Protein AF-A0AA34Z1S9-F1 (afdb_monomer)

Mean predicted aligned error: 12.33 Å

pLDDT: mean 81.5, std 17.55, range [33.56, 98.5]

Radius of gyration: 36.7 Å; Cα contacts (8 Å, |Δi|>4): 1063; chains: 1; bounding box: 72×61×116 Å

Secondary structure (DSSP, 8-state):
-PPEEEETTEEEE-BTTB----S---HHHHHHHHHHHHHHHS---PPPEEEEEEES-SEEEEEEEEEEEEEE-TTPPTTEEEEEEEEEEEEEEEEEE-SS-SEEEEEEEE-TT-TT--EESTTS-TT--EEE-SSTTEEEEEEE--TT-TTTTPBP-SSPEEEEEEE-SEEEEEEEEEEEEEE--SSSS----EEEEEE---EEEEEEE-STT-EEEE--TT--SSTTSEEEEEEEEEEEEEEEEEESBPEESSS------------TTPPTT-BPPPEE--EEEEPPPB--B---TTSTTPPBPP--EEEEEEESS-EEETTTTEE---SSS-BS-EEEEEES-GGG--SS-SSB--TTS-EEHHHH-TTB--SSPPTTB-SBSSS-EE-EEEEEE--SS--B-S-----EEEEEEE-

Solvent-accessible surface area (backbone atoms only — not comparable to full-atom values): 22705 Å² total; per-residue (Å²): 138,78,67,78,54,77,58,93,94,36,72,48,65,70,53,97,92,52,86,68,86,75,92,80,91,54,76,71,60,53,56,52,52,50,56,50,46,54,62,70,71,43,78,78,77,69,55,42,62,29,39,44,50,64,53,74,78,43,69,39,72,44,76,49,74,48,90,58,54,24,22,51,27,79,68,63,59,79,60,31,40,42,42,59,51,70,59,39,72,77,50,64,22,38,44,32,50,80,49,62,78,50,54,36,24,34,31,36,23,32,42,74,88,35,93,33,69,45,74,44,69,78,85,76,43,92,65,54,48,34,20,39,36,75,39,76,35,38,25,37,28,42,22,34,35,38,91,84,30,79,38,49,61,39,47,48,35,72,54,78,40,66,30,46,74,46,78,54,50,63,48,80,51,61,50,29,29,25,43,35,34,24,37,40,68,88,58,98,86,72,67,82,61,46,84,43,78,34,34,40,44,27,43,32,31,27,49,26,54,60,54,96,67,34,34,44,78,40,59,59,101,60,58,72,70,62,80,51,34,38,29,49,47,30,31,37,46,54,35,32,41,32,36,40,33,39,61,25,52,39,41,56,76,51,97,71,84,88,66,84,82,71,93,78,90,77,63,75,82,54,57,71,64,46,59,53,77,58,35,71,52,54,49,41,41,46,57,55,56,29,39,6,30,24,66,36,87,91,44,59,86,46,67,44,57,30,35,43,45,31,38,25,43,37,53,72,66,36,74,74,36,39,76,60,15,26,24,37,39,70,72,88,42,33,37,32,52,27,42,30,32,24,54,32,57,28,92,76,53,56,92,67,56,90,40,39,32,44,47,75,37,77,36,54,39,42,82,56,18,87,20,27,51,75,48,65,41,55,76,66,36,56,51,52,71,57,84,19,51,37,41,20,18,34,27,48,26,24,68,56,78,70,55,42,87,58,61,78,52,66,58,70,46,78,48,36,29,25,51

Sequence (419 aa):
MDLISIHDELLYIHLNGWYLKSKEFTMRKFITVINVMLMLTGKTVYAEDIDIVVTGTVTRSYSVNLTNKVTLGSGLSNCAMIGSVNSIDMGGTVATKNDGSGKVAYYTLIERSSSSAVEVCSGQYANYRIYKTSVDGIGISYNDADPSSESKGSPITPTALTKYIANVNTTNVHVWVDVRLWRYSAAADSLPFGLLNIQGPAIAQGVGASSAGDVIDRCSSLSTGTNPRLCLTDIIKYPQITTSVYSGTCEFVNASKTVQMGKRNIPANAAEGYGSPWVDASFQLRCPDAWGYYSNPSSPTTITRNSAVMVTVKPRDGVVNASKGIFKLDGSGAQGVGIQLAWGDYGSQGETPAKPVQLNTPTNASGISSNFAAGPYAKGSNAVSGDGTIKMAARYIRPTGTVQPGPANGLVEILANYQ

Nearest PDB structures (foldseek):
  5iqn-assembly2_G  TM=6.816E-01  e=2.204E-05  Escherichia coli K-12
  6swh-assembly2_E  TM=7.055E-01  e=1.811E-04  Escherichia coli K-12
  7b0x-assembly1_I  TM=6.768E-01  e=2.464E-04  Escherichia coli K-12
  7b0w-assembly1_I  TM=6.909E-01  e=3.530E-04  Escherichia coli K-12
  6swh-assembly1_B  TM=6.743E-01  e=2.112E-04  Escherichia coli K-12

Structure (mmCIF, N/CA/C/O backbone):
data_AF-A0AA34Z1S9-F1
#
_entry.id   AF-A0AA34Z1S9-F1
#
loop_
_atom_site.group_PDB
_atom_site.id
_atom_site.type_symbol
_atom_site.label_atom_id
_atom_site.label_alt_id
_atom_site.label_comp_id
_atom_site.label_asym_id
_atom_site.label_entity_id
_atom_site.label_seq_id
_atom_site.pdbx_PDB_ins_code
_atom_site.Cartn_x
_atom_site.Cartn_y
_atom_site.Cartn_z
_atom_site.occupancy
_atom_site.B_iso_or_equiv
_atom_site.auth_seq_id
_atom_site.auth_comp_id
_atom_site.auth_asym_id
_atom_site.auth_atom_id
_atom_site.pdbx_PDB_model_num
ATOM 1 N N . MET A 1 1 ? 17.923 -28.938 -56.927 1.00 34.53 1 MET A N 1
ATOM 2 C CA . MET A 1 1 ? 17.845 -30.298 -56.348 1.00 34.53 1 MET A CA 1
ATOM 3 C C . MET A 1 1 ? 18.759 -31.089 -57.243 1.00 34.53 1 MET A C 1
ATOM 5 O O . MET A 1 1 ? 18.368 -31.427 -58.353 1.00 34.53 1 MET A O 1
ATOM 9 N N . ASP A 1 2 ? 20.024 -31.163 -56.851 1.00 35.16 2 ASP A N 1
ATOM 10 C CA . ASP A 1 2 ? 21.107 -31.371 -57.808 1.00 35.16 2 ASP A CA 1
ATOM 11 C C . ASP A 1 2 ? 21.495 -32.845 -57.764 1.00 35.16 2 ASP A C 1
ATOM 13 O O . ASP A 1 2 ? 21.822 -33.380 -56.704 1.00 35.16 2 ASP A O 1
ATOM 17 N N . LEU A 1 3 ? 21.361 -33.522 -58.906 1.00 35.41 3 LEU A N 1
ATOM 18 C CA . LEU A 1 3 ? 21.601 -34.955 -59.025 1.00 35.41 3 LEU A CA 1
ATOM 19 C C . LEU A 1 3 ? 23.056 -35.188 -59.443 1.00 35.41 3 LEU A C 1
ATOM 21 O O . LEU A 1 3 ? 23.479 -34.728 -60.504 1.00 35.41 3 LEU A O 1
ATOM 25 N N . ILE A 1 4 ? 23.805 -35.926 -58.626 1.00 41.25 4 ILE A N 1
ATOM 26 C CA . ILE A 1 4 ? 25.126 -36.448 -58.985 1.00 41.25 4 ILE A CA 1
ATOM 27 C C . ILE A 1 4 ? 24.950 -37.934 -59.298 1.00 41.25 4 ILE A C 1
ATOM 29 O O . ILE A 1 4 ? 24.496 -38.693 -58.445 1.00 41.25 4 ILE A O 1
ATOM 33 N N . SER A 1 5 ? 25.301 -38.343 -60.518 1.00 38.91 5 SER A N 1
ATOM 34 C CA . SER A 1 5 ? 25.269 -39.742 -60.960 1.00 38.91 5 SER A CA 1
ATOM 35 C C . SER A 1 5 ? 26.629 -40.144 -61.523 1.00 38.91 5 SER A C 1
ATOM 37 O O . SER A 1 5 ? 27.256 -39.373 -62.253 1.00 38.91 5 SER A O 1
ATOM 39 N N . ILE A 1 6 ? 27.070 -41.358 -61.193 1.00 41.41 6 ILE A N 1
ATOM 40 C CA . ILE A 1 6 ? 28.331 -41.949 -61.652 1.00 41.41 6 ILE A CA 1
ATOM 41 C C . ILE A 1 6 ? 27.996 -43.231 -62.416 1.00 41.41 6 ILE A C 1
ATOM 43 O O . ILE A 1 6 ? 27.398 -44.143 -61.850 1.00 41.41 6 ILE A O 1
ATOM 47 N N . HIS A 1 7 ? 28.399 -43.299 -63.683 1.00 38.22 7 HIS A N 1
ATOM 48 C CA . HIS A 1 7 ? 28.375 -44.522 -64.489 1.00 38.22 7 HIS A CA 1
ATOM 49 C C . HIS A 1 7 ? 29.674 -44.614 -65.294 1.00 38.22 7 HIS A C 1
ATOM 51 O O . HIS A 1 7 ? 30.102 -43.616 -65.871 1.00 38.22 7 HIS A O 1
ATOM 57 N N . ASP A 1 8 ? 30.290 -45.799 -65.305 1.00 39.94 8 ASP A N 1
ATOM 58 C CA . ASP A 1 8 ? 31.456 -46.162 -66.125 1.00 39.94 8 ASP A CA 1
ATOM 59 C C . ASP A 1 8 ? 32.569 -45.101 -66.148 1.00 39.94 8 ASP A C 1
ATOM 61 O O . ASP A 1 8 ? 32.901 -44.530 -67.185 1.00 39.94 8 ASP A O 1
ATOM 65 N N . GLU A 1 9 ? 33.118 -44.810 -64.962 1.00 43.03 9 GLU A N 1
ATOM 66 C CA . GLU A 1 9 ? 34.244 -43.881 -64.739 1.00 43.03 9 GLU A CA 1
ATOM 67 C C . GLU A 1 9 ? 34.013 -42.420 -65.184 1.00 43.03 9 GLU A C 1
ATOM 69 O O . GLU A 1 9 ? 34.939 -41.606 -65.174 1.00 43.03 9 GLU A O 1
ATOM 74 N N . LEU A 1 10 ? 32.772 -42.042 -65.507 1.00 41.50 10 LEU A N 1
ATOM 75 C CA . LEU A 1 10 ? 32.391 -40.681 -65.880 1.00 41.50 10 LEU A CA 1
ATOM 76 C C . LEU A 1 10 ? 31.486 -40.051 -64.814 1.00 41.50 10 LEU A C 1
ATOM 78 O O . LEU A 1 10 ? 30.407 -40.555 -64.494 1.00 41.50 10 LEU A O 1
ATOM 82 N N . LEU A 1 11 ? 31.925 -38.905 -64.286 1.00 43.00 11 LEU A N 1
ATOM 83 C CA . LEU A 1 11 ? 31.136 -38.058 -63.395 1.00 43.00 11 LEU A CA 1
ATOM 84 C C . LEU A 1 11 ? 30.349 -37.032 -64.216 1.00 43.00 11 LEU A C 1
ATOM 86 O O . LEU A 1 11 ? 30.946 -36.222 -64.927 1.00 43.00 11 LEU A O 1
ATOM 90 N N . TYR A 1 12 ? 29.024 -37.024 -64.065 1.00 44.41 12 TYR A N 1
ATOM 91 C CA . TYR A 1 12 ? 28.154 -35.990 -64.626 1.00 44.41 12 TYR A CA 1
ATOM 92 C C . TYR A 1 12 ? 27.673 -35.056 -63.510 1.00 44.41 12 TYR A C 1
ATOM 94 O O . TYR A 1 12 ? 27.013 -35.494 -62.569 1.00 44.41 12 TYR A O 1
ATOM 102 N N . ILE A 1 13 ? 28.000 -33.764 -63.624 1.00 47.09 13 ILE A N 1
ATOM 103 C CA . ILE A 1 13 ? 27.506 -32.702 -62.736 1.00 47.09 13 ILE A CA 1
ATOM 104 C C . ILE A 1 13 ? 26.583 -31.803 -63.557 1.00 47.09 13 ILE A C 1
ATOM 106 O O . ILE A 1 13 ? 27.023 -31.177 -64.519 1.00 47.09 13 ILE A O 1
ATOM 110 N N . HIS A 1 14 ? 25.308 -31.738 -63.178 1.00 43.06 14 HIS A N 1
ATOM 111 C CA . HIS A 1 14 ? 24.329 -30.844 -63.791 1.00 43.06 14 HIS A CA 1
ATOM 112 C C . HIS A 1 14 ? 24.210 -29.551 -62.975 1.00 43.06 14 HIS A C 1
ATOM 114 O O . HIS A 1 14 ? 23.600 -29.544 -61.910 1.00 43.06 14 HIS A O 1
ATOM 120 N N . LEU A 1 15 ? 24.765 -28.450 -63.494 1.00 42.28 15 LEU A N 1
ATOM 121 C CA . LEU A 1 15 ? 24.601 -27.100 -62.945 1.00 42.28 15 LEU A CA 1
ATOM 122 C C . LEU A 1 15 ? 24.180 -26.144 -64.067 1.00 42.28 15 LEU A C 1
ATOM 124 O O . LEU A 1 15 ? 24.934 -25.939 -65.015 1.00 42.28 15 LEU A O 1
ATOM 128 N N . ASN A 1 16 ? 22.965 -25.590 -63.966 1.00 41.22 16 ASN A N 1
ATOM 129 C CA . ASN A 1 16 ? 22.437 -24.456 -64.745 1.00 41.22 16 ASN A CA 1
ATOM 130 C C . ASN A 1 16 ? 22.981 -24.303 -66.185 1.00 41.22 16 ASN A C 1
ATOM 132 O O . ASN A 1 16 ? 23.481 -23.246 -66.562 1.00 41.22 16 ASN A O 1
ATOM 136 N N . GLY A 1 17 ? 22.865 -25.357 -66.998 1.00 41.66 17 GLY A N 1
ATOM 137 C CA . GLY A 1 17 ? 23.103 -25.291 -68.444 1.00 41.66 17 GLY A CA 1
ATOM 138 C C . GLY A 1 17 ? 24.552 -25.432 -68.930 1.00 41.66 17 GLY A C 1
ATOM 139 O O . GLY A 1 17 ? 24.774 -25.253 -70.124 1.00 41.66 17 GLY A O 1
ATOM 140 N N . TRP A 1 18 ? 25.524 -25.787 -68.081 1.00 35.09 18 TRP A N 1
ATOM 141 C CA . TRP A 1 18 ? 26.914 -26.029 -68.508 1.00 35.09 18 TRP A CA 1
ATOM 142 C C . TRP A 1 18 ? 27.313 -27.506 -68.363 1.00 35.09 18 TRP A C 1
ATOM 144 O O . TRP A 1 18 ? 27.069 -28.120 -67.328 1.00 35.09 18 TRP A O 1
ATOM 154 N N . TYR A 1 19 ? 27.952 -28.070 -69.398 1.00 37.75 19 TYR A N 1
ATOM 155 C CA . TYR A 1 19 ? 28.448 -29.454 -69.419 1.00 37.75 19 TYR A CA 1
ATOM 156 C C . TYR A 1 19 ? 29.979 -29.495 -69.361 1.00 37.75 19 TYR A C 1
ATOM 158 O O . TYR A 1 19 ? 30.654 -28.918 -70.212 1.00 37.75 19 TYR A O 1
ATOM 166 N N . LEU A 1 20 ? 30.530 -30.242 -68.401 1.00 40.84 20 LEU A N 1
ATOM 167 C CA . LEU A 1 20 ? 31.961 -30.544 -68.299 1.00 40.84 20 LEU A CA 1
ATOM 168 C C . LEU A 1 20 ? 32.171 -32.055 -68.438 1.00 40.84 20 LEU A C 1
ATOM 170 O O . LEU A 1 20 ? 31.618 -32.835 -67.668 1.00 40.84 20 LEU A O 1
ATOM 174 N N . LYS A 1 21 ? 32.972 -32.466 -69.429 1.00 39.94 21 LYS A N 1
ATOM 175 C CA . LYS A 1 21 ? 33.321 -33.870 -69.700 1.00 39.94 21 LYS A CA 1
ATOM 176 C C . LYS A 1 21 ? 34.840 -34.025 -69.602 1.00 39.94 21 LYS A C 1
ATOM 178 O O . LYS A 1 21 ? 35.564 -33.377 -70.350 1.00 39.94 21 LYS A O 1
ATOM 183 N N . SER A 1 22 ? 35.324 -34.863 -68.685 1.00 44.50 22 SER A N 1
ATOM 184 C CA . SER A 1 22 ? 36.757 -35.138 -68.485 1.00 44.50 22 SER A CA 1
ATOM 185 C C . SER A 1 22 ? 37.005 -36.645 -68.496 1.00 44.50 22 SER A C 1
ATOM 187 O O . SER A 1 22 ? 36.218 -37.388 -67.917 1.00 44.50 22 SER A O 1
ATOM 189 N N . LYS A 1 23 ? 38.068 -37.090 -69.181 1.00 40.69 23 LYS A N 1
ATOM 190 C CA . LYS A 1 23 ? 38.319 -38.504 -69.520 1.00 40.69 23 LYS A CA 1
ATOM 191 C C . LYS A 1 23 ? 39.501 -39.148 -68.777 1.00 40.69 23 LYS A C 1
ATOM 193 O O . LYS A 1 23 ? 39.840 -40.281 -69.082 1.00 40.69 23 LYS A O 1
ATOM 198 N N . GLU A 1 24 ? 40.114 -38.469 -67.805 1.00 44.09 24 GLU A N 1
ATOM 199 C CA . GLU A 1 24 ? 41.171 -39.057 -66.965 1.00 44.09 24 GLU A CA 1
ATOM 200 C C . GLU A 1 24 ? 41.053 -38.569 -65.515 1.00 44.09 24 GLU A C 1
ATOM 202 O O . GLU A 1 24 ? 41.218 -37.381 -65.218 1.00 44.09 24 GLU A O 1
ATOM 207 N N . PHE A 1 25 ? 40.751 -39.495 -64.602 1.00 42.59 25 PHE A N 1
ATOM 208 C CA . PHE A 1 25 ? 40.429 -39.204 -63.206 1.00 42.59 25 PHE A CA 1
ATOM 209 C C . PHE A 1 25 ? 41.527 -39.734 -62.275 1.00 42.59 25 PHE A C 1
ATOM 211 O O . PHE A 1 25 ? 41.638 -40.928 -62.025 1.00 42.59 25 PHE A O 1
ATOM 218 N N . THR A 1 26 ? 42.349 -38.841 -61.720 1.00 45.25 26 THR A N 1
ATOM 219 C CA . THR A 1 26 ? 43.240 -39.156 -60.589 1.00 45.25 26 THR A CA 1
ATOM 220 C C . THR A 1 26 ? 42.729 -38.455 -59.333 1.00 45.25 26 THR A C 1
ATOM 222 O O . THR A 1 26 ? 42.512 -37.244 -59.329 1.00 45.25 26 THR A O 1
ATOM 225 N N . MET A 1 27 ? 42.563 -39.215 -58.245 1.00 37.47 27 MET A N 1
ATOM 226 C CA . MET A 1 27 ? 41.930 -38.804 -56.976 1.00 37.47 27 MET A CA 1
ATOM 227 C C . MET A 1 27 ? 42.513 -37.508 -56.365 1.00 37.47 27 MET A C 1
ATOM 229 O O . MET A 1 27 ? 41.798 -36.750 -55.714 1.00 37.47 27 MET A O 1
ATOM 233 N N . ARG A 1 28 ? 43.785 -37.180 -56.649 1.00 38.88 28 ARG A N 1
ATOM 234 C CA . ARG A 1 28 ? 44.417 -35.910 -56.241 1.00 38.88 28 ARG A CA 1
ATOM 235 C C . ARG A 1 28 ? 43.835 -34.674 -56.937 1.00 38.88 28 ARG A C 1
ATOM 237 O O . ARG A 1 28 ? 43.674 -33.654 -56.278 1.00 38.88 28 ARG A O 1
ATOM 244 N N . LYS A 1 29 ? 43.472 -34.754 -58.225 1.00 42.00 29 LYS A N 1
ATOM 245 C CA . LYS A 1 29 ? 42.830 -33.632 -58.940 1.00 42.00 29 LYS A CA 1
ATOM 246 C C . LYS A 1 29 ? 41.403 -33.389 -58.438 1.00 42.00 29 LYS A C 1
ATOM 248 O O . LYS A 1 29 ? 40.961 -32.246 -58.415 1.00 42.00 29 LYS A O 1
ATOM 253 N N . PHE A 1 30 ? 40.717 -34.435 -57.972 1.00 44.56 30 PHE A N 1
ATOM 254 C CA . PHE A 1 30 ? 39.361 -34.337 -57.427 1.00 44.56 30 PHE A CA 1
ATOM 255 C C . PHE A 1 30 ? 39.316 -33.565 -56.099 1.00 44.56 30 PHE A C 1
ATOM 257 O O . PHE A 1 30 ? 38.470 -32.693 -55.925 1.00 44.56 30 PHE A O 1
ATOM 264 N N . ILE A 1 31 ? 40.289 -33.792 -55.207 1.00 46.91 31 ILE A N 1
ATOM 265 C CA . ILE A 1 31 ? 40.418 -33.036 -53.948 1.00 46.91 31 ILE A CA 1
ATOM 266 C C . ILE A 1 31 ? 40.733 -31.557 -54.222 1.00 46.91 31 ILE A C 1
ATOM 268 O O . ILE A 1 31 ? 40.181 -30.677 -53.565 1.00 46.91 31 ILE A O 1
ATOM 272 N N . THR A 1 32 ? 41.573 -31.251 -55.216 1.00 42.12 32 THR A N 1
ATOM 273 C CA . THR A 1 32 ? 41.882 -29.859 -55.582 1.00 42.12 32 THR A CA 1
ATOM 274 C C . THR A 1 32 ? 40.677 -29.144 -56.197 1.00 42.12 32 THR A C 1
ATOM 276 O O . THR A 1 32 ? 40.403 -28.008 -55.825 1.00 42.12 32 THR A O 1
ATOM 279 N N . VAL A 1 33 ? 39.913 -29.798 -57.078 1.00 46.12 33 VAL A N 1
ATOM 280 C CA . VAL A 1 33 ? 38.724 -29.192 -57.707 1.00 46.12 33 VAL A CA 1
ATOM 281 C C . VAL A 1 33 ? 37.569 -29.034 -56.712 1.00 46.12 33 VAL A C 1
ATOM 283 O O . VAL A 1 33 ? 36.896 -28.010 -56.756 1.00 46.12 33 VAL A O 1
ATOM 286 N N . ILE A 1 34 ? 37.378 -29.964 -55.768 1.00 47.97 34 ILE A N 1
ATOM 287 C CA . ILE A 1 34 ? 36.385 -29.812 -54.688 1.00 47.97 34 ILE A CA 1
ATOM 288 C C . ILE A 1 34 ? 36.781 -28.690 -53.725 1.00 47.97 34 ILE A C 1
ATOM 290 O O . ILE A 1 34 ? 35.925 -27.886 -53.377 1.00 47.97 34 ILE A O 1
ATOM 294 N N . ASN A 1 35 ? 38.059 -28.569 -53.344 1.00 39.56 35 ASN A N 1
ATOM 295 C CA . ASN A 1 35 ? 38.513 -27.456 -52.501 1.00 39.56 35 ASN A CA 1
ATOM 296 C C . ASN A 1 35 ? 38.360 -26.097 -53.205 1.00 39.56 35 ASN A C 1
ATOM 298 O O . ASN A 1 35 ? 37.962 -25.126 -52.570 1.00 39.56 35 ASN A O 1
ATOM 302 N N . VAL A 1 36 ? 38.614 -26.027 -54.517 1.00 42.25 36 VAL A N 1
ATOM 303 C CA . VAL A 1 36 ? 38.429 -24.798 -55.307 1.00 42.25 36 VAL A CA 1
ATOM 304 C C . VAL A 1 36 ? 36.941 -24.492 -55.538 1.00 42.25 36 VAL A C 1
ATOM 306 O O . VAL A 1 36 ? 36.549 -23.332 -55.447 1.00 42.25 36 VAL A O 1
ATOM 309 N N . MET A 1 37 ? 36.080 -25.496 -55.752 1.00 37.53 37 MET A N 1
ATOM 310 C CA . MET A 1 37 ? 34.627 -25.285 -55.853 1.00 37.53 37 MET A CA 1
ATOM 311 C C . MET A 1 37 ? 33.983 -24.913 -54.512 1.00 37.53 37 MET A C 1
ATOM 313 O O . MET A 1 37 ? 33.137 -24.025 -54.505 1.00 37.53 37 MET A O 1
ATOM 317 N N . LEU A 1 38 ? 34.406 -25.491 -53.379 1.00 40.62 38 LEU A N 1
ATOM 318 C CA . LEU A 1 38 ? 33.930 -25.059 -52.056 1.00 40.62 38 LEU A CA 1
ATOM 319 C C . LEU A 1 38 ? 34.304 -23.595 -51.772 1.00 40.62 38 LEU A C 1
ATOM 321 O O . LEU A 1 38 ? 33.521 -22.884 -51.148 1.00 40.62 38 LEU A O 1
ATOM 325 N N . MET A 1 39 ? 35.458 -23.129 -52.267 1.00 42.66 39 MET A N 1
ATOM 326 C CA . MET A 1 39 ? 35.849 -21.716 -52.187 1.00 42.66 39 MET A CA 1
ATOM 327 C C . MET A 1 39 ? 35.081 -20.807 -53.162 1.00 42.66 39 MET A C 1
ATOM 329 O O . MET A 1 39 ? 34.957 -19.619 -52.890 1.00 42.66 39 MET A O 1
ATOM 333 N N . LEU A 1 40 ? 34.560 -21.332 -54.279 1.00 40.88 40 LEU A N 1
ATOM 334 C CA . LEU A 1 40 ? 33.861 -20.544 -55.308 1.00 40.88 40 LEU A CA 1
ATOM 335 C C . LEU A 1 40 ? 32.333 -20.504 -55.137 1.00 40.88 40 LEU A C 1
ATOM 337 O O . LEU A 1 40 ? 31.700 -19.569 -55.622 1.00 40.88 40 LEU A O 1
ATOM 341 N N . THR A 1 41 ? 31.729 -21.478 -54.448 1.00 41.84 41 THR A N 1
ATOM 342 C CA . THR A 1 41 ? 30.287 -21.479 -54.117 1.00 41.84 41 THR A CA 1
ATOM 343 C C . THR A 1 41 ? 30.000 -21.267 -52.635 1.00 41.84 41 THR A C 1
ATOM 345 O O . THR A 1 41 ? 28.849 -21.045 -52.256 1.00 41.84 41 THR A O 1
ATOM 348 N N . GLY A 1 42 ? 31.022 -21.303 -51.780 1.00 35.78 42 GLY A N 1
ATOM 349 C CA . GLY A 1 42 ? 30.919 -20.730 -50.452 1.00 35.78 42 GLY A CA 1
ATOM 350 C C . GLY A 1 42 ? 30.819 -19.222 -50.607 1.00 35.78 42 GLY A C 1
ATOM 351 O O . GLY A 1 42 ? 31.788 -18.579 -50.994 1.00 35.78 42 GLY A O 1
ATOM 352 N N . LYS A 1 43 ? 29.669 -18.627 -50.270 1.00 33.56 43 LYS A N 1
ATOM 353 C CA . LYS A 1 43 ? 29.722 -17.271 -49.720 1.00 33.56 43 LYS A CA 1
ATOM 354 C C . LYS A 1 43 ? 30.697 -17.368 -48.553 1.00 33.56 43 LYS A C 1
ATOM 356 O O . LYS A 1 43 ? 30.342 -17.920 -47.515 1.00 33.56 43 LYS A O 1
ATOM 361 N N . THR A 1 44 ? 31.927 -16.913 -48.740 1.00 36.94 44 THR A N 1
ATOM 362 C CA . THR A 1 44 ? 32.800 -16.567 -47.633 1.00 36.94 44 THR A CA 1
ATOM 363 C C . THR A 1 44 ? 32.027 -15.523 -46.842 1.00 36.94 44 THR A C 1
ATOM 365 O O . THR A 1 44 ? 31.915 -14.367 -47.241 1.00 36.94 44 THR A O 1
ATOM 368 N N . VAL A 1 45 ? 31.379 -15.965 -45.764 1.00 39.88 45 VAL A N 1
ATOM 369 C CA . VAL A 1 45 ? 30.865 -15.074 -44.731 1.00 39.88 45 VAL A CA 1
ATOM 370 C C . VAL A 1 45 ? 32.120 -14.602 -44.016 1.00 39.88 45 VAL A C 1
ATOM 372 O O . VAL A 1 45 ? 32.570 -15.224 -43.058 1.00 39.88 45 VAL A O 1
ATOM 375 N N . TYR A 1 46 ? 32.790 -13.604 -44.591 1.00 46.75 46 TYR A N 1
ATOM 376 C CA . TYR A 1 46 ? 33.836 -12.906 -43.868 1.00 46.75 46 TYR A CA 1
ATOM 377 C C . TYR A 1 46 ? 33.158 -12.308 -42.642 1.00 46.75 46 TYR A C 1
ATOM 379 O O . TYR A 1 46 ? 32.179 -11.578 -42.779 1.00 46.75 46 TYR A O 1
ATOM 387 N N . ALA A 1 47 ? 33.630 -12.693 -41.457 1.00 55.81 47 ALA A N 1
ATOM 388 C CA . ALA A 1 47 ? 33.355 -11.931 -40.256 1.00 55.81 47 ALA A CA 1
ATOM 389 C C . ALA A 1 47 ? 33.842 -10.507 -40.531 1.00 55.81 47 ALA A C 1
ATOM 391 O O . ALA A 1 47 ? 35.017 -10.316 -40.846 1.00 55.81 47 ALA A O 1
ATOM 392 N N . GLU A 1 48 ? 32.925 -9.547 -40.522 1.00 63.03 48 GLU A N 1
ATOM 393 C CA . GLU A 1 48 ? 33.281 -8.148 -40.713 1.00 63.03 48 GLU A CA 1
ATOM 394 C C . GLU A 1 48 ? 33.668 -7.538 -39.368 1.00 63.03 48 GLU A C 1
ATOM 396 O O . GLU A 1 48 ? 33.001 -7.776 -38.353 1.00 63.03 48 GLU A O 1
ATOM 401 N N . ASP A 1 49 ? 34.733 -6.741 -39.390 1.00 61.25 49 ASP A N 1
ATOM 402 C CA . ASP A 1 49 ? 35.065 -5.815 -38.317 1.00 61.25 49 ASP A CA 1
ATOM 403 C C . ASP A 1 49 ? 34.149 -4.593 -38.459 1.00 61.25 49 ASP A C 1
ATOM 405 O O . ASP A 1 49 ? 34.059 -3.991 -39.531 1.00 61.25 49 ASP A O 1
ATOM 409 N N . ILE A 1 50 ? 33.410 -4.276 -37.396 1.00 70.38 50 ILE A N 1
ATOM 410 C CA . ILE A 1 50 ? 32.489 -3.137 -37.334 1.00 70.38 50 ILE A CA 1
ATOM 411 C C . ILE A 1 50 ? 33.071 -2.088 -36.378 1.00 70.38 50 ILE A C 1
ATOM 413 O O . ILE A 1 50 ? 33.287 -2.376 -35.200 1.00 70.38 50 ILE A O 1
ATOM 417 N N . ASP A 1 51 ? 33.261 -0.861 -36.852 1.00 73.06 51 ASP A N 1
ATOM 418 C CA . ASP A 1 51 ? 33.633 0.319 -36.070 1.00 73.06 51 ASP A CA 1
ATOM 419 C C . ASP A 1 51 ? 32.382 1.125 -35.701 1.00 73.06 51 ASP A C 1
ATOM 421 O O . ASP A 1 51 ? 31.629 1.587 -36.569 1.00 73.06 51 ASP A O 1
ATOM 425 N N . ILE A 1 52 ? 32.161 1.294 -34.393 1.00 75.75 52 ILE A N 1
ATOM 426 C CA . ILE A 1 52 ? 31.039 2.056 -33.844 1.00 75.75 52 ILE A CA 1
ATOM 427 C C . ILE A 1 52 ? 31.564 3.276 -33.091 1.00 75.75 52 ILE A C 1
ATOM 429 O O . ILE A 1 52 ? 32.124 3.181 -31.995 1.00 75.75 52 ILE A O 1
ATOM 433 N N . VAL A 1 53 ? 31.265 4.454 -33.633 1.00 76.19 53 VAL A N 1
ATOM 434 C CA . VAL A 1 53 ? 31.518 5.744 -32.994 1.00 76.19 53 VAL A CA 1
ATOM 435 C C . VAL A 1 53 ? 30.247 6.242 -32.319 1.00 76.19 53 VAL A C 1
ATOM 437 O O . VAL A 1 53 ? 29.214 6.457 -32.954 1.00 76.19 53 VAL A O 1
ATOM 440 N N . VAL A 1 54 ? 30.340 6.464 -31.009 1.00 73.50 54 VAL A N 1
ATOM 441 C CA . VAL A 1 54 ? 29.256 7.027 -30.199 1.00 73.50 54 VAL A CA 1
ATOM 442 C C . VAL A 1 54 ? 29.528 8.504 -29.960 1.00 73.50 54 VAL A C 1
ATOM 444 O O . VAL A 1 54 ? 30.581 8.868 -29.438 1.00 73.50 54 VAL A O 1
ATOM 447 N N . THR A 1 55 ? 28.567 9.357 -30.309 1.00 69.25 55 THR A N 1
ATOM 448 C CA . THR A 1 55 ? 28.611 10.786 -29.978 1.00 69.25 55 THR A CA 1
ATOM 449 C C . THR A 1 55 ? 27.595 11.092 -28.882 1.00 69.25 55 THR A C 1
ATOM 451 O O . THR A 1 55 ? 26.424 10.722 -28.991 1.00 69.25 55 THR A O 1
ATOM 454 N N . GLY A 1 56 ? 28.042 11.781 -27.829 1.00 65.94 56 GLY A N 1
ATOM 455 C CA . GLY A 1 56 ? 27.214 12.193 -26.694 1.00 65.94 56 GLY A CA 1
ATOM 456 C C . GLY A 1 56 ? 27.728 11.692 -25.344 1.00 65.94 56 GLY A C 1
ATOM 457 O O . GLY A 1 56 ? 28.807 11.111 -25.230 1.00 65.94 56 GLY A O 1
ATOM 458 N N . THR A 1 57 ? 26.949 11.944 -24.294 1.00 67.38 57 THR A N 1
ATOM 459 C CA . THR A 1 57 ? 27.246 11.469 -22.939 1.00 67.38 57 THR A CA 1
ATOM 460 C C . THR A 1 57 ? 26.769 10.029 -22.781 1.00 67.38 57 THR A C 1
ATOM 462 O O . THR A 1 57 ? 25.573 9.786 -22.658 1.00 67.38 57 THR A O 1
ATOM 465 N N . VAL A 1 58 ? 27.721 9.092 -22.754 1.00 73.94 58 VAL A N 1
ATOM 466 C CA . VAL A 1 58 ? 27.457 7.646 -22.643 1.00 73.94 58 VAL A CA 1
ATOM 467 C C . VAL A 1 58 ? 26.887 7.258 -21.279 1.00 73.94 58 VAL A C 1
ATOM 469 O O . VAL A 1 58 ? 26.117 6.317 -21.200 1.00 73.94 58 VAL A O 1
ATOM 472 N N . THR A 1 59 ? 27.229 7.975 -20.207 1.00 79.50 59 THR A N 1
ATOM 473 C CA . THR A 1 59 ? 26.732 7.677 -18.856 1.00 79.50 59 THR A CA 1
ATOM 474 C C . THR A 1 59 ? 26.045 8.897 -18.276 1.00 79.50 59 THR A C 1
ATOM 476 O O . THR A 1 59 ? 26.700 9.917 -18.054 1.00 79.50 59 THR A O 1
ATOM 479 N N . ARG A 1 60 ? 24.752 8.795 -17.967 1.00 82.06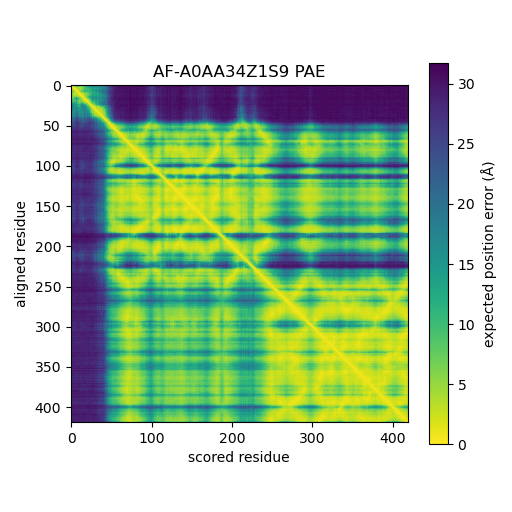 60 ARG A N 1
ATOM 480 C CA . ARG A 1 60 ? 23.996 9.901 -17.367 1.00 82.06 60 ARG A CA 1
ATOM 481 C C . ARG A 1 60 ? 23.013 9.437 -16.303 1.00 82.06 60 ARG A C 1
ATOM 483 O O . ARG A 1 60 ? 22.579 8.290 -16.302 1.00 82.06 60 ARG A O 1
ATOM 490 N N . SER A 1 61 ? 22.654 10.356 -15.414 1.00 84.19 61 SER A N 1
ATOM 491 C CA . SER A 1 61 ? 21.546 10.164 -14.481 1.00 84.19 6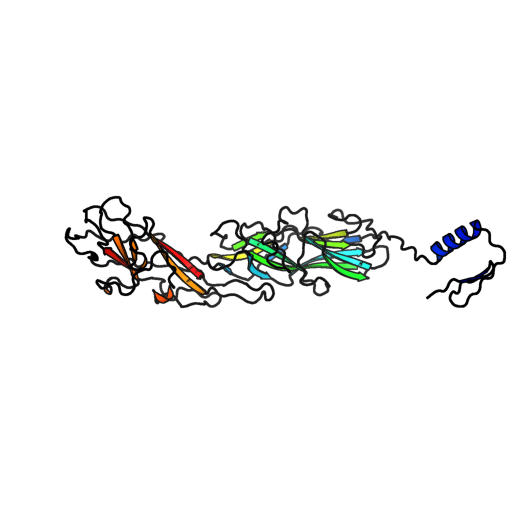1 SER A CA 1
ATOM 492 C C . SER A 1 61 ? 20.215 10.445 -15.169 1.00 84.19 61 SER A C 1
ATOM 494 O O . SER A 1 61 ? 20.147 11.232 -16.114 1.00 84.19 61 SER A O 1
ATOM 496 N N . TYR A 1 62 ? 19.146 9.844 -14.657 1.00 89.19 62 TYR A N 1
ATOM 497 C CA . TYR A 1 62 ? 17.787 10.140 -15.089 1.00 89.19 62 TYR A CA 1
ATOM 498 C C . TYR A 1 62 ? 16.855 10.180 -13.888 1.00 89.19 62 TYR A C 1
ATOM 500 O O . TYR A 1 62 ? 16.954 9.327 -13.004 1.00 89.19 62 TYR A O 1
ATOM 508 N N . SER A 1 63 ? 15.927 11.132 -13.888 1.00 89.06 63 SER A N 1
ATOM 509 C CA . SER A 1 63 ? 14.915 11.258 -12.849 1.00 89.06 63 SER A CA 1
ATOM 510 C C . SER A 1 63 ? 13.540 11.430 -13.479 1.00 89.06 63 SER A C 1
ATOM 512 O O . SER A 1 63 ? 13.364 12.253 -14.375 1.00 89.06 63 SER A O 1
ATOM 514 N N . VAL A 1 64 ? 12.552 10.692 -12.980 1.00 87.81 64 VAL A N 1
ATOM 515 C CA . VAL A 1 64 ? 11.144 10.867 -13.353 1.00 87.81 64 VAL A CA 1
ATOM 516 C C . VAL A 1 64 ? 10.272 10.890 -12.109 1.00 87.81 64 VAL A C 1
ATOM 518 O O . VAL A 1 64 ? 10.479 10.143 -11.154 1.00 87.81 64 VAL A O 1
ATOM 521 N N . ASN A 1 65 ? 9.273 11.765 -12.131 1.00 85.88 65 ASN A N 1
ATOM 522 C CA . ASN A 1 65 ? 8.267 11.853 -11.089 1.00 85.88 65 ASN A CA 1
ATOM 523 C C . ASN A 1 65 ? 7.018 11.078 -11.523 1.00 85.88 65 ASN A C 1
ATOM 525 O O . ASN A 1 65 ? 6.390 11.411 -12.530 1.00 85.88 65 ASN A O 1
ATOM 529 N N . LEU A 1 66 ? 6.646 10.060 -10.751 1.00 84.50 66 LEU A N 1
ATOM 530 C CA . LEU A 1 66 ? 5.332 9.450 -10.856 1.00 84.50 66 LEU A CA 1
ATOM 531 C C . LEU A 1 66 ? 4.317 10.408 -10.232 1.00 84.50 66 LEU A C 1
ATOM 533 O O . LEU A 1 66 ? 4.232 10.552 -9.014 1.00 84.50 66 LEU A O 1
ATOM 537 N N . THR A 1 67 ? 3.468 11.003 -11.068 1.00 77.56 67 THR A N 1
ATOM 538 C CA . THR A 1 67 ? 2.316 11.805 -10.611 1.00 77.56 67 THR A CA 1
ATOM 539 C C . THR A 1 67 ? 1.312 10.983 -9.789 1.00 77.56 67 THR A C 1
ATOM 541 O O . THR A 1 67 ? 0.414 11.519 -9.135 1.00 77.56 67 THR A O 1
ATOM 544 N N . ASN A 1 68 ? 1.468 9.664 -9.809 1.00 78.19 68 ASN A N 1
ATOM 545 C CA . ASN A 1 68 ? 0.637 8.686 -9.146 1.00 78.19 68 ASN A CA 1
ATOM 546 C C . ASN A 1 68 ? 0.898 8.685 -7.635 1.00 78.19 68 ASN A C 1
ATOM 548 O O . ASN A 1 68 ? 1.950 8.264 -7.168 1.00 78.19 68 ASN A O 1
ATOM 552 N N . LYS A 1 69 ? -0.104 9.094 -6.858 1.00 87.25 69 LYS A N 1
ATOM 553 C CA . LYS A 1 69 ? -0.141 8.881 -5.407 1.00 87.25 69 LYS A CA 1
ATOM 554 C C . LYS A 1 69 ? -0.690 7.492 -5.092 1.00 87.25 69 LYS A C 1
ATOM 556 O O . LYS A 1 69 ? -1.559 7.011 -5.822 1.00 87.25 69 LYS A O 1
ATOM 561 N N . VAL A 1 70 ? -0.211 6.884 -4.009 1.00 88.19 70 VAL A N 1
ATOM 562 C CA . VAL A 1 70 ? -0.605 5.531 -3.586 1.00 88.19 70 VAL A CA 1
ATOM 563 C C . VAL A 1 70 ? -0.942 5.523 -2.103 1.00 88.19 70 VAL A C 1
ATOM 565 O O . VAL A 1 70 ? -0.180 6.079 -1.322 1.00 88.19 70 VAL A O 1
ATOM 568 N N . THR A 1 71 ? -2.018 4.845 -1.706 1.00 87.88 71 THR A N 1
ATOM 569 C CA . THR A 1 71 ? -2.327 4.574 -0.292 1.00 87.88 71 THR A CA 1
ATOM 570 C C . THR A 1 71 ? -2.345 3.070 -0.067 1.00 87.88 71 THR A C 1
ATOM 572 O O . THR A 1 71 ? -3.177 2.355 -0.631 1.00 87.88 71 THR A O 1
ATOM 575 N N . LEU A 1 72 ? -1.406 2.579 0.739 1.00 83.88 72 LEU A N 1
ATOM 576 C CA . LEU A 1 72 ? -1.156 1.150 0.917 1.00 83.88 72 LEU A CA 1
ATOM 577 C C . LEU A 1 72 ? -2.086 0.555 1.979 1.00 83.88 72 LEU A C 1
ATOM 579 O O . LEU A 1 72 ? -1.856 0.732 3.171 1.00 83.88 72 LEU A O 1
ATOM 583 N N . GLY A 1 73 ? -3.126 -0.158 1.547 1.00 77.00 73 GLY A N 1
ATOM 584 C CA . GLY A 1 73 ? -4.007 -0.904 2.450 1.00 77.00 73 GLY A CA 1
ATOM 585 C C . GLY A 1 73 ? -3.343 -2.161 3.018 1.00 77.00 73 GLY A C 1
ATOM 586 O O . GLY A 1 73 ? -2.419 -2.717 2.417 1.00 77.00 73 GLY A O 1
ATOM 587 N N . SER A 1 74 ? -3.830 -2.643 4.163 1.00 75.81 74 SER A N 1
ATOM 588 C CA . SER A 1 74 ? -3.315 -3.871 4.788 1.00 75.81 74 SER A CA 1
ATOM 589 C C . SER A 1 74 ? -3.677 -5.147 4.018 1.00 75.81 74 SER A C 1
ATOM 591 O O . SER A 1 74 ? -3.046 -6.179 4.233 1.00 75.81 74 SER A O 1
ATOM 593 N N . GLY A 1 75 ? -4.637 -5.076 3.088 1.00 71.06 75 GLY A N 1
ATOM 594 C CA . GLY A 1 75 ? -5.002 -6.171 2.186 1.00 71.06 75 GLY A CA 1
ATOM 595 C C . GLY A 1 75 ? -4.137 -6.277 0.926 1.00 71.06 75 GLY A C 1
ATOM 596 O O . GLY A 1 75 ? -4.348 -7.180 0.116 1.00 71.06 75 GLY A O 1
ATOM 597 N N . LEU A 1 76 ? -3.168 -5.375 0.723 1.00 79.25 76 LEU A N 1
ATOM 598 C CA . LEU A 1 76 ? -2.290 -5.426 -0.443 1.00 79.25 76 LEU A CA 1
ATOM 599 C C . LEU A 1 76 ? -1.473 -6.728 -0.417 1.00 79.25 76 LEU A C 1
ATOM 601 O O . LEU A 1 76 ? -0.875 -7.072 0.603 1.00 79.25 76 LEU A O 1
ATOM 605 N N . SER A 1 77 ? -1.415 -7.462 -1.527 1.00 79.88 77 SER A N 1
ATOM 606 C CA . SER A 1 77 ? -0.622 -8.693 -1.594 1.00 79.88 77 SER A CA 1
ATOM 607 C C . SER A 1 77 ? 0.878 -8.391 -1.665 1.00 79.88 77 SER A C 1
ATOM 609 O O . SER A 1 77 ? 1.300 -7.287 -2.032 1.00 79.88 77 SER A O 1
ATOM 611 N N . ASN A 1 78 ? 1.710 -9.380 -1.330 1.00 84.69 78 ASN A N 1
ATOM 612 C CA . ASN A 1 78 ? 3.128 -9.306 -1.670 1.00 84.69 78 ASN A CA 1
ATOM 613 C C . ASN A 1 78 ? 3.288 -9.250 -3.199 1.00 84.69 78 ASN A C 1
ATOM 615 O O . ASN A 1 78 ? 2.502 -9.864 -3.930 1.00 84.69 78 ASN A O 1
ATOM 619 N N . CYS A 1 79 ? 4.298 -8.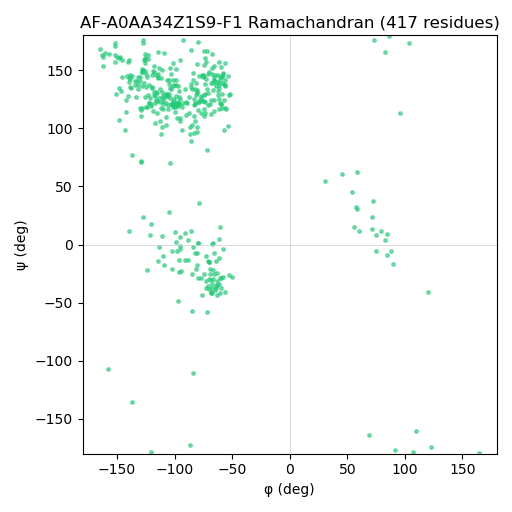517 -3.669 1.00 87.75 79 CYS A N 1
ATOM 620 C CA . CYS A 1 79 ? 4.604 -8.336 -5.090 1.00 87.75 79 CYS A CA 1
ATOM 621 C C . CYS A 1 79 ? 3.436 -7.740 -5.886 1.00 87.75 79 CYS A C 1
ATOM 623 O O . CYS A 1 79 ? 3.225 -8.057 -7.056 1.00 87.75 79 CYS A O 1
ATOM 625 N N . ALA A 1 80 ? 2.644 -6.885 -5.243 1.00 87.44 80 ALA A N 1
ATOM 626 C CA . ALA A 1 80 ? 1.621 -6.104 -5.915 1.00 87.44 80 ALA A CA 1
ATOM 627 C C . ALA A 1 80 ? 2.253 -4.873 -6.568 1.00 87.44 80 ALA A C 1
ATOM 629 O O . ALA A 1 80 ? 3.106 -4.211 -5.969 1.00 87.44 80 ALA A O 1
ATOM 630 N N . MET A 1 81 ? 1.814 -4.545 -7.781 1.00 89.62 81 MET A N 1
ATOM 631 C CA . MET A 1 81 ? 2.172 -3.273 -8.395 1.00 89.62 81 MET A CA 1
ATOM 632 C C . MET A 1 81 ? 1.534 -2.135 -7.586 1.00 89.62 81 MET A C 1
ATOM 634 O O . MET A 1 81 ? 0.429 -2.262 -7.054 1.00 89.62 81 MET A O 1
ATOM 638 N N . ILE A 1 82 ? 2.271 -1.040 -7.431 1.00 88.56 82 ILE A N 1
ATOM 639 C CA . ILE A 1 82 ? 1.834 0.135 -6.669 1.00 88.56 82 ILE A CA 1
ATOM 640 C C . ILE A 1 82 ? 1.873 1.406 -7.506 1.00 88.56 82 ILE A C 1
ATOM 642 O O . ILE A 1 82 ? 1.137 2.338 -7.211 1.00 88.56 82 ILE A O 1
ATOM 646 N N . GLY A 1 83 ? 2.657 1.443 -8.581 1.00 88.94 83 GLY A N 1
ATOM 647 C CA . GLY A 1 83 ? 2.726 2.589 -9.477 1.00 88.94 83 GLY A CA 1
ATOM 648 C C . GLY A 1 83 ? 3.356 2.216 -10.806 1.00 88.94 83 GLY A C 1
ATOM 649 O O . GLY A 1 83 ? 4.008 1.181 -10.931 1.00 88.94 83 GLY A O 1
ATOM 650 N N . SER A 1 84 ? 3.152 3.061 -11.806 1.00 89.44 84 SER A N 1
ATOM 651 C CA . SER A 1 84 ? 3.631 2.811 -13.157 1.00 89.44 84 SER A CA 1
ATOM 652 C C . SER A 1 84 ? 3.650 4.079 -13.989 1.00 89.44 84 SER A C 1
ATOM 654 O O . SER A 1 84 ? 2.846 4.989 -13.787 1.00 89.44 84 SER A O 1
ATOM 656 N N . VAL A 1 85 ? 4.534 4.091 -14.969 1.00 88.19 85 VAL A N 1
ATOM 657 C CA . VAL A 1 85 ? 4.640 5.108 -16.007 1.00 88.19 85 VAL A CA 1
ATOM 658 C C . VAL A 1 85 ? 5.098 4.404 -17.274 1.00 88.19 85 VAL A C 1
ATOM 660 O O . VAL A 1 85 ? 6.011 3.578 -17.244 1.00 88.19 85 VAL A O 1
ATOM 663 N N . ASN A 1 86 ? 4.413 4.686 -18.373 1.00 89.75 86 ASN A N 1
ATOM 664 C CA . ASN A 1 86 ? 4.638 3.985 -19.627 1.00 89.75 86 ASN A CA 1
ATOM 665 C C . ASN A 1 86 ? 5.435 4.847 -20.591 1.00 89.75 86 ASN A C 1
ATOM 667 O O . ASN A 1 86 ? 5.282 6.069 -20.592 1.00 89.75 86 ASN A O 1
ATOM 671 N N . SER A 1 87 ? 6.183 4.179 -21.468 1.00 90.44 87 SER A N 1
ATOM 672 C CA . SER A 1 87 ? 6.802 4.789 -22.646 1.00 90.44 87 SER A CA 1
ATOM 673 C C . SER A 1 87 ? 7.655 6.010 -22.304 1.00 90.44 87 SER A C 1
ATOM 675 O O . SER A 1 87 ? 7.569 7.048 -22.958 1.00 90.44 87 SER A O 1
ATOM 677 N N . ILE A 1 88 ? 8.472 5.885 -21.256 1.00 90.62 88 ILE A N 1
ATOM 678 C CA . ILE A 1 88 ? 9.455 6.903 -20.908 1.00 90.62 88 ILE A CA 1
ATOM 679 C C . ILE A 1 88 ? 10.610 6.821 -21.891 1.00 90.62 88 ILE A C 1
ATOM 681 O O . ILE A 1 88 ? 11.269 5.788 -21.950 1.00 90.62 88 ILE A O 1
ATOM 685 N N . ASP A 1 89 ? 10.907 7.933 -22.557 1.00 90.50 89 ASP A N 1
ATOM 686 C CA . ASP A 1 89 ? 12.205 8.160 -23.185 1.00 90.50 89 ASP A CA 1
ATOM 687 C C . ASP A 1 89 ? 13.192 8.693 -22.137 1.00 90.50 89 ASP A C 1
ATOM 689 O O . ASP A 1 89 ? 13.051 9.812 -21.631 1.00 90.50 89 ASP A O 1
ATOM 693 N N . MET A 1 90 ? 14.185 7.881 -21.777 1.00 88.12 90 MET A N 1
ATOM 694 C CA . MET A 1 90 ? 15.251 8.280 -20.853 1.00 88.12 90 MET A CA 1
ATOM 695 C C . MET A 1 90 ? 16.407 8.994 -21.576 1.00 88.12 90 MET A C 1
ATOM 697 O O . MET A 1 90 ? 17.474 9.217 -20.992 1.00 88.12 90 MET A O 1
ATOM 701 N N . GLY A 1 91 ? 16.185 9.368 -22.840 1.00 81.38 91 GLY A N 1
ATOM 702 C CA . GLY A 1 91 ? 17.123 9.971 -23.777 1.00 81.38 91 GLY A CA 1
ATOM 703 C C . GLY A 1 91 ? 17.856 8.922 -24.613 1.00 81.38 91 GLY A C 1
ATOM 704 O O . GLY A 1 91 ? 17.665 7.715 -24.441 1.00 81.38 91 GLY A O 1
ATOM 705 N N . GLY A 1 92 ? 18.781 9.396 -25.445 1.00 80.50 92 GLY A N 1
ATOM 706 C CA . GLY A 1 92 ? 19.626 8.538 -26.258 1.00 80.50 92 GLY A CA 1
ATOM 707 C C . GLY A 1 92 ? 20.984 9.131 -26.597 1.00 80.50 92 GLY A C 1
ATOM 708 O O . GLY A 1 92 ? 21.263 10.305 -26.343 1.00 80.50 92 GLY A O 1
ATOM 709 N N . THR A 1 93 ? 21.816 8.306 -27.221 1.00 81.12 93 THR A N 1
ATOM 710 C CA . THR A 1 93 ? 23.053 8.721 -27.893 1.00 81.12 93 THR A CA 1
ATOM 711 C C . THR A 1 93 ? 22.953 8.487 -29.394 1.00 81.12 93 THR A C 1
ATOM 713 O O . THR A 1 93 ? 22.052 7.797 -29.876 1.00 81.12 93 THR A O 1
ATOM 716 N N . VAL A 1 94 ? 23.873 9.076 -30.157 1.00 81.62 94 VAL A N 1
ATOM 717 C CA . VAL A 1 94 ? 23.985 8.804 -31.592 1.00 81.62 94 VAL A CA 1
ATOM 718 C C . VAL A 1 94 ? 25.052 7.742 -31.793 1.00 81.62 94 VAL A C 1
ATOM 720 O O . VAL A 1 94 ? 26.212 7.961 -31.435 1.00 81.62 94 VAL A O 1
ATOM 723 N N . ALA A 1 95 ? 24.671 6.614 -32.386 1.00 78.62 95 ALA A N 1
ATOM 724 C CA . ALA A 1 95 ? 25.607 5.587 -32.820 1.00 78.62 95 ALA A CA 1
ATOM 725 C C . ALA A 1 95 ? 25.815 5.707 -34.332 1.00 78.62 95 ALA A C 1
ATOM 727 O O . ALA A 1 95 ? 24.852 5.663 -35.101 1.00 78.62 95 ALA A O 1
ATOM 728 N N . THR A 1 96 ? 27.072 5.869 -34.739 1.00 79.12 96 THR A N 1
ATOM 729 C CA . THR A 1 96 ? 27.493 5.894 -36.141 1.00 79.12 96 THR A CA 1
ATOM 730 C C . THR A 1 96 ? 28.403 4.713 -36.418 1.00 79.12 96 THR A C 1
ATOM 732 O O . THR A 1 96 ? 29.341 4.453 -35.672 1.00 79.12 96 THR A O 1
ATOM 735 N N . LYS A 1 97 ? 28.104 4.005 -37.495 1.00 77.06 97 LYS A N 1
ATOM 736 C CA . LYS A 1 97 ? 28.876 2.906 -38.042 1.00 77.06 97 LYS A CA 1
ATOM 737 C C . LYS A 1 97 ? 29.723 3.431 -39.204 1.00 77.06 97 LYS A C 1
ATOM 739 O O . LYS A 1 97 ? 29.170 4.061 -40.108 1.00 77.06 97 LYS A O 1
ATOM 744 N N . ASN A 1 98 ? 31.030 3.168 -39.186 1.00 74.38 98 ASN A N 1
ATOM 745 C CA . ASN A 1 98 ? 31.967 3.724 -40.174 1.00 74.38 98 ASN A CA 1
ATOM 746 C C . ASN A 1 98 ? 32.390 2.740 -41.282 1.00 74.38 98 ASN A C 1
ATOM 748 O O . ASN A 1 98 ? 32.811 3.188 -42.347 1.00 74.38 98 ASN A O 1
ATOM 752 N N . ASP A 1 99 ? 32.267 1.429 -41.068 1.00 68.25 99 ASP A N 1
ATOM 753 C CA . ASP A 1 99 ? 32.701 0.365 -41.988 1.00 68.25 99 ASP A CA 1
ATOM 754 C C . ASP A 1 99 ? 31.850 -0.919 -41.842 1.00 68.25 99 ASP A C 1
ATOM 756 O O . ASP A 1 99 ? 31.111 -1.064 -40.880 1.00 68.25 99 ASP A O 1
ATOM 760 N N . GLY A 1 100 ? 31.886 -1.842 -42.815 1.00 62.94 100 GLY A N 1
ATOM 761 C CA . GLY A 1 100 ? 31.114 -3.104 -42.812 1.00 62.94 100 GLY A CA 1
ATOM 762 C C . GLY A 1 100 ? 29.647 -3.003 -43.294 1.00 62.94 100 GLY A C 1
ATOM 763 O O . GLY A 1 100 ? 29.061 -1.926 -43.393 1.00 62.94 100 GLY A O 1
ATOM 764 N N . SER A 1 101 ? 29.009 -4.140 -43.592 1.00 60.75 101 SER A N 1
ATOM 765 C CA . SER A 1 101 ? 27.634 -4.277 -44.105 1.00 60.75 101 SER A CA 1
ATOM 766 C C . SER A 1 101 ? 26.588 -3.670 -43.163 1.00 60.75 101 SER A C 1
ATOM 768 O O . SER A 1 101 ? 26.569 -3.958 -41.975 1.00 60.75 101 SER A O 1
ATOM 770 N N . GLY A 1 102 ? 25.691 -2.815 -43.658 1.00 58.81 102 GLY A N 1
ATOM 771 C CA . GLY A 1 102 ? 24.922 -1.861 -42.835 1.00 58.81 102 GLY A CA 1
ATOM 772 C C . GLY A 1 102 ? 23.980 -2.402 -41.740 1.00 58.81 102 GLY A C 1
ATOM 773 O O . GLY A 1 102 ? 23.303 -1.603 -41.102 1.00 58.81 102 GLY A O 1
ATOM 774 N N . LYS A 1 103 ? 23.924 -3.715 -41.473 1.00 76.88 103 LYS A N 1
ATOM 775 C CA . LYS A 1 103 ? 23.042 -4.311 -40.460 1.00 76.88 103 LYS A CA 1
ATOM 776 C C . LYS A 1 103 ? 23.669 -4.341 -39.065 1.00 76.88 103 LYS A C 1
ATOM 778 O O . LYS A 1 103 ? 24.573 -5.132 -38.791 1.00 76.88 103 LYS A O 1
ATOM 783 N N . VAL A 1 104 ? 23.101 -3.571 -38.146 1.00 79.94 104 VAL A N 1
ATOM 784 C CA . VAL A 1 104 ? 23.411 -3.635 -36.710 1.00 79.94 104 VAL A CA 1
ATOM 785 C C . VAL A 1 104 ? 22.169 -4.012 -35.910 1.00 79.94 104 VAL A C 1
ATOM 787 O O . VAL A 1 104 ? 21.043 -3.705 -36.305 1.00 79.94 104 VAL A O 1
ATOM 790 N N . ALA A 1 105 ? 22.376 -4.705 -34.795 1.00 85.75 105 ALA A N 1
ATOM 791 C CA . ALA A 1 105 ? 21.322 -5.060 -33.857 1.00 85.75 105 ALA A CA 1
ATOM 792 C C . ALA A 1 105 ? 21.360 -4.110 -32.655 1.00 85.75 105 ALA A C 1
ATOM 794 O O . ALA A 1 105 ? 22.428 -3.809 -32.124 1.00 85.75 105 ALA A O 1
ATOM 795 N N . TYR A 1 106 ? 20.198 -3.638 -32.218 1.00 87.38 106 TYR A N 1
ATOM 796 C CA . TYR A 1 106 ? 20.078 -2.785 -31.037 1.00 87.38 106 TYR A CA 1
ATOM 797 C C . TYR A 1 106 ? 19.665 -3.624 -29.846 1.00 87.38 106 TYR A C 1
ATOM 799 O O . TYR A 1 106 ? 18.775 -4.464 -29.954 1.00 87.38 106 TYR A O 1
ATOM 807 N N . TYR A 1 107 ? 20.283 -3.365 -28.702 1.00 88.00 107 TYR A N 1
ATOM 808 C CA . TYR A 1 107 ? 20.071 -4.140 -27.489 1.00 88.00 107 TYR A CA 1
ATOM 809 C C . TYR A 1 107 ? 19.743 -3.242 -26.318 1.00 88.00 107 TYR A C 1
ATOM 811 O O . TYR A 1 107 ? 20.296 -2.153 -26.221 1.00 88.00 107 TYR A O 1
ATOM 819 N N . THR A 1 108 ? 18.932 -3.727 -25.385 1.00 90.06 108 THR A N 1
ATOM 820 C CA . THR A 1 108 ? 18.791 -3.132 -24.053 1.00 90.06 108 THR A CA 1
ATOM 821 C C . THR A 1 108 ? 18.980 -4.185 -22.968 1.00 90.06 108 THR A C 1
ATOM 823 O O . THR A 1 108 ? 18.690 -5.364 -23.172 1.00 90.06 108 THR A O 1
ATOM 826 N N . LEU A 1 109 ? 19.516 -3.780 -21.822 1.00 89.88 109 LEU A N 1
ATOM 827 C CA . LEU A 1 109 ? 19.726 -4.650 -20.673 1.00 89.88 109 LEU A CA 1
ATOM 828 C C . LEU A 1 109 ? 19.806 -3.851 -19.379 1.00 89.88 109 LEU A C 1
ATOM 830 O O . LEU A 1 109 ? 20.052 -2.648 -19.377 1.00 89.88 109 LEU A O 1
ATOM 834 N N . ILE A 1 110 ? 19.667 -4.560 -18.267 1.00 89.00 110 ILE A N 1
ATOM 835 C CA . ILE A 1 110 ? 20.100 -4.079 -16.960 1.00 89.00 110 ILE A CA 1
ATOM 836 C C . ILE A 1 110 ? 21.598 -4.348 -16.816 1.00 89.00 110 ILE A C 1
ATOM 838 O O . ILE A 1 110 ? 22.079 -5.443 -17.111 1.00 89.00 110 ILE A O 1
ATOM 842 N N . GLU A 1 111 ? 22.354 -3.365 -16.345 1.00 79.50 111 GLU A N 1
ATOM 843 C CA . GLU A 1 111 ? 23.796 -3.519 -16.186 1.00 79.50 111 GLU A CA 1
ATOM 844 C C . GLU A 1 111 ? 24.126 -4.480 -15.024 1.00 79.50 111 GLU A C 1
ATOM 846 O O . GLU A 1 111 ? 23.779 -4.232 -13.866 1.00 79.50 111 GLU A O 1
ATOM 851 N N . ARG A 1 112 ? 24.832 -5.585 -15.319 1.00 65.94 112 ARG A N 1
ATOM 852 C CA . ARG A 1 112 ? 25.200 -6.630 -14.333 1.00 65.94 112 ARG A CA 1
ATOM 853 C C . ARG A 1 112 ? 26.126 -6.142 -13.218 1.00 65.94 112 ARG A C 1
ATOM 855 O O . ARG A 1 112 ? 26.151 -6.747 -12.152 1.00 65.94 112 ARG A O 1
ATOM 862 N N . SER A 1 113 ? 26.894 -5.082 -13.466 1.00 60.25 113 SER A N 1
ATOM 863 C CA . SER A 1 113 ? 27.794 -4.464 -12.482 1.00 60.25 113 SER A CA 1
ATOM 864 C C . SER A 1 113 ? 27.031 -3.723 -11.374 1.00 60.25 113 SER A C 1
ATOM 866 O O . SER A 1 113 ? 27.606 -3.407 -10.332 1.00 60.25 113 SER A O 1
ATOM 868 N N . SER A 1 114 ? 25.730 -3.467 -11.564 1.00 56.69 114 SER A N 1
ATOM 869 C CA . SER A 1 114 ? 24.884 -2.866 -10.542 1.00 56.69 114 SER A CA 1
ATOM 870 C C . SER A 1 114 ? 24.568 -3.912 -9.465 1.00 56.69 114 SER A C 1
ATOM 872 O O . SER A 1 114 ? 23.867 -4.896 -9.710 1.00 56.69 114 SER A O 1
ATOM 874 N N . SER A 1 115 ? 25.017 -3.664 -8.234 1.00 53.44 115 SER A N 1
ATOM 875 C CA . SER A 1 115 ? 24.636 -4.420 -7.028 1.00 53.44 115 SER A CA 1
ATOM 876 C C . SER A 1 115 ? 23.119 -4.433 -6.750 1.00 53.44 115 SER A C 1
ATOM 878 O O . SER A 1 115 ? 22.662 -5.114 -5.834 1.00 53.44 115 SER A O 1
ATOM 880 N N . SER A 1 116 ? 22.327 -3.709 -7.549 1.00 58.31 116 SER A N 1
ATOM 881 C CA . SER A 1 116 ? 20.868 -3.601 -7.484 1.00 58.31 116 SER A CA 1
ATOM 882 C C . SER A 1 116 ? 20.122 -4.561 -8.426 1.00 58.31 116 SER A C 1
ATOM 884 O O . SER A 1 116 ? 18.899 -4.627 -8.367 1.00 58.31 116 SER A O 1
ATOM 886 N N . ALA A 1 117 ? 20.810 -5.350 -9.264 1.00 71.69 117 ALA A N 1
ATOM 887 C CA . ALA A 1 117 ? 20.182 -6.328 -10.169 1.00 71.69 117 ALA A CA 1
ATOM 888 C C . ALA A 1 117 ? 19.754 -7.633 -9.453 1.00 71.69 117 ALA A C 1
ATOM 890 O O . ALA A 1 117 ? 19.858 -8.729 -10.002 1.00 71.69 117 ALA A O 1
ATOM 891 N N . VAL A 1 118 ? 19.293 -7.524 -8.206 1.00 86.88 118 VAL A N 1
ATOM 892 C CA . VAL A 1 118 ? 18.795 -8.652 -7.412 1.00 86.88 118 VAL A CA 1
ATOM 893 C C . VAL A 1 118 ? 17.301 -8.784 -7.661 1.00 86.88 118 VAL A C 1
ATOM 895 O O . VAL A 1 118 ? 16.531 -7.912 -7.255 1.00 86.88 118 VAL A O 1
ATOM 898 N N . GLU A 1 119 ? 16.898 -9.862 -8.331 1.00 90.12 119 GLU A N 1
ATOM 899 C CA . GLU A 1 119 ? 15.486 -10.151 -8.572 1.00 90.12 119 GLU A CA 1
ATOM 900 C C . GLU A 1 119 ? 14.773 -10.510 -7.258 1.00 90.12 119 GLU A C 1
ATOM 902 O O . GLU A 1 119 ? 15.286 -11.232 -6.402 1.00 90.12 119 GLU A O 1
ATOM 907 N N . VAL A 1 120 ? 13.564 -9.992 -7.112 1.00 89.94 120 VAL A N 1
ATOM 908 C CA . VAL A 1 120 ? 12.600 -10.279 -6.052 1.00 89.94 120 VAL A CA 1
ATOM 909 C C . VAL A 1 120 ? 11.296 -10.707 -6.711 1.00 89.94 120 VAL A C 1
ATOM 911 O O . VAL A 1 120 ? 11.071 -10.419 -7.884 1.00 89.94 120 VAL A O 1
ATOM 914 N N . CYS A 1 121 ? 10.426 -11.404 -5.976 1.00 89.12 121 CYS A N 1
ATOM 915 C CA . CYS A 1 121 ? 9.151 -11.881 -6.529 1.00 89.12 121 CYS A CA 1
ATOM 916 C C . CYS A 1 121 ? 9.317 -12.792 -7.762 1.00 89.12 121 CYS A C 1
ATOM 918 O O . CYS A 1 121 ? 8.473 -12.788 -8.663 1.00 89.12 121 CYS A O 1
ATOM 920 N N . SER A 1 122 ? 10.425 -13.537 -7.828 1.00 89.19 122 SER A N 1
ATOM 921 C CA . SER A 1 122 ? 10.762 -14.322 -9.014 1.00 89.19 122 SER A CA 1
ATOM 922 C C . SER A 1 122 ? 9.696 -15.374 -9.313 1.00 89.19 122 SER A C 1
ATOM 924 O O . SER A 1 122 ? 9.160 -16.016 -8.411 1.00 89.19 122 SER A O 1
ATOM 926 N N . GLY A 1 123 ? 9.356 -15.512 -10.594 1.00 82.75 123 GLY A N 1
ATOM 927 C CA . GLY A 1 123 ? 8.325 -16.437 -11.069 1.00 82.75 123 GLY A CA 1
ATOM 928 C C . GLY A 1 123 ? 6.879 -15.999 -10.808 1.00 82.75 123 GLY A C 1
ATOM 929 O O . GLY A 1 123 ? 5.970 -16.653 -11.312 1.00 82.75 123 GLY A O 1
ATOM 930 N N . GLN A 1 124 ? 6.634 -14.894 -10.091 1.00 84.69 124 GLN A N 1
ATOM 931 C CA . GLN A 1 124 ? 5.265 -14.465 -9.785 1.00 84.69 124 GLN A CA 1
ATOM 932 C C . GLN A 1 124 ? 4.526 -13.894 -11.001 1.00 84.69 124 GLN A C 1
ATOM 934 O O . GLN A 1 124 ? 3.313 -14.056 -11.119 1.00 84.69 124 GLN A O 1
ATOM 939 N N . TYR A 1 125 ? 5.250 -13.258 -11.923 1.00 86.19 125 TYR A N 1
ATOM 940 C CA . TYR A 1 125 ? 4.680 -12.771 -13.172 1.00 86.19 125 TYR A CA 1
ATOM 941 C C . TYR A 1 125 ? 5.570 -13.143 -14.356 1.00 86.19 125 TYR A C 1
ATOM 943 O O . TYR A 1 125 ? 6.757 -12.825 -14.382 1.00 86.19 125 TYR A O 1
ATOM 951 N N . ALA A 1 126 ? 4.987 -13.779 -15.373 1.00 85.50 126 ALA A N 1
ATOM 952 C CA . ALA A 1 126 ? 5.734 -14.236 -16.545 1.00 85.50 126 ALA A CA 1
ATOM 953 C C . ALA A 1 126 ? 6.420 -13.078 -17.297 1.00 85.50 126 ALA A C 1
ATOM 955 O O . ALA A 1 126 ? 7.595 -13.189 -17.644 1.00 85.50 126 ALA A O 1
ATOM 956 N N . ASN A 1 127 ? 5.713 -11.953 -17.457 1.00 90.12 127 ASN A N 1
ATOM 957 C CA . ASN A 1 127 ? 6.129 -10.814 -18.287 1.00 90.12 127 ASN A CA 1
ATOM 958 C C . ASN A 1 127 ? 6.851 -9.697 -17.517 1.00 90.12 127 ASN A C 1
ATOM 960 O O . ASN A 1 127 ? 7.128 -8.641 -18.084 1.00 90.12 127 ASN A O 1
ATOM 964 N N . TYR A 1 128 ? 7.146 -9.902 -16.232 1.00 92.56 128 TYR A N 1
ATOM 965 C CA . TYR A 1 128 ? 7.827 -8.908 -15.408 1.00 92.56 128 TYR A CA 1
ATOM 966 C C . TYR A 1 128 ? 8.979 -9.554 -14.646 1.00 92.56 128 TYR A C 1
ATOM 968 O O . TYR A 1 128 ? 8.914 -10.708 -14.217 1.00 92.56 128 TYR A O 1
ATOM 976 N N . ARG A 1 129 ? 10.053 -8.787 -14.487 1.00 93.69 129 ARG A N 1
ATOM 977 C CA . ARG A 1 129 ? 11.176 -9.114 -13.612 1.00 93.69 129 ARG A CA 1
ATOM 978 C C . ARG A 1 129 ? 11.343 -7.941 -12.667 1.00 93.69 129 ARG A C 1
ATOM 980 O O . ARG A 1 129 ? 11.500 -6.809 -13.121 1.00 93.69 129 ARG A O 1
ATOM 987 N N . ILE A 1 130 ? 11.180 -8.205 -11.377 1.00 93.69 130 ILE A N 1
ATOM 988 C CA . ILE A 1 130 ? 11.123 -7.175 -10.344 1.00 93.69 130 ILE A CA 1
ATOM 989 C C . ILE A 1 130 ? 12.467 -7.194 -9.632 1.00 93.69 130 ILE A C 1
ATOM 991 O O . ILE A 1 130 ? 12.894 -8.238 -9.160 1.00 93.69 130 ILE A O 1
ATOM 995 N N . TYR A 1 131 ? 13.134 -6.053 -9.552 1.00 92.44 131 TYR A N 1
ATOM 996 C CA . TYR A 1 131 ? 14.451 -5.910 -8.943 1.00 92.44 131 TYR A CA 1
ATOM 997 C C . TYR A 1 131 ? 14.370 -5.048 -7.690 1.00 92.44 131 TYR A C 1
ATOM 999 O O . TYR A 1 131 ? 13.498 -4.180 -7.577 1.00 92.44 131 TYR A O 1
ATOM 1007 N N . LYS A 1 132 ? 15.286 -5.281 -6.748 1.00 90.50 132 LYS A N 1
ATOM 1008 C CA . LYS A 1 132 ? 15.439 -4.428 -5.564 1.00 90.50 132 LYS A CA 1
ATOM 1009 C C . LYS A 1 132 ? 15.759 -2.983 -5.951 1.00 90.50 132 LYS A C 1
ATOM 1011 O O . LYS A 1 132 ? 16.381 -2.716 -6.978 1.00 90.50 132 LYS A O 1
ATOM 1016 N N . THR A 1 133 ? 15.374 -2.059 -5.079 1.00 90.19 133 THR A N 1
ATOM 1017 C CA . THR A 1 133 ? 15.708 -0.633 -5.197 1.00 90.19 133 THR A CA 1
ATOM 1018 C C . THR A 1 133 ? 16.487 -0.159 -3.970 1.00 90.19 133 THR A C 1
ATOM 1020 O O . THR A 1 133 ? 16.764 -0.941 -3.060 1.00 90.19 133 THR A O 1
ATOM 1023 N N . SER A 1 134 ? 16.835 1.130 -3.922 1.00 89.81 134 SER A N 1
ATOM 1024 C CA . SER A 1 134 ? 17.381 1.770 -2.714 1.00 89.81 134 SER A CA 1
ATOM 1025 C C . SER A 1 134 ? 16.411 1.813 -1.529 1.00 89.81 134 SER A C 1
ATOM 1027 O O . SER A 1 134 ? 16.834 2.117 -0.417 1.00 89.81 134 SER A O 1
ATOM 1029 N N . VAL A 1 135 ? 15.122 1.555 -1.755 1.00 88.19 135 VAL A N 1
ATOM 1030 C CA . VAL A 1 135 ? 14.081 1.583 -0.730 1.00 88.19 135 VAL A CA 1
ATOM 1031 C C . VAL A 1 135 ? 13.657 0.148 -0.439 1.00 88.19 135 VAL A C 1
ATOM 1033 O O . VAL A 1 135 ? 13.024 -0.498 -1.275 1.00 88.19 135 VAL A O 1
ATOM 1036 N N . ASP A 1 136 ? 14.003 -0.359 0.747 1.00 86.50 136 ASP A N 1
ATOM 1037 C CA . ASP A 1 136 ? 13.583 -1.704 1.141 1.00 86.50 136 ASP A CA 1
ATOM 1038 C C . ASP A 1 136 ? 12.054 -1.798 1.175 1.00 86.50 136 ASP A C 1
ATOM 1040 O O . ASP A 1 136 ? 11.357 -0.845 1.534 1.00 86.50 136 ASP A O 1
ATOM 1044 N N . GLY A 1 137 ? 11.522 -2.936 0.742 1.00 86.38 137 GLY A N 1
ATOM 1045 C CA . GLY A 1 137 ? 10.085 -3.083 0.563 1.00 86.38 137 GLY A CA 1
ATOM 1046 C C . GLY A 1 137 ? 9.554 -2.698 -0.831 1.00 86.38 137 GLY A C 1
ATOM 1047 O O . GLY A 1 137 ? 8.424 -3.053 -1.180 1.00 86.38 137 GLY A O 1
ATOM 1048 N N . ILE A 1 138 ? 10.331 -1.954 -1.631 1.00 89.44 138 ILE A N 1
ATOM 1049 C CA . ILE A 1 138 ? 9.894 -1.400 -2.921 1.00 89.44 138 ILE A CA 1
ATOM 1050 C C . ILE A 1 138 ? 10.796 -1.885 -4.052 1.00 89.44 138 ILE A C 1
ATOM 1052 O O . ILE A 1 138 ? 12.007 -1.672 -4.051 1.00 89.44 138 ILE A O 1
ATOM 1056 N N . GLY A 1 139 ? 10.191 -2.537 -5.039 1.00 91.44 139 GLY A N 1
ATOM 1057 C CA . GLY A 1 139 ? 10.841 -3.094 -6.218 1.00 91.44 139 GLY A CA 1
ATOM 1058 C C . GLY A 1 139 ? 10.509 -2.317 -7.476 1.00 91.44 139 GLY A C 1
ATOM 1059 O O . GLY A 1 139 ? 9.546 -1.550 -7.521 1.00 91.44 139 GLY A O 1
ATOM 1060 N N . ILE A 1 140 ? 11.296 -2.551 -8.516 1.00 93.00 140 ILE A N 1
ATOM 1061 C CA . ILE A 1 140 ? 11.139 -1.910 -9.817 1.00 93.00 140 ILE A CA 1
ATOM 1062 C C . ILE A 1 140 ? 11.243 -2.939 -10.935 1.00 93.00 140 ILE A C 1
ATOM 1064 O O . ILE A 1 140 ? 12.063 -3.849 -10.871 1.00 93.00 140 ILE A O 1
ATOM 1068 N N . SER A 1 141 ? 10.421 -2.803 -11.968 1.00 94.00 141 SER A N 1
ATOM 1069 C CA . SER A 1 141 ? 10.587 -3.557 -13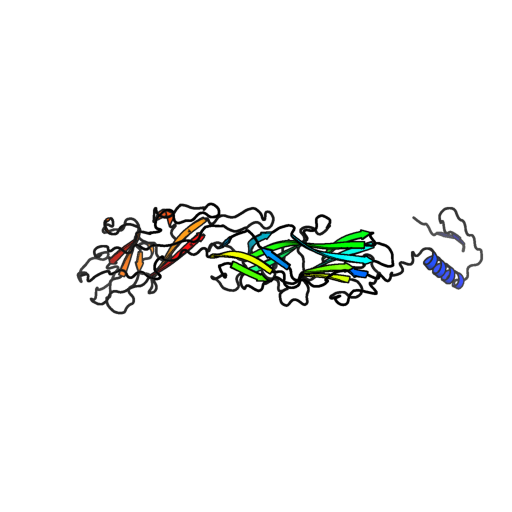.210 1.00 94.00 141 SER A CA 1
ATOM 1070 C C . SER A 1 141 ? 10.665 -2.610 -14.394 1.00 94.00 141 SER A C 1
ATOM 1072 O O . SER A 1 141 ? 9.964 -1.594 -14.423 1.00 94.00 141 SER A O 1
ATOM 1074 N N . TYR A 1 142 ? 11.449 -3.012 -15.388 1.00 94.12 142 TYR A N 1
ATOM 1075 C CA . TYR A 1 142 ? 11.560 -2.336 -16.670 1.00 94.12 142 TYR A CA 1
ATOM 1076 C C . TYR A 1 142 ? 11.092 -3.273 -17.775 1.00 94.12 142 TYR A C 1
ATOM 1078 O O . TYR A 1 142 ? 11.526 -4.425 -17.837 1.00 94.12 142 TYR A O 1
ATOM 1086 N N . ASN A 1 143 ? 10.231 -2.774 -18.652 1.00 94.88 143 ASN A N 1
ATOM 1087 C CA . ASN A 1 143 ? 9.897 -3.441 -19.902 1.00 94.88 143 ASN A CA 1
ATOM 1088 C C . ASN A 1 143 ? 10.277 -2.514 -21.050 1.00 94.88 143 ASN A C 1
ATOM 1090 O O . ASN A 1 143 ? 10.167 -1.296 -20.918 1.00 94.88 143 ASN A O 1
ATOM 1094 N N . ASP A 1 144 ? 10.721 -3.085 -22.161 1.00 94.69 144 ASP A N 1
ATOM 1095 C CA . ASP A 1 144 ? 11.019 -2.310 -23.359 1.00 94.69 144 ASP A CA 1
ATOM 1096 C C . ASP A 1 144 ? 9.743 -1.633 -23.870 1.00 94.69 144 ASP A C 1
ATOM 1098 O O . ASP A 1 144 ? 8.705 -2.278 -24.021 1.00 94.69 144 ASP A O 1
ATOM 1102 N N . ALA A 1 145 ? 9.807 -0.326 -24.103 1.00 94.12 145 ALA A N 1
ATOM 1103 C CA . ALA A 1 145 ? 8.667 0.461 -24.562 1.00 94.12 145 ALA A CA 1
ATOM 1104 C C . ALA A 1 145 ? 8.927 1.160 -25.895 1.00 94.12 145 ALA A C 1
ATOM 1106 O O . ALA A 1 145 ? 8.099 1.963 -26.330 1.00 94.12 145 ALA A O 1
ATOM 1107 N N . ASP A 1 146 ? 10.048 0.855 -26.551 1.00 92.38 146 ASP A N 1
ATOM 1108 C CA . ASP A 1 146 ? 10.371 1.435 -27.847 1.00 92.38 146 ASP A CA 1
ATOM 1109 C C . ASP A 1 146 ? 9.282 1.070 -28.870 1.00 92.38 146 ASP A C 1
ATOM 1111 O O . ASP A 1 146 ? 9.013 -0.117 -29.087 1.00 92.38 146 ASP A O 1
ATOM 1115 N N . PRO A 1 147 ? 8.625 2.063 -29.499 1.00 89.50 147 PRO A N 1
ATOM 1116 C CA . PRO A 1 147 ? 7.557 1.810 -30.458 1.00 89.50 147 PRO A CA 1
ATOM 1117 C C . PRO A 1 147 ? 7.975 0.947 -31.649 1.00 89.50 147 PRO A C 1
ATOM 1119 O O . PRO A 1 147 ? 7.118 0.265 -32.207 1.00 89.50 147 PRO A O 1
ATOM 1122 N N . SER A 1 148 ? 9.257 0.981 -32.022 1.00 88.50 148 SER A N 1
ATOM 1123 C CA . SER A 1 148 ? 9.798 0.273 -33.190 1.00 88.50 148 SER A CA 1
ATOM 1124 C C . SER A 1 148 ? 10.402 -1.086 -32.837 1.00 88.50 148 SER A C 1
ATOM 1126 O O . SER A 1 148 ? 10.910 -1.776 -33.716 1.00 88.50 148 SER A O 1
ATOM 1128 N N . SER A 1 149 ? 10.391 -1.460 -31.557 1.00 92.12 149 SER A N 1
ATOM 1129 C CA . SER A 1 149 ? 11.040 -2.674 -31.090 1.00 92.12 149 SER A CA 1
ATOM 1130 C C . SER A 1 149 ? 10.169 -3.913 -31.238 1.00 92.12 149 SER A C 1
ATOM 1132 O O . SER A 1 149 ? 9.010 -3.943 -30.823 1.00 92.12 149 SER A O 1
ATOM 1134 N N . GLU A 1 150 ? 10.773 -4.974 -31.766 1.00 92.69 150 GLU A N 1
ATOM 1135 C CA . GLU A 1 150 ? 10.210 -6.323 -31.817 1.00 92.69 150 GLU A CA 1
ATOM 1136 C C . GLU A 1 150 ? 10.048 -6.908 -30.409 1.00 92.69 150 GLU A C 1
ATOM 1138 O O . GLU A 1 150 ? 9.171 -7.739 -30.177 1.00 92.69 150 GLU A O 1
ATOM 1143 N N . SER A 1 151 ? 10.850 -6.440 -29.446 1.00 92.81 151 SER A N 1
ATOM 1144 C CA . SER A 1 151 ? 10.760 -6.844 -28.045 1.00 92.81 151 SER A CA 1
ATOM 1145 C C . SER A 1 151 ? 9.849 -5.960 -27.196 1.00 92.81 151 SER A C 1
ATOM 1147 O O . SER A 1 151 ? 9.833 -6.126 -25.973 1.00 92.81 151 SER A O 1
ATOM 1149 N N . LYS A 1 152 ? 9.074 -5.045 -27.793 1.00 94.00 152 LYS A N 1
ATOM 1150 C CA . LYS A 1 152 ? 8.184 -4.147 -27.048 1.00 94.00 152 LYS A CA 1
ATOM 1151 C C . LYS A 1 152 ? 7.279 -4.920 -26.080 1.00 94.00 152 LYS A C 1
ATOM 1153 O O . LYS A 1 152 ? 6.604 -5.879 -26.445 1.00 94.00 152 LYS A O 1
ATOM 1158 N N . GLY A 1 153 ? 7.254 -4.478 -24.826 1.00 91.88 153 GLY A N 1
ATOM 1159 C CA . GLY A 1 153 ? 6.533 -5.104 -23.720 1.00 91.88 153 GLY A CA 1
ATOM 1160 C C . GLY A 1 153 ? 7.297 -6.235 -23.026 1.00 91.88 153 GLY A C 1
ATOM 1161 O O . GLY A 1 153 ? 6.869 -6.674 -21.958 1.00 91.88 153 GLY A O 1
ATOM 1162 N N . SER A 1 154 ? 8.436 -6.682 -23.559 1.00 94.38 154 SER A N 1
ATOM 1163 C CA . SER A 1 154 ? 9.257 -7.724 -22.934 1.00 94.38 154 SER A CA 1
ATOM 1164 C C . SER A 1 154 ? 10.030 -7.175 -21.730 1.00 94.38 154 SER A C 1
ATOM 1166 O O . SER A 1 154 ? 10.462 -6.018 -21.756 1.00 94.38 154 SER A O 1
ATOM 1168 N N . PRO A 1 155 ? 10.222 -7.975 -20.665 1.00 94.38 155 PRO A N 1
ATOM 1169 C CA . PRO A 1 155 ? 10.987 -7.546 -19.503 1.00 94.38 155 PRO A CA 1
ATOM 1170 C C . PRO A 1 155 ? 12.462 -7.358 -19.867 1.00 94.38 155 PRO A C 1
ATOM 1172 O O . PRO A 1 155 ? 13.085 -8.232 -20.471 1.00 94.38 155 PRO A O 1
ATOM 1175 N N . ILE A 1 156 ? 13.037 -6.238 -19.439 1.00 92.88 156 ILE A N 1
ATOM 1176 C CA . ILE A 1 156 ? 14.471 -5.984 -19.554 1.00 92.88 156 ILE A CA 1
ATOM 1177 C C . ILE A 1 156 ? 15.171 -6.724 -18.411 1.00 92.88 156 ILE A C 1
ATOM 1179 O O . ILE A 1 156 ? 14.765 -6.662 -17.245 1.00 92.88 156 ILE A O 1
ATOM 1183 N N . THR A 1 157 ? 16.223 -7.465 -18.750 1.00 91.06 157 THR A N 1
ATOM 1184 C CA . THR A 1 157 ? 16.964 -8.307 -17.803 1.00 91.06 157 THR A CA 1
ATOM 1185 C C . THR A 1 157 ? 18.456 -8.012 -17.856 1.00 91.06 157 THR A C 1
ATOM 1187 O O . THR A 1 157 ? 18.899 -7.284 -18.743 1.00 91.06 157 THR A O 1
ATOM 1190 N N . PRO A 1 158 ? 19.269 -8.592 -16.957 1.00 87.69 158 PRO A N 1
ATOM 1191 C CA . PRO A 1 158 ? 20.720 -8.518 -17.080 1.00 87.69 158 PRO A CA 1
ATOM 1192 C C . PRO A 1 158 ? 21.299 -9.266 -18.294 1.00 87.69 158 PRO A C 1
ATOM 1194 O O . PRO A 1 158 ? 22.517 -9.334 -18.453 1.00 87.69 158 PRO A O 1
ATOM 1197 N N . THR A 1 159 ? 20.455 -9.884 -19.121 1.00 86.38 159 THR A N 1
ATOM 1198 C CA . THR A 1 159 ? 20.813 -10.442 -20.425 1.00 86.38 159 THR A CA 1
ATOM 1199 C C . THR A 1 159 ? 20.310 -9.506 -21.519 1.00 86.38 159 THR A C 1
ATOM 1201 O O . THR A 1 159 ? 19.168 -9.052 -21.461 1.00 86.38 159 THR A O 1
ATOM 1204 N N . ALA A 1 160 ? 21.165 -9.240 -22.511 1.00 86.19 160 ALA A N 1
ATOM 1205 C CA . ALA A 1 160 ? 20.863 -8.364 -23.636 1.00 86.19 160 ALA A CA 1
ATOM 1206 C C . ALA A 1 160 ? 19.598 -8.810 -24.377 1.00 86.19 160 ALA A C 1
ATOM 1208 O O . ALA A 1 160 ? 19.545 -9.892 -24.963 1.00 86.19 160 ALA A O 1
ATOM 1209 N N . LEU A 1 161 ? 18.586 -7.949 -24.346 1.00 90.19 161 LEU A N 1
ATOM 1210 C CA . LEU A 1 161 ? 17.354 -8.081 -25.102 1.00 90.19 161 LEU A CA 1
ATOM 1211 C C . LEU A 1 161 ? 17.550 -7.396 -26.451 1.00 90.19 161 LEU A C 1
ATOM 1213 O O . LEU A 1 161 ? 17.865 -6.208 -26.489 1.00 90.19 161 LEU A O 1
ATOM 1217 N N . THR A 1 162 ? 17.381 -8.139 -27.544 1.00 90.62 162 THR A N 1
ATOM 1218 C CA . THR A 1 162 ? 17.444 -7.567 -28.898 1.00 90.62 162 THR A CA 1
ATOM 1219 C C . THR A 1 162 ? 16.154 -6.807 -29.168 1.00 90.62 162 THR A C 1
ATOM 1221 O O . THR A 1 162 ? 15.082 -7.397 -29.076 1.00 90.62 162 THR A O 1
ATOM 1224 N N . LYS A 1 163 ? 16.263 -5.521 -29.503 1.00 90.06 163 LYS A N 1
ATOM 1225 C CA . LYS A 1 163 ? 15.130 -4.646 -29.811 1.00 90.06 163 LYS A CA 1
ATOM 1226 C C . LYS A 1 163 ? 14.706 -4.772 -31.268 1.00 90.06 163 LYS A C 1
ATOM 1228 O O . LYS A 1 163 ? 13.561 -5.082 -31.561 1.00 90.06 163 LYS A O 1
ATOM 1233 N N . TYR A 1 164 ? 15.632 -4.517 -32.183 1.00 88.62 164 TYR A N 1
ATOM 1234 C CA . TYR A 1 164 ? 15.420 -4.628 -33.625 1.00 88.62 164 TYR A CA 1
ATOM 1235 C C . TYR A 1 164 ? 16.767 -4.623 -34.349 1.00 88.62 164 TYR A C 1
ATOM 1237 O O . TYR A 1 164 ? 17.810 -4.305 -33.766 1.00 88.62 164 TYR A O 1
ATOM 1245 N N . ILE A 1 165 ? 16.733 -4.956 -35.637 1.00 87.00 165 ILE A N 1
ATOM 1246 C CA . ILE A 1 165 ? 17.877 -4.873 -36.545 1.00 87.00 165 ILE A CA 1
ATOM 1247 C C . ILE A 1 165 ? 17.600 -3.753 -37.544 1.00 87.00 165 ILE A C 1
ATOM 1249 O O . ILE A 1 165 ? 16.562 -3.760 -38.204 1.00 87.00 165 ILE A O 1
ATOM 1253 N N . ALA A 1 166 ? 18.526 -2.807 -37.684 1.00 82.19 166 ALA A N 1
ATOM 1254 C CA . ALA A 1 166 ? 18.407 -1.740 -38.675 1.00 82.19 166 ALA A CA 1
ATOM 1255 C C . ALA A 1 166 ? 19.547 -1.802 -39.689 1.00 82.19 166 ALA A C 1
ATOM 1257 O O . ALA A 1 166 ? 20.661 -2.211 -39.365 1.00 82.19 166 ALA A O 1
ATOM 1258 N N . ASN A 1 167 ? 19.244 -1.376 -40.917 1.00 83.31 167 ASN A N 1
ATOM 1259 C CA . ASN A 1 167 ? 20.219 -1.213 -41.988 1.00 83.31 167 ASN A CA 1
ATOM 1260 C C . ASN A 1 167 ? 20.534 0.276 -42.187 1.00 83.31 167 ASN A C 1
ATOM 1262 O O . ASN A 1 167 ? 20.063 0.884 -43.148 1.00 83.31 167 ASN A O 1
ATOM 1266 N N . VAL A 1 168 ? 21.226 0.882 -41.220 1.00 74.69 168 VAL A N 1
ATOM 1267 C CA . VAL A 1 168 ? 21.510 2.326 -41.194 1.00 74.69 168 VAL A CA 1
ATOM 1268 C C . VAL A 1 168 ? 22.934 2.589 -40.716 1.00 74.69 168 VAL A C 1
ATOM 1270 O O . VAL A 1 168 ? 23.425 1.920 -39.811 1.00 74.69 168 VAL A O 1
ATOM 1273 N N . ASN A 1 169 ? 23.580 3.600 -41.301 1.00 79.56 169 ASN A N 1
ATOM 1274 C CA . ASN A 1 169 ? 24.930 4.010 -40.901 1.00 79.56 169 ASN A CA 1
ATOM 1275 C C . ASN A 1 169 ? 24.922 4.882 -39.641 1.00 79.56 169 ASN A C 1
ATOM 1277 O O . ASN A 1 169 ? 25.876 4.861 -38.877 1.00 79.56 169 ASN A O 1
ATOM 1281 N N . THR A 1 170 ? 23.848 5.630 -39.391 1.00 80.06 170 THR A N 1
ATOM 1282 C CA . THR A 1 170 ? 23.713 6.475 -38.202 1.00 80.06 170 THR A CA 1
ATOM 1283 C C . THR A 1 170 ? 22.300 6.352 -37.665 1.00 80.06 170 THR A C 1
ATOM 1285 O O . THR A 1 170 ? 21.340 6.423 -38.433 1.00 80.06 170 THR A O 1
ATOM 1288 N N . THR A 1 171 ? 22.162 6.202 -36.350 1.00 77.69 171 THR A N 1
ATOM 1289 C CA . THR A 1 171 ? 20.857 6.273 -35.694 1.00 77.69 171 THR A CA 1
ATOM 1290 C C . THR A 1 171 ? 20.943 6.887 -34.308 1.00 77.69 171 THR A C 1
ATOM 1292 O O . THR A 1 171 ? 21.977 6.829 -33.637 1.00 77.69 171 THR A O 1
ATOM 1295 N N . ASN A 1 172 ? 19.796 7.378 -33.852 1.00 79.31 172 ASN A N 1
ATOM 1296 C CA . ASN A 1 172 ? 19.565 7.685 -32.453 1.00 79.31 172 ASN A CA 1
ATOM 1297 C C . ASN A 1 172 ? 19.203 6.400 -31.698 1.00 79.31 172 ASN A C 1
ATOM 1299 O O . ASN A 1 172 ? 18.309 5.654 -32.101 1.00 79.31 172 ASN A O 1
ATOM 1303 N N . VAL A 1 173 ? 19.897 6.147 -30.595 1.00 78.56 173 VAL A N 1
ATOM 1304 C CA . VAL A 1 173 ? 19.737 4.967 -29.744 1.00 78.56 173 VAL A CA 1
ATOM 1305 C C . VAL A 1 173 ? 19.145 5.433 -28.423 1.00 78.56 173 VAL A C 1
ATOM 1307 O O . VAL A 1 173 ? 19.874 5.927 -27.572 1.00 78.56 173 VAL A O 1
ATOM 1310 N N . HIS A 1 174 ? 17.815 5.358 -28.309 1.00 83.75 174 HIS A N 1
ATOM 1311 C CA . HIS A 1 174 ? 17.060 5.862 -27.156 1.00 83.75 174 HIS A CA 1
ATOM 1312 C C . HIS A 1 174 ? 16.558 4.750 -26.231 1.00 83.75 174 HIS A C 1
ATOM 1314 O O . HIS A 1 174 ? 16.005 3.729 -26.679 1.00 83.75 174 HIS A O 1
ATOM 1320 N N . VAL A 1 175 ? 16.682 5.000 -24.928 1.00 87.56 175 VAL A N 1
ATOM 1321 C CA . VAL A 1 175 ? 16.241 4.097 -23.865 1.00 87.56 175 VAL A CA 1
ATOM 1322 C C . VAL A 1 175 ? 14.766 4.358 -23.572 1.00 87.56 175 VAL A C 1
ATOM 1324 O O . VAL A 1 175 ? 14.416 5.170 -22.718 1.00 87.56 175 VAL A O 1
ATOM 1327 N N . TRP A 1 176 ? 13.900 3.647 -24.292 1.00 91.62 176 TRP A N 1
ATOM 1328 C CA . TRP A 1 176 ? 12.455 3.665 -24.076 1.00 91.62 176 TRP A CA 1
ATOM 1329 C C . TRP A 1 176 ? 12.022 2.543 -23.138 1.00 91.62 176 TRP A C 1
ATOM 1331 O O . TRP A 1 176 ? 12.175 1.367 -23.474 1.00 91.62 176 TRP A O 1
ATOM 1341 N N . VAL A 1 177 ? 11.444 2.888 -21.986 1.00 92.94 177 VAL A N 1
ATOM 1342 C CA . VAL A 1 177 ? 11.019 1.898 -20.987 1.00 92.94 177 VAL A CA 1
ATOM 1343 C C . VAL A 1 177 ? 9.646 2.191 -20.394 1.00 92.94 177 VAL A C 1
ATOM 1345 O O . VAL A 1 177 ? 9.271 3.336 -20.144 1.00 92.94 177 VAL A O 1
ATOM 1348 N N . ASP A 1 178 ? 8.909 1.126 -20.099 1.00 92.75 178 ASP A N 1
ATOM 1349 C CA . ASP A 1 178 ? 7.841 1.169 -19.112 1.00 92.75 178 ASP A CA 1
ATOM 1350 C C . ASP A 1 178 ? 8.451 0.882 -17.741 1.00 92.75 178 ASP A C 1
ATOM 1352 O O . ASP A 1 178 ? 9.093 -0.155 -17.542 1.00 92.75 178 ASP A O 1
ATOM 1356 N N . VAL A 1 179 ? 8.198 1.761 -16.776 1.00 92.31 179 VAL A N 1
ATOM 1357 C CA . VAL A 1 179 ? 8.641 1.594 -15.392 1.00 92.31 179 VAL A CA 1
ATOM 1358 C C . VAL A 1 179 ? 7.440 1.235 -14.532 1.00 92.31 179 VAL A C 1
ATOM 1360 O O . VAL A 1 179 ? 6.423 1.930 -14.545 1.00 92.31 179 VAL A O 1
ATOM 1363 N N . ARG A 1 180 ? 7.560 0.168 -13.741 1.00 92.50 180 ARG A N 1
ATOM 1364 C CA . ARG A 1 180 ? 6.555 -0.214 -12.739 1.00 92.50 180 ARG A CA 1
ATOM 1365 C C . ARG A 1 180 ? 7.219 -0.338 -11.377 1.00 92.50 180 ARG A C 1
ATOM 1367 O O . ARG A 1 180 ? 8.299 -0.914 -11.265 1.00 92.50 180 ARG A O 1
ATOM 1374 N N . LEU A 1 181 ? 6.564 0.204 -10.357 1.00 92.19 181 LEU A N 1
ATOM 1375 C CA . LEU A 1 181 ? 6.937 0.053 -8.959 1.00 92.19 181 LEU A CA 1
ATOM 1376 C C . LEU A 1 181 ? 6.084 -1.026 -8.314 1.00 92.19 181 LEU A C 1
ATOM 1378 O O . LEU A 1 181 ? 4.874 -1.102 -8.541 1.00 92.19 181 LEU A O 1
ATOM 1382 N N . TRP A 1 182 ? 6.714 -1.811 -7.454 1.00 91.00 182 TRP A N 1
ATOM 1383 C CA . TRP A 1 182 ? 6.119 -2.973 -6.818 1.00 91.00 182 TRP A CA 1
ATOM 1384 C C . TRP A 1 182 ? 6.359 -2.908 -5.324 1.00 91.00 182 TRP A C 1
ATOM 1386 O O . TRP A 1 182 ? 7.448 -2.563 -4.883 1.00 91.00 182 TRP A O 1
ATOM 1396 N N . ARG A 1 183 ? 5.374 -3.298 -4.529 1.00 88.38 183 ARG A N 1
ATOM 1397 C CA . ARG A 1 183 ? 5.628 -3.674 -3.143 1.00 88.38 183 ARG A CA 1
ATOM 1398 C C . ARG A 1 183 ? 6.196 -5.083 -3.137 1.00 88.38 183 ARG A C 1
ATOM 1400 O O . ARG A 1 183 ? 5.501 -5.990 -3.570 1.00 88.38 1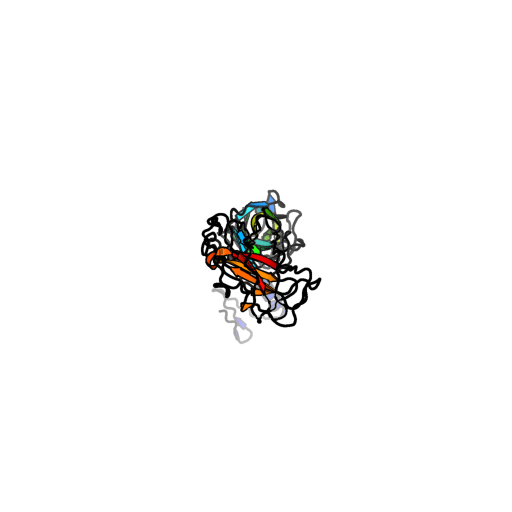83 ARG A O 1
ATOM 1407 N N . TYR A 1 184 ? 7.375 -5.297 -2.575 1.00 85.19 184 TYR A N 1
ATOM 1408 C CA . TYR A 1 184 ? 7.831 -6.624 -2.164 1.00 85.19 184 TYR A CA 1
ATOM 1409 C C . TYR A 1 184 ? 8.318 -6.509 -0.725 1.00 85.19 184 TYR A C 1
ATOM 1411 O O . TYR A 1 184 ? 9.231 -5.750 -0.454 1.00 85.19 184 TYR A O 1
ATOM 1419 N N . SER A 1 185 ? 7.705 -7.189 0.234 1.00 70.88 185 SER A N 1
ATOM 1420 C CA . SER A 1 185 ? 8.084 -6.974 1.637 1.00 70.88 185 SER A CA 1
ATOM 1421 C C . SER A 1 185 ? 9.185 -7.932 2.081 1.00 70.88 185 SER A C 1
ATOM 1423 O O . SER A 1 185 ? 9.066 -9.135 1.860 1.00 70.88 185 SER A O 1
ATOM 1425 N N . ALA A 1 186 ? 10.207 -7.411 2.766 1.00 54.66 186 ALA A N 1
ATOM 1426 C CA . ALA A 1 186 ? 11.104 -8.199 3.620 1.00 54.66 186 ALA A CA 1
ATOM 1427 C C . ALA A 1 186 ? 10.687 -8.155 5.109 1.00 54.66 186 ALA A C 1
ATOM 1429 O O . ALA A 1 186 ? 10.981 -9.086 5.854 1.00 54.66 186 ALA A O 1
ATOM 1430 N N . ALA A 1 187 ? 9.951 -7.118 5.535 1.00 55.22 187 ALA A N 1
ATOM 1431 C CA . ALA A 1 187 ? 9.359 -6.977 6.871 1.00 55.22 187 ALA A CA 1
ATOM 1432 C C . ALA A 1 187 ? 7.823 -6.991 6.789 1.00 55.22 187 ALA A C 1
ATOM 1434 O O . ALA A 1 187 ? 7.259 -6.456 5.836 1.00 55.22 187 ALA A O 1
ATOM 1435 N N . ALA A 1 188 ? 7.141 -7.600 7.762 1.00 46.19 188 ALA A N 1
ATOM 1436 C CA . ALA A 1 188 ? 5.705 -7.881 7.674 1.00 46.19 188 ALA A CA 1
ATOM 1437 C C . ALA A 1 188 ? 4.823 -6.624 7.492 1.00 46.19 188 ALA A C 1
ATOM 1439 O O . ALA A 1 188 ? 3.889 -6.679 6.696 1.00 46.19 188 ALA A O 1
ATOM 1440 N N . ASP A 1 189 ? 5.152 -5.484 8.124 1.00 51.12 189 ASP A N 1
ATOM 1441 C CA . ASP A 1 189 ? 4.131 -4.448 8.371 1.00 51.12 189 ASP A CA 1
ATOM 1442 C C . ASP A 1 189 ? 4.552 -2.972 8.183 1.00 51.12 189 ASP A C 1
ATOM 1444 O O . ASP A 1 189 ? 3.791 -2.080 8.553 1.00 51.12 189 ASP A O 1
ATOM 1448 N N . SER A 1 190 ? 5.709 -2.648 7.588 1.00 56.78 190 SER A N 1
ATOM 1449 C CA . SER A 1 190 ? 6.074 -1.234 7.367 1.00 56.78 190 SER A CA 1
ATOM 1450 C C . SER A 1 190 ? 6.797 -0.990 6.046 1.00 56.78 190 SER A C 1
ATOM 1452 O O . SER A 1 190 ? 8.012 -1.156 5.947 1.00 56.78 190 SER A O 1
ATOM 1454 N N . LEU A 1 191 ? 6.051 -0.541 5.036 1.00 69.50 191 LEU A N 1
ATOM 1455 C CA . LEU A 1 191 ? 6.664 0.168 3.919 1.00 69.50 191 LEU A CA 1
ATOM 1456 C C . LEU A 1 191 ? 6.943 1.621 4.323 1.00 69.50 191 LEU A C 1
ATOM 1458 O O . LEU A 1 191 ? 6.143 2.211 5.056 1.00 69.50 191 LEU A O 1
ATOM 1462 N N . PRO A 1 192 ? 8.041 2.218 3.836 1.00 76.69 192 PRO A N 1
ATOM 1463 C CA . PRO A 1 192 ? 8.273 3.639 4.024 1.00 76.69 192 PRO A CA 1
ATOM 1464 C C . PRO A 1 192 ? 7.159 4.446 3.345 1.00 76.69 192 PRO A C 1
ATOM 1466 O O . PRO A 1 192 ? 6.697 4.110 2.253 1.00 76.69 192 PRO A O 1
ATOM 1469 N N . PHE A 1 193 ? 6.729 5.515 4.010 1.00 80.38 193 PHE A N 1
ATOM 1470 C CA . PHE A 1 193 ? 5.690 6.428 3.544 1.00 80.38 193 PHE A CA 1
ATOM 1471 C C . PHE A 1 193 ? 6.224 7.865 3.475 1.00 80.38 193 PHE A C 1
ATOM 1473 O O . PHE A 1 193 ? 7.216 8.214 4.111 1.00 80.38 193 PHE A O 1
ATOM 1480 N N . GLY A 1 194 ? 5.554 8.701 2.690 1.00 85.94 194 GLY A N 1
ATOM 1481 C CA . GLY A 1 194 ? 5.958 10.049 2.325 1.00 85.94 194 GLY A CA 1
ATOM 1482 C C . GLY A 1 194 ? 6.368 10.155 0.857 1.00 85.94 194 GLY A C 1
ATOM 1483 O O . GLY A 1 194 ? 6.008 9.330 0.012 1.00 85.94 194 GLY A O 1
ATOM 1484 N N . LEU A 1 195 ? 7.112 11.217 0.557 1.00 88.44 195 LEU A N 1
ATOM 1485 C CA . LEU A 1 195 ? 7.756 11.393 -0.737 1.00 88.44 195 LEU A CA 1
ATOM 1486 C C . LEU A 1 195 ? 9.003 10.507 -0.784 1.00 88.44 195 LEU A C 1
ATOM 1488 O O . LEU A 1 195 ? 9.959 10.740 -0.046 1.00 88.44 195 LEU A O 1
ATOM 1492 N N . LEU A 1 196 ? 8.983 9.487 -1.638 1.00 89.44 196 LEU A N 1
ATOM 1493 C CA . LEU A 1 196 ? 10.083 8.542 -1.789 1.00 89.44 196 LEU A CA 1
ATOM 1494 C C . LEU A 1 196 ? 10.910 8.885 -3.025 1.00 89.44 196 LEU A C 1
ATOM 1496 O O . LEU A 1 196 ? 10.349 9.135 -4.090 1.00 89.44 196 LEU A O 1
ATOM 1500 N N . ASN A 1 197 ? 12.235 8.822 -2.882 1.00 90.94 197 ASN A N 1
ATOM 1501 C CA . ASN A 1 197 ? 13.194 8.858 -3.983 1.00 90.94 197 ASN A CA 1
ATOM 1502 C C . ASN A 1 197 ? 13.783 7.455 -4.150 1.00 90.94 197 ASN A C 1
ATOM 1504 O O . ASN A 1 197 ? 14.611 7.014 -3.351 1.00 90.94 197 ASN A O 1
ATOM 1508 N N . ILE A 1 198 ? 13.305 6.738 -5.160 1.00 90.75 198 ILE A N 1
ATOM 1509 C CA . ILE A 1 198 ? 13.586 5.320 -5.377 1.00 90.75 198 ILE A CA 1
ATOM 1510 C C . ILE A 1 198 ? 14.631 5.196 -6.477 1.00 90.75 198 ILE A C 1
ATOM 1512 O O . ILE A 1 198 ? 14.393 5.612 -7.605 1.00 90.75 198 ILE A O 1
ATOM 1516 N N . GLN A 1 199 ? 15.774 4.595 -6.172 1.00 92.25 199 GLN A N 1
ATOM 1517 C CA . GLN A 1 199 ? 16.817 4.333 -7.155 1.00 92.25 199 GLN A CA 1
ATOM 1518 C C . GLN A 1 199 ? 16.754 2.875 -7.619 1.00 92.25 199 GLN A C 1
ATOM 1520 O O . GLN A 1 199 ? 16.862 1.961 -6.798 1.00 92.25 199 GLN A O 1
ATOM 1525 N N . GLY A 1 200 ? 16.581 2.665 -8.924 1.00 91.06 200 GLY A N 1
ATOM 1526 C CA . GLY A 1 200 ? 16.591 1.341 -9.554 1.00 91.06 200 GLY A CA 1
ATOM 1527 C C . GLY A 1 200 ? 17.971 0.913 -10.075 1.00 91.06 200 GLY A C 1
ATOM 1528 O O . GLY A 1 200 ? 18.928 1.695 -10.011 1.00 91.06 200 GLY A O 1
ATOM 1529 N N . PRO A 1 201 ? 18.092 -0.322 -10.598 1.00 91.12 201 PRO A N 1
ATOM 1530 C CA . PRO A 1 201 ? 19.313 -0.774 -11.250 1.00 91.12 201 PRO A CA 1
ATOM 1531 C C . PRO A 1 201 ? 19.551 -0.009 -12.558 1.00 91.12 201 PRO A C 1
ATOM 1533 O O . PRO A 1 201 ? 18.611 0.457 -13.200 1.00 91.12 201 PRO A O 1
ATOM 1536 N N . ALA A 1 202 ? 20.820 0.124 -12.947 1.00 89.81 202 ALA A N 1
ATOM 1537 C CA . ALA A 1 202 ? 21.191 0.833 -14.167 1.00 89.81 202 ALA A CA 1
ATOM 1538 C C . ALA A 1 202 ? 20.643 0.122 -15.412 1.00 89.81 202 ALA A C 1
ATOM 1540 O O . ALA A 1 202 ? 20.682 -1.109 -15.500 1.00 89.81 202 ALA A O 1
ATOM 1541 N N . ILE A 1 203 ? 20.161 0.906 -16.374 1.00 89.31 203 ILE A N 1
ATOM 1542 C CA . ILE A 1 203 ? 19.677 0.416 -17.668 1.00 89.31 203 ILE A CA 1
ATOM 1543 C C . ILE A 1 203 ? 20.663 0.880 -18.724 1.00 89.31 203 ILE A C 1
ATOM 1545 O O . ILE A 1 203 ? 21.023 2.055 -18.762 1.00 89.31 203 ILE A O 1
ATOM 1549 N N . ALA A 1 204 ? 21.080 -0.039 -19.579 1.00 86.69 204 ALA A N 1
ATOM 1550 C CA . ALA A 1 204 ? 21.945 0.250 -20.699 1.00 86.69 204 ALA A CA 1
ATOM 1551 C C . ALA A 1 204 ? 21.250 -0.075 -22.020 1.00 86.69 204 ALA A C 1
ATOM 1553 O O . ALA A 1 204 ? 20.389 -0.960 -22.117 1.00 86.69 204 ALA A O 1
ATOM 1554 N N . GLN A 1 205 ? 21.678 0.627 -23.055 1.00 86.94 205 GLN A N 1
ATOM 1555 C CA . GLN A 1 205 ? 21.411 0.290 -24.436 1.00 86.94 205 GLN A CA 1
ATOM 1556 C C . GLN A 1 205 ? 22.722 0.242 -25.202 1.00 86.94 205 GLN A C 1
ATOM 1558 O O . GLN A 1 205 ? 23.701 0.913 -24.865 1.00 86.94 205 GLN A O 1
ATOM 1563 N N . GLY A 1 206 ? 22.744 -0.594 -26.225 1.00 83.81 206 GLY A N 1
ATOM 1564 C CA . GLY A 1 206 ? 23.923 -0.780 -27.035 1.00 83.81 206 GLY A CA 1
ATOM 1565 C C . GLY A 1 206 ? 23.614 -1.194 -28.455 1.00 83.81 206 GLY A C 1
ATOM 1566 O O . GLY A 1 206 ? 22.478 -1.523 -28.807 1.00 83.81 206 GLY A O 1
ATOM 1567 N N . VAL A 1 207 ? 24.669 -1.182 -29.253 1.00 83.19 207 VAL A N 1
ATOM 1568 C CA . VAL A 1 207 ? 24.674 -1.607 -30.645 1.00 83.19 207 VAL A CA 1
ATOM 1569 C C . VAL A 1 207 ? 25.602 -2.801 -30.756 1.00 83.19 207 VAL A C 1
ATOM 1571 O O . VAL A 1 207 ? 26.736 -2.771 -30.277 1.00 83.19 207 VAL A O 1
ATOM 1574 N N . GLY A 1 208 ? 25.089 -3.873 -31.338 1.00 80.56 208 GLY A N 1
ATOM 1575 C CA . GLY A 1 208 ? 25.790 -5.128 -31.501 1.00 80.56 208 GLY A CA 1
ATOM 1576 C C . GLY A 1 208 ? 25.818 -5.602 -32.946 1.00 80.56 208 GLY A C 1
ATOM 1577 O O . GLY A 1 208 ? 25.050 -5.146 -33.800 1.00 80.56 208 GLY A O 1
ATOM 1578 N N . ALA A 1 209 ? 26.704 -6.551 -33.210 1.00 78.44 209 ALA A N 1
ATOM 1579 C CA . ALA A 1 209 ? 26.840 -7.147 -34.527 1.00 78.44 209 ALA A CA 1
ATOM 1580 C C . ALA A 1 209 ? 25.678 -8.118 -34.814 1.00 78.44 209 ALA A C 1
ATOM 1582 O O . ALA A 1 209 ? 25.391 -9.006 -34.002 1.00 78.44 209 ALA A O 1
ATOM 1583 N N . SER A 1 210 ? 25.011 -7.958 -35.963 1.00 77.94 210 SER A N 1
ATOM 1584 C CA . SER A 1 210 ? 23.763 -8.674 -36.273 1.00 77.94 210 SER A CA 1
ATOM 1585 C C . SER A 1 210 ? 23.961 -10.078 -36.865 1.00 77.94 210 SER A C 1
ATOM 1587 O O . SER A 1 210 ? 23.091 -10.929 -36.673 1.00 77.94 210 SER A O 1
ATOM 1589 N N . SER A 1 211 ? 25.094 -10.366 -37.522 1.00 77.00 211 SER A N 1
ATOM 1590 C CA . SER A 1 211 ? 25.352 -11.674 -38.149 1.00 77.00 211 SER A CA 1
ATOM 1591 C C . SER A 1 211 ? 26.274 -12.546 -37.304 1.00 77.00 211 SER A C 1
ATOM 1593 O O . SER A 1 211 ? 27.236 -12.067 -36.702 1.00 77.00 211 SER A O 1
ATOM 1595 N N . ALA A 1 212 ? 26.007 -13.853 -37.257 1.00 69.62 212 ALA A N 1
ATOM 1596 C CA . ALA A 1 212 ? 26.886 -14.812 -36.592 1.00 69.62 212 ALA A CA 1
ATOM 1597 C C . ALA A 1 212 ? 28.269 -14.817 -37.274 1.00 69.62 212 ALA A C 1
ATOM 1599 O O . ALA A 1 212 ? 28.367 -15.149 -38.450 1.00 69.62 212 ALA A O 1
ATOM 1600 N N . GLY A 1 213 ? 29.316 -14.425 -36.542 1.00 68.81 213 GLY A N 1
ATOM 1601 C CA . GLY A 1 213 ? 30.676 -14.244 -37.071 1.00 68.81 213 GLY A CA 1
ATOM 1602 C C . GLY A 1 213 ? 31.216 -12.823 -36.906 1.00 68.81 213 GLY A C 1
ATOM 1603 O O . GLY A 1 213 ? 32.352 -12.681 -36.479 1.00 68.81 213 GLY A O 1
ATOM 1604 N N . ASP A 1 214 ? 30.387 -11.801 -37.131 1.00 73.81 214 ASP A N 1
ATOM 1605 C CA . ASP A 1 214 ? 30.797 -10.389 -37.061 1.00 73.81 214 ASP A CA 1
ATOM 1606 C C . ASP A 1 214 ? 31.349 -9.995 -35.680 1.00 73.81 214 ASP A C 1
ATOM 1608 O O . ASP A 1 214 ? 30.855 -10.452 -34.636 1.00 73.81 214 ASP A O 1
ATOM 1612 N N . VAL A 1 215 ? 32.338 -9.108 -35.665 1.00 73.69 215 VAL A N 1
ATOM 1613 C CA . VAL A 1 215 ? 32.940 -8.576 -34.440 1.00 73.69 215 VAL A CA 1
ATOM 1614 C C . VAL A 1 215 ? 32.959 -7.054 -34.483 1.00 73.69 215 VAL A C 1
ATOM 1616 O O . VAL A 1 215 ? 32.986 -6.429 -35.536 1.00 73.69 215 VAL A O 1
ATOM 1619 N N . ILE A 1 216 ? 32.889 -6.446 -33.311 1.00 73.94 216 ILE A N 1
ATOM 1620 C CA . ILE A 1 216 ? 33.039 -5.014 -33.124 1.00 73.94 216 ILE A CA 1
ATOM 1621 C C . ILE A 1 216 ? 34.475 -4.769 -32.695 1.00 73.94 216 ILE A C 1
ATOM 1623 O O . ILE A 1 216 ? 34.859 -5.109 -31.573 1.00 73.94 216 ILE A O 1
ATOM 1627 N N . ASP A 1 217 ? 35.251 -4.191 -33.604 1.00 68.44 217 ASP A N 1
ATOM 1628 C CA . ASP A 1 217 ? 36.677 -3.927 -33.404 1.00 68.44 217 ASP A CA 1
ATOM 1629 C C . ASP A 1 217 ? 36.892 -2.703 -32.499 1.00 68.44 217 ASP A C 1
ATOM 1631 O O . ASP A 1 217 ? 37.859 -2.617 -31.738 1.00 68.44 217 ASP A O 1
ATOM 1635 N N . ARG A 1 218 ? 35.946 -1.751 -32.519 1.00 70.25 218 ARG A N 1
ATOM 1636 C CA . ARG A 1 218 ? 36.041 -0.496 -31.767 1.00 70.25 218 ARG A CA 1
ATOM 1637 C C . ARG A 1 218 ? 34.708 -0.073 -31.158 1.00 70.25 218 ARG A C 1
ATOM 1639 O O . ARG A 1 218 ? 33.696 0.063 -31.838 1.00 70.25 218 ARG A O 1
ATOM 1646 N N . CYS A 1 219 ? 34.757 0.198 -29.855 1.00 71.12 219 CYS A N 1
ATOM 1647 C CA . CYS A 1 219 ? 33.713 0.870 -29.087 1.00 71.12 219 CYS A CA 1
ATOM 1648 C C . CYS A 1 219 ? 34.317 2.072 -28.348 1.00 71.12 219 CYS A C 1
ATOM 1650 O O . CYS A 1 219 ? 35.510 2.091 -28.033 1.00 71.12 219 CYS A O 1
ATOM 1652 N N . SER A 1 220 ? 33.476 3.019 -27.927 1.00 61.59 220 SER A N 1
ATOM 1653 C CA . SER A 1 220 ? 33.830 3.924 -26.826 1.00 61.59 220 SER A CA 1
ATOM 1654 C C . SER A 1 220 ? 34.201 3.136 -25.555 1.00 61.59 220 SER A C 1
ATOM 1656 O O . SER A 1 220 ? 33.746 2.008 -25.367 1.00 61.59 220 SER A O 1
ATOM 1658 N N . SER A 1 221 ? 34.987 3.739 -24.655 1.00 56.03 221 SER A N 1
ATOM 1659 C CA . SER A 1 221 ? 35.667 3.130 -23.488 1.00 56.03 221 SER A CA 1
ATOM 1660 C C . SER A 1 221 ? 34.790 2.470 -22.398 1.00 56.03 221 SER A C 1
ATOM 1662 O O . SER A 1 221 ? 35.277 2.199 -21.303 1.00 56.03 221 SER A O 1
ATOM 1664 N N . LEU A 1 222 ? 33.512 2.188 -22.664 1.00 54.41 222 LEU A N 1
ATOM 1665 C CA . LEU A 1 222 ? 32.519 1.711 -21.694 1.00 54.41 222 LEU A CA 1
ATOM 1666 C C . LEU A 1 222 ? 31.787 0.422 -22.127 1.00 54.41 222 LEU A C 1
ATOM 1668 O O . LEU A 1 222 ? 30.697 0.143 -21.634 1.00 54.41 222 LEU A O 1
ATOM 1672 N N . SER A 1 223 ? 32.366 -0.403 -23.012 1.00 53.28 223 SER A N 1
ATOM 1673 C CA . SER A 1 223 ? 31.774 -1.713 -23.337 1.00 53.28 223 SER A CA 1
ATOM 1674 C C . SER A 1 223 ? 31.819 -2.636 -22.108 1.00 53.28 223 SER A C 1
ATOM 1676 O O . SER A 1 223 ? 32.903 -3.036 -21.674 1.00 53.28 223 SER A O 1
ATOM 1678 N N . THR A 1 224 ? 30.667 -3.014 -21.553 1.00 50.41 224 THR A N 1
ATOM 1679 C CA . THR A 1 224 ? 30.583 -4.077 -20.545 1.00 50.41 224 THR A CA 1
ATOM 1680 C C . THR A 1 224 ? 29.634 -5.171 -21.034 1.00 50.41 224 THR A C 1
ATOM 1682 O O . THR A 1 224 ? 28.471 -4.933 -21.337 1.00 50.41 224 THR A O 1
ATOM 1685 N N . GLY A 1 225 ? 30.151 -6.401 -21.126 1.00 49.84 225 GLY A N 1
ATOM 1686 C CA . GLY A 1 225 ? 29.358 -7.599 -21.416 1.00 49.84 225 GLY A CA 1
ATOM 1687 C C . GLY A 1 225 ? 29.337 -8.012 -22.888 1.00 49.84 225 GLY A C 1
ATOM 1688 O O . GLY A 1 225 ? 28.707 -7.379 -23.727 1.00 49.84 225 GLY A O 1
ATOM 1689 N N . THR A 1 226 ? 29.941 -9.171 -23.174 1.00 51.84 226 THR A N 1
ATOM 1690 C CA . THR A 1 226 ? 29.966 -9.839 -24.495 1.00 51.84 226 THR A CA 1
ATOM 1691 C C . THR A 1 226 ? 30.849 -9.164 -25.548 1.00 51.84 226 THR A C 1
ATOM 1693 O O . THR A 1 226 ? 30.524 -9.161 -26.730 1.00 51.84 226 THR A O 1
ATOM 1696 N N . ASN A 1 227 ? 32.005 -8.631 -25.142 1.00 53.31 227 ASN A N 1
ATOM 1697 C CA . ASN A 1 227 ? 33.107 -8.366 -26.072 1.00 53.31 227 ASN A CA 1
ATOM 1698 C C . ASN A 1 227 ? 33.410 -9.664 -26.863 1.00 53.31 227 ASN A C 1
ATOM 1700 O O . ASN A 1 227 ? 33.518 -10.720 -26.226 1.00 53.31 227 ASN A O 1
ATOM 1704 N N . PRO A 1 228 ? 33.470 -9.633 -28.210 1.00 62.69 228 PRO A N 1
ATOM 1705 C CA . PRO A 1 228 ? 33.557 -8.449 -29.083 1.00 62.69 228 PRO A CA 1
ATOM 1706 C C . PRO A 1 228 ? 32.259 -8.080 -29.828 1.00 62.69 228 PRO A C 1
ATOM 1708 O O . PRO A 1 228 ? 32.323 -7.558 -30.923 1.00 62.69 228 PRO A O 1
ATOM 1711 N N . ARG A 1 229 ? 31.054 -8.377 -29.332 1.00 74.31 229 ARG A N 1
ATOM 1712 C CA . ARG A 1 229 ? 29.822 -8.290 -30.149 1.00 74.31 229 ARG A CA 1
ATOM 1713 C C . ARG A 1 229 ? 28.816 -7.214 -29.748 1.00 74.31 229 ARG A C 1
ATOM 1715 O O . ARG A 1 229 ? 27.802 -7.087 -30.432 1.00 74.31 229 ARG A O 1
ATOM 1722 N N . LEU A 1 230 ? 29.067 -6.459 -28.678 1.00 80.06 230 LEU A N 1
ATOM 1723 C CA . LEU A 1 230 ? 28.173 -5.408 -28.181 1.00 80.06 230 LEU A CA 1
ATOM 1724 C C . LEU A 1 230 ? 28.963 -4.198 -27.661 1.00 80.06 230 LEU A C 1
ATOM 1726 O O . LEU A 1 230 ? 29.762 -4.330 -26.735 1.00 80.06 230 LEU A O 1
ATOM 1730 N N . CYS A 1 231 ? 28.667 -3.012 -28.193 1.00 79.69 231 CYS A N 1
ATOM 1731 C CA . CYS A 1 231 ? 29.040 -1.735 -27.590 1.00 79.69 231 CYS A CA 1
ATOM 1732 C C . CYS A 1 231 ? 27.860 -1.183 -26.800 1.00 79.69 231 CYS A C 1
ATOM 1734 O O . CYS A 1 231 ? 26.808 -0.930 -27.383 1.00 79.69 231 CYS A O 1
ATOM 1736 N N . LEU A 1 232 ? 28.030 -0.923 -25.503 1.00 81.56 232 LEU A N 1
ATOM 1737 C CA . LEU A 1 232 ? 27.074 -0.091 -24.773 1.00 81.56 232 LEU A CA 1
ATOM 1738 C C . LEU A 1 232 ? 27.282 1.362 -25.190 1.00 81.56 232 LEU A C 1
ATOM 1740 O O . LEU A 1 232 ? 28.390 1.891 -25.095 1.00 81.56 232 LEU A O 1
ATOM 1744 N N . THR A 1 233 ? 26.222 1.978 -25.693 1.00 77.69 233 THR A N 1
ATOM 1745 C CA . THR A 1 233 ? 26.255 3.326 -26.262 1.00 77.69 233 THR A CA 1
ATOM 1746 C C . THR A 1 233 ? 25.541 4.331 -25.372 1.00 77.69 233 THR A C 1
ATOM 1748 O O . THR A 1 233 ? 25.764 5.527 -25.524 1.00 77.69 233 THR A O 1
ATOM 1751 N N . ASP A 1 234 ? 24.706 3.868 -24.441 1.00 78.88 234 ASP A N 1
ATOM 1752 C CA . ASP A 1 234 ? 24.012 4.711 -23.474 1.00 78.88 234 ASP A CA 1
ATOM 1753 C C . ASP A 1 234 ? 23.738 3.941 -22.177 1.00 78.88 234 ASP A C 1
ATOM 1755 O O . ASP A 1 234 ? 23.222 2.824 -22.208 1.00 78.88 234 ASP A O 1
ATOM 1759 N N . ILE A 1 235 ? 24.097 4.523 -21.038 1.00 82.38 235 ILE A N 1
ATOM 1760 C CA . ILE A 1 235 ? 23.970 3.949 -19.702 1.00 82.38 235 ILE A CA 1
ATOM 1761 C C . ILE A 1 235 ? 23.270 4.973 -18.819 1.00 82.38 235 ILE A C 1
ATOM 1763 O O . ILE A 1 235 ? 23.835 5.997 -18.413 1.00 82.38 235 ILE A O 1
ATOM 1767 N N . ILE A 1 236 ? 22.037 4.647 -18.449 1.00 83.19 236 ILE A N 1
ATOM 1768 C CA . ILE A 1 236 ? 21.299 5.380 -17.436 1.00 83.19 236 ILE A CA 1
ATOM 1769 C C . ILE A 1 236 ? 21.729 4.871 -16.067 1.00 83.19 236 ILE A C 1
ATOM 1771 O O . ILE A 1 236 ? 21.234 3.864 -15.550 1.00 83.19 236 ILE A O 1
ATOM 1775 N N . LYS A 1 237 ? 22.681 5.585 -15.477 1.00 79.75 237 LYS A N 1
ATOM 1776 C CA . LYS A 1 237 ? 23.227 5.273 -14.165 1.00 79.75 237 LYS A CA 1
ATOM 1777 C C . LYS A 1 237 ? 22.314 5.863 -13.096 1.00 79.75 237 LYS A C 1
ATOM 1779 O O . LYS A 1 237 ? 22.048 7.058 -13.097 1.00 79.75 237 LYS A O 1
ATOM 1784 N N . TYR A 1 238 ? 21.861 5.023 -12.168 1.00 79.25 238 TYR A N 1
ATOM 1785 C CA . TYR A 1 238 ? 20.990 5.422 -11.056 1.00 79.25 238 TYR A CA 1
ATOM 1786 C C . TYR A 1 238 ? 19.663 6.064 -11.507 1.00 79.25 238 TYR A C 1
ATOM 1788 O O . TYR A 1 238 ? 19.408 7.224 -11.185 1.00 79.25 238 TYR A O 1
ATOM 1796 N N . PRO A 1 239 ? 18.793 5.341 -12.235 1.00 87.31 239 PRO A N 1
ATOM 1797 C CA . PRO A 1 239 ? 17.456 5.842 -12.533 1.00 87.31 239 PRO A CA 1
ATOM 1798 C C . PRO A 1 239 ? 16.695 6.129 -11.234 1.00 87.31 239 PRO A C 1
ATOM 1800 O O . PRO A 1 239 ? 16.457 5.224 -10.430 1.00 87.31 239 PRO A O 1
ATOM 1803 N N . GLN A 1 240 ? 16.329 7.394 -11.032 1.00 90.69 240 GLN A N 1
ATOM 1804 C CA . GLN A 1 240 ? 15.606 7.872 -9.861 1.00 90.69 240 GLN A CA 1
ATOM 1805 C C . GLN A 1 240 ? 14.124 8.056 -10.184 1.00 90.69 240 GLN A C 1
ATOM 1807 O O . GLN A 1 240 ? 13.742 8.834 -11.055 1.00 90.69 240 GLN A O 1
ATOM 1812 N N . ILE A 1 241 ? 13.278 7.349 -9.451 1.00 90.69 241 ILE A N 1
ATOM 1813 C CA . ILE A 1 241 ? 11.828 7.438 -9.540 1.00 90.69 241 ILE A CA 1
ATOM 1814 C C . ILE A 1 241 ? 11.323 8.103 -8.264 1.00 90.69 241 ILE A C 1
ATOM 1816 O O . ILE A 1 241 ? 11.473 7.554 -7.172 1.00 90.69 241 ILE A O 1
ATOM 1820 N N . THR A 1 242 ? 10.714 9.276 -8.389 1.00 90.75 242 THR A N 1
ATOM 1821 C CA . THR A 1 242 ? 10.078 9.955 -7.256 1.00 90.75 242 THR A CA 1
ATOM 1822 C C . THR A 1 242 ? 8.586 9.649 -7.248 1.00 90.75 242 THR A C 1
ATOM 1824 O O . THR A 1 242 ? 7.933 9.743 -8.282 1.00 90.75 242 THR A O 1
ATOM 1827 N N . THR A 1 243 ? 8.028 9.273 -6.097 1.00 89.50 243 THR A N 1
ATOM 1828 C CA . THR A 1 243 ? 6.589 8.993 -5.949 1.00 89.50 243 THR A CA 1
ATOM 1829 C C . THR A 1 243 ? 6.118 9.273 -4.526 1.00 89.50 243 THR A C 1
ATOM 1831 O O . THR A 1 243 ? 6.910 9.241 -3.586 1.00 89.50 243 THR A O 1
ATOM 1834 N N . SER A 1 244 ? 4.821 9.525 -4.344 1.00 89.81 244 SER A N 1
ATOM 1835 C CA . SER A 1 244 ? 4.223 9.664 -3.009 1.00 89.81 244 SER A CA 1
ATOM 1836 C C . SER A 1 244 ? 3.518 8.376 -2.594 1.00 89.81 244 SER A C 1
ATOM 1838 O O . SER A 1 244 ? 2.567 7.942 -3.250 1.00 89.81 244 SER A O 1
ATOM 1840 N N . VAL A 1 245 ? 3.970 7.793 -1.487 1.00 87.88 245 VAL A N 1
ATOM 1841 C CA . VAL A 1 245 ? 3.386 6.593 -0.881 1.00 87.88 245 VAL A CA 1
ATOM 1842 C C . VAL A 1 245 ? 2.831 6.970 0.482 1.00 87.88 245 VAL A C 1
ATOM 1844 O O . VAL A 1 245 ? 3.553 7.479 1.326 1.00 87.88 245 VAL A O 1
ATOM 1847 N N . TYR A 1 246 ? 1.555 6.724 0.722 1.00 87.00 246 TYR A N 1
ATOM 1848 C CA . TYR A 1 246 ? 0.907 6.975 2.001 1.00 87.00 246 TYR A CA 1
ATOM 1849 C C . TYR A 1 246 ? 0.639 5.649 2.706 1.00 87.00 246 TYR A C 1
ATOM 1851 O O . TYR A 1 246 ? 0.266 4.654 2.073 1.00 87.00 246 TYR A O 1
ATOM 1859 N N . SER A 1 247 ? 0.812 5.644 4.027 1.00 85.00 247 SER A N 1
ATOM 1860 C CA . SER A 1 247 ? 0.330 4.540 4.851 1.00 85.00 247 SER A CA 1
ATOM 1861 C C . SER A 1 247 ? -1.189 4.425 4.713 1.00 85.00 247 SER A C 1
ATOM 1863 O O . SER A 1 247 ? -1.879 5.435 4.597 1.00 85.00 247 SER A O 1
ATOM 1865 N N . GLY A 1 248 ? -1.727 3.207 4.727 1.00 87.12 248 GLY A N 1
ATOM 1866 C CA . GLY A 1 248 ? -3.164 2.979 4.859 1.00 87.12 248 GLY A CA 1
ATOM 1867 C C . GLY A 1 248 ? -3.665 3.079 6.301 1.00 87.12 248 GLY A C 1
ATOM 1868 O O . GLY A 1 248 ? -4.845 2.841 6.542 1.00 87.12 248 GLY A O 1
ATOM 1869 N N . THR A 1 249 ? -2.801 3.386 7.265 1.00 89.44 249 THR A N 1
ATOM 1870 C CA . THR A 1 249 ? -3.152 3.456 8.686 1.00 89.44 249 THR A CA 1
ATOM 1871 C C . THR A 1 249 ? -3.818 4.780 9.035 1.00 89.44 249 THR A C 1
ATOM 1873 O O . THR A 1 249 ? -3.327 5.849 8.679 1.00 89.44 249 THR A O 1
ATOM 1876 N N . CYS A 1 250 ? -4.926 4.708 9.769 1.00 91.75 250 CYS A N 1
ATOM 1877 C CA . CYS A 1 250 ? -5.504 5.861 10.440 1.00 91.75 250 CYS A CA 1
ATOM 1878 C C . CYS A 1 250 ? -4.836 6.040 11.806 1.00 91.75 250 CYS A C 1
ATOM 1880 O O . CYS A 1 250 ? -4.669 5.083 12.561 1.00 91.75 250 CYS A O 1
ATOM 1882 N N . GLU A 1 251 ? -4.487 7.274 12.135 1.00 91.12 251 GLU A N 1
ATOM 1883 C CA . GLU A 1 251 ? -3.820 7.632 13.381 1.00 91.12 251 GLU A CA 1
ATOM 1884 C C . GLU A 1 251 ? -4.832 8.157 14.389 1.00 91.12 251 GLU A C 1
ATOM 1886 O O . GLU A 1 251 ? -5.826 8.781 14.014 1.00 91.12 251 GLU A O 1
ATOM 1891 N N . PHE A 1 252 ? -4.569 7.978 15.681 1.00 91.94 252 PHE A N 1
ATOM 1892 C CA . PHE A 1 252 ? -5.317 8.741 16.668 1.00 91.94 252 PHE A CA 1
ATOM 1893 C C . PHE A 1 252 ? -5.000 10.230 16.543 1.00 91.94 252 PHE A C 1
ATOM 1895 O O . PHE A 1 252 ? -3.845 10.620 16.382 1.00 91.94 252 PHE A O 1
ATOM 1902 N N . VAL A 1 253 ? -6.019 11.071 16.721 1.00 90.12 253 VAL A N 1
ATOM 1903 C CA . VAL A 1 253 ? -5.811 12.524 16.834 1.00 90.12 253 VAL A CA 1
ATOM 1904 C C . VAL A 1 253 ? -4.975 12.868 18.075 1.00 90.12 253 VAL A C 1
ATOM 1906 O O . VAL A 1 253 ? -4.179 13.800 18.037 1.00 90.12 253 VAL A O 1
ATOM 1909 N N . ASN A 1 254 ? -5.088 12.067 19.140 1.00 84.19 254 ASN A N 1
ATOM 1910 C CA . ASN A 1 254 ? -4.227 12.122 20.322 1.00 84.19 254 ASN A CA 1
ATOM 1911 C C . ASN A 1 254 ? -3.483 10.794 20.472 1.00 84.19 254 ASN A C 1
ATOM 1913 O O . ASN A 1 254 ? -4.135 9.757 20.511 1.00 84.19 254 ASN A O 1
ATOM 1917 N N . ALA A 1 255 ? -2.154 10.810 20.615 1.00 76.44 255 ALA A N 1
ATOM 1918 C CA . ALA A 1 255 ? -1.320 9.598 20.628 1.00 76.44 255 ALA A CA 1
ATOM 1919 C C . ALA A 1 255 ? -1.800 8.491 21.595 1.00 76.44 255 ALA A C 1
ATOM 1921 O O . ALA A 1 255 ? -1.566 7.309 21.347 1.00 76.44 255 ALA A O 1
ATOM 1922 N N . SER A 1 256 ? -2.491 8.859 22.678 1.00 84.75 256 SER A N 1
ATOM 1923 C CA . SER A 1 256 ? -3.217 7.937 23.550 1.00 84.75 256 SER A CA 1
ATOM 1924 C C . SER A 1 256 ? -4.455 8.605 24.164 1.00 84.75 256 SER A C 1
ATOM 1926 O O . SER A 1 256 ? -4.563 9.833 24.218 1.00 84.75 256 SER A O 1
ATOM 1928 N N . LYS A 1 257 ? -5.404 7.789 24.647 1.00 90.50 257 LYS A N 1
ATOM 1929 C CA . LYS A 1 257 ? -6.537 8.232 25.476 1.00 90.50 257 LYS A CA 1
ATOM 1930 C C . LYS A 1 257 ? -6.571 7.420 26.767 1.00 90.50 257 LYS A C 1
ATOM 1932 O O . LYS A 1 257 ? -6.645 6.195 26.727 1.00 90.50 257 LYS A O 1
ATOM 1937 N N . THR A 1 258 ? -6.601 8.112 27.901 1.00 95.31 258 THR A N 1
ATOM 1938 C CA . THR A 1 258 ? -6.876 7.503 29.208 1.00 95.31 258 THR A CA 1
ATOM 1939 C C . THR A 1 258 ? -8.358 7.646 29.528 1.00 95.31 258 THR A C 1
ATOM 1941 O O . THR A 1 258 ? -8.888 8.757 29.537 1.00 95.31 258 THR A O 1
ATOM 1944 N N . VAL A 1 259 ? -9.028 6.531 29.819 1.00 96.69 259 VAL A N 1
ATOM 1945 C CA . VAL A 1 259 ? -10.434 6.516 30.245 1.00 96.69 259 VAL A CA 1
ATOM 1946 C C . VAL A 1 259 ? -10.493 6.376 31.760 1.00 96.69 259 VAL A C 1
ATOM 1948 O O . VAL A 1 259 ? -10.050 5.379 32.325 1.00 96.69 259 VAL A O 1
ATOM 1951 N N . GLN A 1 260 ? -11.056 7.379 32.430 1.00 96.88 260 GLN A N 1
ATOM 1952 C CA . GLN A 1 260 ? -11.236 7.349 33.878 1.00 96.88 260 GLN A CA 1
ATOM 1953 C C . GLN A 1 260 ? -12.481 6.527 34.233 1.00 96.88 260 GLN A C 1
ATOM 1955 O O . GLN A 1 260 ? -13.604 7.025 34.227 1.00 96.88 260 GLN A O 1
ATOM 1960 N N . MET A 1 261 ? -12.276 5.252 34.563 1.00 96.44 261 MET A N 1
ATOM 1961 C CA . MET A 1 261 ? -13.353 4.310 34.917 1.00 96.44 261 MET A CA 1
ATOM 1962 C C . MET A 1 261 ? -14.018 4.623 36.273 1.00 96.44 261 MET A C 1
ATOM 1964 O O . MET A 1 261 ? -15.157 4.215 36.541 1.00 96.44 261 MET A O 1
ATOM 1968 N N . GLY A 1 262 ? -13.302 5.365 37.124 1.00 94.38 262 GLY A N 1
ATOM 1969 C CA . GLY A 1 262 ? -13.720 5.749 38.468 1.00 94.38 262 GLY A CA 1
ATOM 1970 C C . GLY A 1 262 ? -13.674 4.603 39.482 1.00 94.38 262 GLY A C 1
ATOM 1971 O O . GLY A 1 262 ? -13.397 3.447 39.159 1.00 94.38 262 GLY A O 1
ATOM 1972 N N . LYS A 1 263 ? -13.973 4.932 40.741 1.00 94.88 263 LYS A N 1
ATOM 1973 C CA . LYS A 1 263 ? -14.107 3.951 41.823 1.00 94.88 263 LYS A CA 1
ATOM 1974 C C . LYS A 1 263 ? -15.502 3.333 41.774 1.00 94.88 263 LYS A C 1
ATOM 1976 O O . LYS A 1 263 ? -16.497 4.050 41.865 1.00 94.88 263 LYS A O 1
ATOM 1981 N N . ARG A 1 264 ? -15.582 2.008 41.645 1.00 93.81 264 ARG A N 1
ATOM 1982 C CA . ARG A 1 264 ? -16.850 1.270 41.560 1.00 93.81 264 ARG A CA 1
ATOM 1983 C C . ARG A 1 264 ? -16.927 0.228 42.666 1.00 93.81 264 ARG A C 1
ATOM 1985 O O . ARG A 1 264 ? -15.944 -0.449 42.944 1.00 93.81 264 ARG A O 1
ATOM 1992 N N . ASN A 1 265 ? -18.096 0.116 43.287 1.00 90.75 265 ASN A N 1
ATOM 1993 C CA . ASN A 1 265 ? -18.376 -0.940 44.249 1.00 90.75 265 ASN A CA 1
ATOM 1994 C C . ASN A 1 265 ? -19.086 -2.084 43.519 1.00 90.75 265 ASN A C 1
ATOM 1996 O O . ASN A 1 265 ? -20.235 -1.927 43.104 1.00 90.75 265 ASN A O 1
ATOM 2000 N N . ILE A 1 266 ? -18.390 -3.203 43.327 1.00 90.00 266 ILE A N 1
ATOM 2001 C CA . ILE A 1 266 ? -18.986 -4.445 42.831 1.00 90.00 266 ILE A CA 1
ATOM 2002 C C . ILE A 1 266 ? -19.219 -5.328 44.059 1.00 90.00 266 ILE A C 1
ATOM 2004 O O . ILE A 1 266 ? -18.239 -5.719 44.696 1.00 90.00 266 ILE A O 1
ATOM 2008 N N . PRO A 1 267 ? -20.481 -5.621 44.425 1.00 88.19 267 PRO A N 1
ATOM 2009 C CA . PRO A 1 267 ? -20.771 -6.464 45.578 1.00 88.19 267 PRO A CA 1
ATOM 2010 C C . PRO A 1 267 ? -20.086 -7.829 45.468 1.00 88.19 267 PRO A C 1
ATOM 2012 O O . PRO A 1 267 ? -20.060 -8.433 44.396 1.00 88.19 267 PRO A O 1
ATOM 2015 N N . ALA A 1 268 ? -19.578 -8.353 46.585 1.00 81.75 268 ALA A N 1
ATOM 2016 C CA . ALA A 1 268 ? -18.896 -9.651 46.611 1.00 81.75 268 ALA A CA 1
ATOM 2017 C C . ALA A 1 268 ? -19.796 -10.813 46.139 1.00 81.75 268 ALA A C 1
ATOM 2019 O O . ALA A 1 268 ? -19.310 -11.790 45.576 1.00 81.75 268 ALA A O 1
ATOM 2020 N N . ASN A 1 269 ? -21.112 -10.683 46.335 1.00 84.31 269 ASN A N 1
ATOM 2021 C CA . ASN A 1 269 ? -22.148 -11.631 45.923 1.00 84.31 269 ASN A CA 1
ATOM 2022 C C . ASN A 1 269 ? -22.867 -11.230 44.620 1.00 84.31 269 ASN A C 1
ATOM 2024 O O . ASN A 1 269 ? -23.908 -11.805 44.302 1.00 84.31 269 ASN A O 1
ATOM 2028 N N . ALA A 1 270 ? -22.362 -10.236 43.883 1.00 87.25 270 ALA A N 1
ATOM 2029 C CA . ALA A 1 270 ? -22.961 -9.827 42.620 1.00 87.25 270 ALA A CA 1
ATOM 2030 C C . ALA A 1 270 ? -23.001 -11.003 41.638 1.00 87.25 270 ALA A C 1
ATOM 2032 O O . ALA A 1 270 ? -22.036 -11.759 41.547 1.00 87.25 270 ALA A O 1
ATOM 2033 N N . ALA A 1 271 ? -24.089 -11.161 40.886 1.00 90.31 271 ALA A N 1
ATOM 2034 C CA . ALA A 1 271 ? -24.193 -12.214 39.878 1.00 90.31 271 ALA A CA 1
ATOM 2035 C C . ALA A 1 271 ? -23.121 -12.062 38.780 1.00 90.31 271 ALA A C 1
ATOM 2037 O O . ALA A 1 271 ? -22.574 -10.978 38.561 1.00 90.31 271 ALA A O 1
ATOM 2038 N N . GLU A 1 272 ? -22.801 -13.159 38.092 1.00 90.62 272 GLU A N 1
ATOM 2039 C CA . GLU A 1 272 ? -22.041 -13.077 36.841 1.00 90.62 272 GLU A CA 1
ATOM 2040 C C . GLU A 1 272 ? -22.784 -12.159 35.860 1.00 90.62 272 GLU A C 1
ATOM 2042 O O . GLU A 1 272 ? -24.008 -12.200 35.749 1.00 90.62 272 GLU A O 1
ATOM 2047 N N . GLY A 1 273 ? -22.036 -11.288 35.186 1.00 90.44 273 GLY A N 1
ATOM 2048 C CA . GLY A 1 273 ? -22.581 -10.265 34.302 1.00 90.44 273 GLY A CA 1
ATOM 2049 C C . GLY A 1 273 ? -22.933 -8.945 34.990 1.00 90.44 273 GLY A C 1
ATOM 2050 O O . GLY A 1 273 ? -23.242 -7.991 34.281 1.00 90.44 273 GLY A O 1
ATOM 2051 N N . TYR A 1 274 ? -22.836 -8.840 36.324 1.00 93.94 274 TYR A N 1
ATOM 2052 C CA . TYR A 1 274 ? -23.019 -7.558 37.012 1.00 93.94 274 TYR A CA 1
ATOM 2053 C C . TYR A 1 274 ? -21.992 -6.533 36.522 1.00 93.94 274 TYR A C 1
ATOM 2055 O O . TYR A 1 274 ? -20.779 -6.755 36.628 1.00 93.94 274 TYR A O 1
ATOM 2063 N N . GLY A 1 275 ? -22.482 -5.415 35.988 1.00 93.94 275 GLY A N 1
ATOM 2064 C CA . GLY A 1 275 ? -21.670 -4.339 35.439 1.00 93.94 275 GLY A CA 1
ATOM 2065 C C . GLY A 1 275 ? -21.730 -3.067 36.278 1.00 93.94 275 GLY A C 1
ATOM 2066 O O . GLY A 1 275 ? -22.737 -2.756 36.906 1.00 93.94 275 GLY A O 1
ATOM 2067 N N . SER A 1 276 ? -20.648 -2.292 36.269 1.00 95.56 276 SER A N 1
ATOM 2068 C CA . SER A 1 276 ? -20.703 -0.902 36.719 1.00 95.56 276 SER A CA 1
ATOM 2069 C C . SER A 1 276 ? -21.449 -0.032 35.696 1.00 95.56 276 SER A C 1
ATOM 2071 O O . SER A 1 276 ? -21.590 -0.439 34.541 1.00 95.56 276 SER A O 1
ATOM 2073 N N . PRO A 1 277 ? -21.833 1.208 36.051 1.00 95.44 277 PRO A N 1
ATOM 2074 C CA . PRO A 1 277 ? -22.274 2.179 35.057 1.00 95.44 277 PRO A CA 1
ATOM 2075 C C . PRO A 1 277 ? -21.242 2.351 33.937 1.00 95.44 277 PRO A C 1
ATOM 2077 O O . PRO A 1 277 ? -20.031 2.299 34.191 1.00 95.44 277 PRO A O 1
ATOM 2080 N N . TRP A 1 278 ? -21.739 2.569 32.722 1.00 97.50 278 TRP A N 1
ATOM 2081 C CA . TRP A 1 278 ? -20.932 2.857 31.542 1.00 97.50 278 TRP A CA 1
ATOM 2082 C C . TRP A 1 278 ? -20.246 4.224 31.647 1.00 97.50 278 TRP A C 1
ATOM 2084 O O . TRP A 1 278 ? -20.792 5.169 32.219 1.00 97.50 278 TRP A O 1
ATOM 2094 N N . VAL A 1 279 ? -19.047 4.329 31.079 1.00 97.88 279 VAL A N 1
ATOM 2095 C CA . VAL A 1 279 ? -18.285 5.575 30.928 1.00 97.88 279 VAL A CA 1
ATOM 2096 C C . VAL A 1 279 ? -17.894 5.790 29.468 1.00 97.88 279 VAL A C 1
ATOM 2098 O O . VAL A 1 279 ? -17.797 4.828 28.700 1.00 97.88 279 VAL A O 1
ATOM 2101 N N . ASP A 1 280 ? -17.659 7.047 29.090 1.00 97.50 280 ASP A N 1
ATOM 2102 C CA . ASP A 1 280 ? -17.211 7.397 27.744 1.00 97.50 280 ASP A CA 1
ATOM 2103 C C . ASP A 1 280 ? -15.775 6.922 27.475 1.00 97.50 280 ASP A C 1
ATOM 2105 O O . ASP A 1 280 ? -14.815 7.349 28.120 1.00 97.50 280 ASP A O 1
ATOM 2109 N N . ALA A 1 281 ? -15.633 6.080 26.457 1.00 97.06 281 ALA A N 1
ATOM 2110 C CA . ALA A 1 281 ? -14.372 5.585 25.926 1.00 97.06 281 ALA A CA 1
ATOM 2111 C C . ALA A 1 281 ? -14.188 5.952 24.441 1.00 97.06 281 ALA A C 1
ATOM 2113 O O . ALA A 1 281 ? -13.345 5.364 23.764 1.00 97.06 281 ALA A O 1
ATOM 2114 N N . SER A 1 282 ? -14.951 6.926 23.928 1.00 96.69 282 SER A N 1
ATOM 2115 C CA . SER A 1 282 ? -14.901 7.352 22.524 1.00 96.69 282 SER A CA 1
ATOM 2116 C C . SER A 1 282 ? -13.506 7.819 22.122 1.00 96.69 282 SER A C 1
ATOM 2118 O O . SER A 1 282 ? -12.787 8.403 22.923 1.00 96.69 282 SER A O 1
ATOM 2120 N N . PHE A 1 283 ? -13.097 7.612 20.883 1.00 95.88 283 PHE A N 1
ATOM 2121 C CA . PHE A 1 283 ? -11.791 8.065 20.407 1.00 95.88 283 PHE A CA 1
ATOM 2122 C C . PHE A 1 283 ? -11.912 8.622 19.002 1.00 95.88 283 PHE A C 1
ATOM 2124 O O . PHE A 1 283 ? -12.864 8.319 18.290 1.00 95.88 283 PHE A O 1
ATOM 2131 N N . GLN A 1 284 ? -10.950 9.448 18.615 1.00 96.12 284 GLN A N 1
ATOM 2132 C CA . GLN A 1 284 ? -10.959 10.134 17.335 1.00 96.12 284 GLN A CA 1
ATOM 2133 C C . GLN A 1 284 ? -9.785 9.650 16.496 1.00 96.12 284 GLN A C 1
ATOM 2135 O O . GLN A 1 284 ? -8.647 9.619 16.978 1.00 96.12 284 GLN A O 1
ATOM 2140 N N . LEU A 1 285 ? -10.068 9.283 15.249 1.00 95.25 285 LEU A N 1
ATOM 2141 C CA . LEU A 1 285 ? -9.053 8.900 14.280 1.00 95.25 285 LEU A CA 1
ATOM 2142 C C . LEU A 1 285 ? -9.003 9.910 13.134 1.00 95.25 285 LEU A C 1
ATOM 2144 O O . LEU A 1 285 ? -10.026 10.436 12.699 1.00 95.25 285 LEU A O 1
ATOM 2148 N N . ARG A 1 286 ? -7.805 10.107 12.597 1.00 93.94 286 ARG A N 1
ATOM 2149 C CA . ARG A 1 286 ? -7.545 10.795 11.339 1.00 93.94 286 ARG A CA 1
ATOM 2150 C C . ARG A 1 286 ? -6.989 9.783 10.351 1.00 93.94 286 ARG A C 1
ATOM 2152 O O . ARG A 1 286 ? -5.991 9.128 10.634 1.00 93.94 286 ARG A O 1
ATOM 2159 N N . CYS A 1 287 ? -7.608 9.681 9.185 1.00 93.00 287 CYS A N 1
ATOM 2160 C CA . CYS A 1 287 ? -7.119 8.827 8.111 1.00 93.00 287 CYS A CA 1
ATOM 2161 C C . CYS A 1 287 ? -6.432 9.672 7.028 1.00 93.00 287 CYS A C 1
ATOM 2163 O O . CYS A 1 287 ? -6.865 10.799 6.775 1.00 93.00 287 CYS A O 1
ATOM 2165 N N . PRO A 1 288 ? -5.389 9.151 6.365 1.00 92.25 288 PRO A N 1
ATOM 2166 C CA . PRO A 1 288 ? -4.874 9.753 5.142 1.00 92.25 288 PRO A CA 1
ATOM 2167 C C . PRO A 1 288 ? -5.893 9.614 4.007 1.00 92.25 288 PRO A C 1
ATOM 2169 O O . PRO A 1 288 ? -6.812 8.794 4.081 1.00 92.25 288 PRO A O 1
ATOM 2172 N N . ASP A 1 289 ? -5.722 10.390 2.942 1.00 93.25 289 ASP A N 1
ATOM 2173 C CA . ASP A 1 289 ? -6.564 10.264 1.753 1.00 93.25 289 ASP A CA 1
ATOM 2174 C C . ASP A 1 289 ? -6.350 8.907 1.066 1.00 93.25 289 ASP A C 1
ATOM 2176 O O . ASP A 1 289 ? -5.237 8.374 1.001 1.00 93.25 289 ASP A O 1
ATOM 2180 N N . ALA A 1 290 ? -7.427 8.350 0.524 1.00 93.00 290 ALA A N 1
ATOM 2181 C CA . ALA A 1 290 ? -7.468 7.082 -0.184 1.00 93.00 290 ALA A CA 1
ATOM 2182 C C . ALA A 1 290 ? -7.122 7.276 -1.668 1.00 93.00 290 ALA A C 1
ATOM 2184 O O . ALA A 1 290 ? -7.976 7.597 -2.500 1.00 93.00 290 ALA A O 1
ATOM 2185 N N . TRP A 1 291 ? -5.857 7.074 -2.032 1.00 91.56 291 TRP A N 1
ATOM 2186 C CA . TRP A 1 291 ? -5.401 7.165 -3.424 1.00 91.56 291 TRP A CA 1
ATOM 2187 C C . TRP A 1 291 ? -5.511 5.847 -4.198 1.00 91.56 291 TRP A C 1
ATOM 2189 O O . TRP A 1 291 ? -5.443 5.860 -5.429 1.00 91.56 291 TRP A O 1
ATOM 2199 N N . GLY A 1 292 ? -5.736 4.728 -3.506 1.00 88.94 292 GLY A N 1
ATOM 2200 C CA . GLY A 1 292 ? -5.691 3.392 -4.085 1.00 88.94 292 GLY A CA 1
ATOM 2201 C C . GLY A 1 292 ? -4.275 2.980 -4.482 1.00 88.94 292 GLY A C 1
ATOM 2202 O O . GLY A 1 292 ? -3.288 3.578 -4.051 1.00 88.94 292 GLY A O 1
ATOM 2203 N N . TYR A 1 293 ? -4.179 1.947 -5.312 1.00 85.94 293 TYR A N 1
ATOM 2204 C CA . TYR A 1 293 ? -2.932 1.472 -5.909 1.00 85.94 293 TYR A CA 1
ATOM 2205 C C . TYR A 1 293 ? -3.191 0.891 -7.302 1.00 85.94 293 TYR A C 1
ATOM 2207 O O . TYR A 1 293 ? -4.321 0.552 -7.653 1.00 85.94 293 TYR A O 1
ATOM 2215 N N . TYR A 1 294 ? -2.147 0.777 -8.117 1.00 82.62 294 TYR A N 1
ATOM 2216 C CA . TYR A 1 294 ? -2.263 0.276 -9.486 1.00 82.62 294 TYR A CA 1
ATOM 2217 C C . TYR A 1 294 ? -2.000 -1.222 -9.495 1.00 82.62 294 TYR A C 1
ATOM 2219 O O . TYR A 1 294 ? -0.854 -1.643 -9.467 1.00 82.62 294 TYR A O 1
ATOM 2227 N N . SER A 1 295 ? -3.055 -2.032 -9.504 1.00 74.06 295 SER A N 1
ATOM 2228 C CA . SER A 1 295 ? -2.944 -3.481 -9.290 1.00 74.06 295 SER A CA 1
ATOM 2229 C C . SER A 1 295 ? -2.771 -4.303 -10.564 1.00 74.06 295 SER A C 1
ATOM 2231 O O . SER A 1 295 ? -2.463 -5.487 -10.468 1.00 74.06 295 SER A O 1
ATOM 2233 N N . ASN A 1 296 ? -3.010 -3.712 -11.741 1.00 80.69 296 ASN A N 1
ATOM 2234 C CA . ASN A 1 296 ? -2.996 -4.422 -13.015 1.00 80.69 296 ASN A CA 1
ATOM 2235 C C . ASN A 1 296 ? -1.791 -3.988 -13.868 1.00 80.69 296 ASN A C 1
ATOM 2237 O O . ASN A 1 296 ? -1.853 -2.947 -14.523 1.00 80.69 296 ASN A O 1
ATOM 2241 N N . PRO A 1 297 ? -0.715 -4.788 -13.922 1.00 78.31 297 PRO A N 1
ATOM 2242 C CA . PRO A 1 297 ? 0.469 -4.476 -14.721 1.00 78.31 297 PRO A CA 1
ATOM 2243 C C . PRO A 1 297 ? 0.199 -4.339 -16.225 1.00 78.31 297 PRO A C 1
ATOM 2245 O O . PRO A 1 297 ? 0.897 -3.578 -16.905 1.00 78.31 297 PRO A O 1
ATOM 2248 N N . SER A 1 298 ? -0.818 -5.048 -16.731 1.00 77.50 298 SER A N 1
ATOM 2249 C CA . SER A 1 298 ? -1.261 -5.016 -18.130 1.00 77.50 298 SER A CA 1
ATOM 2250 C C . SER A 1 298 ? -2.162 -3.818 -18.441 1.00 77.50 298 SER A C 1
ATOM 2252 O O . SER A 1 298 ? -2.265 -3.421 -19.596 1.00 77.50 298 SER A O 1
ATOM 2254 N N . SER A 1 299 ? -2.786 -3.221 -17.420 1.00 78.44 299 SER A N 1
ATOM 2255 C CA . SER A 1 299 ? -3.580 -1.991 -17.523 1.00 78.44 299 SER A CA 1
ATOM 2256 C C . SER A 1 299 ? -3.118 -0.978 -16.466 1.00 78.44 299 SER A C 1
ATOM 2258 O O . SER A 1 299 ? -3.813 -0.737 -15.474 1.00 78.44 299 SER A O 1
ATOM 2260 N N . PRO A 1 300 ? -1.929 -0.379 -16.655 1.00 72.56 300 PRO A N 1
ATOM 2261 C CA . PRO A 1 300 ? -1.257 0.473 -15.666 1.00 72.56 300 PRO A CA 1
ATOM 2262 C C . PRO A 1 300 ? -1.970 1.804 -15.373 1.00 72.56 300 PRO A C 1
ATOM 2264 O O . PRO A 1 300 ? -1.498 2.595 -14.565 1.00 72.56 300 PRO A O 1
ATOM 2267 N N . THR A 1 301 ? -3.108 2.076 -16.013 1.00 77.12 301 THR A N 1
ATOM 2268 C CA . THR A 1 301 ? -3.979 3.227 -15.726 1.00 77.12 301 THR A CA 1
ATOM 2269 C C . THR A 1 301 ? -5.139 2.870 -14.794 1.00 77.12 301 THR A C 1
ATOM 2271 O O . THR A 1 301 ? -5.804 3.762 -14.263 1.00 77.12 301 THR A O 1
ATOM 2274 N N . THR A 1 302 ? -5.397 1.578 -14.570 1.00 82.44 302 THR A N 1
ATOM 2275 C CA . THR A 1 302 ? -6.492 1.110 -13.721 1.00 82.44 302 THR A CA 1
ATOM 2276 C C . THR A 1 302 ? -6.076 1.126 -12.254 1.00 82.44 302 THR A C 1
ATOM 2278 O O . THR A 1 302 ? -5.146 0.434 -11.839 1.00 82.44 302 THR A O 1
ATOM 2281 N N . ILE A 1 303 ? -6.808 1.902 -11.458 1.00 85.38 303 ILE A N 1
ATOM 2282 C CA . ILE A 1 303 ? -6.591 2.030 -10.016 1.00 85.38 303 ILE A CA 1
ATOM 2283 C C . ILE A 1 303 ? -7.532 1.076 -9.283 1.00 85.38 303 ILE A C 1
ATOM 2285 O O . ILE A 1 303 ? -8.750 1.139 -9.454 1.00 85.38 303 ILE A O 1
ATOM 2289 N N . THR A 1 304 ? -6.968 0.252 -8.406 1.00 88.25 304 THR A N 1
ATOM 2290 C CA . THR A 1 304 ? -7.716 -0.430 -7.352 1.00 88.25 304 THR A CA 1
ATOM 2291 C C . THR A 1 304 ? -7.898 0.523 -6.184 1.00 88.25 304 THR A C 1
ATOM 2293 O O . THR A 1 304 ? -6.932 1.041 -5.626 1.00 88.25 304 THR A O 1
ATOM 2296 N N . ARG A 1 305 ? -9.157 0.791 -5.839 1.00 90.88 305 ARG A N 1
ATOM 2297 C CA . ARG A 1 305 ? -9.530 1.710 -4.760 1.00 90.88 305 ARG A CA 1
ATOM 2298 C C . ARG A 1 305 ? -9.289 1.064 -3.401 1.00 90.88 305 ARG A C 1
ATOM 2300 O O . ARG A 1 305 ? -9.519 -0.133 -3.249 1.00 90.88 305 ARG A O 1
ATOM 2307 N N . ASN A 1 306 ? -8.900 1.869 -2.413 1.00 91.69 306 ASN A N 1
ATOM 2308 C CA . ASN A 1 306 ? -8.957 1.426 -1.022 1.00 91.69 306 ASN A CA 1
ATOM 2309 C C . ASN A 1 306 ? -10.415 1.120 -0.669 1.00 91.69 306 ASN A C 1
ATOM 2311 O O . ASN A 1 306 ? -11.316 1.889 -1.024 1.00 91.69 306 ASN A O 1
ATOM 2315 N N . SER A 1 307 ? -10.638 -0.013 -0.010 1.00 89.56 307 SER A N 1
ATOM 2316 C CA . SER A 1 307 ? -11.982 -0.497 0.287 1.00 89.56 307 SER A CA 1
ATOM 2317 C C . SER A 1 307 ? -12.523 0.154 1.560 1.00 89.56 307 SER A C 1
ATOM 2319 O O . SER A 1 307 ? -12.797 1.342 1.520 1.00 89.56 307 SER A O 1
ATOM 2321 N N . ALA A 1 308 ? -12.699 -0.556 2.673 1.00 92.50 308 ALA A N 1
ATOM 2322 C CA . ALA A 1 308 ? -13.185 0.023 3.930 1.00 92.50 308 ALA A CA 1
ATOM 2323 C C . ALA A 1 308 ? -12.042 0.274 4.927 1.00 92.50 308 ALA A C 1
ATOM 2325 O O . ALA A 1 308 ? -11.015 -0.402 4.884 1.00 92.50 308 ALA A O 1
ATOM 2326 N N . VAL A 1 309 ? -12.240 1.205 5.865 1.00 94.38 309 VAL A N 1
ATOM 2327 C CA . VAL A 1 309 ? -11.406 1.276 7.075 1.00 94.38 309 VAL A CA 1
ATOM 2328 C C . VAL A 1 309 ? -11.889 0.226 8.070 1.00 94.38 309 VAL A C 1
ATOM 2330 O O . VAL A 1 309 ? -13.050 0.230 8.485 1.00 94.38 309 VAL A O 1
ATOM 2333 N N . MET A 1 310 ? -10.985 -0.662 8.472 1.00 95.12 310 MET A N 1
ATOM 2334 C CA . MET A 1 310 ? -11.252 -1.702 9.461 1.00 95.12 310 MET A CA 1
ATOM 2335 C C . MET A 1 310 ? -10.578 -1.353 10.781 1.00 95.12 310 MET A C 1
ATOM 2337 O O . MET A 1 310 ? -9.373 -1.110 10.817 1.00 95.12 310 MET A O 1
ATOM 2341 N N . VAL A 1 311 ? -11.358 -1.368 11.860 1.00 96.19 311 VAL A N 1
ATOM 2342 C CA . VAL A 1 311 ? -10.926 -1.101 13.233 1.00 96.19 311 VAL A CA 1
ATOM 2343 C C . VAL A 1 311 ? -10.865 -2.416 14.000 1.00 96.19 311 VAL A C 1
ATOM 2345 O O . VAL A 1 311 ? -11.835 -3.169 14.034 1.00 96.19 311 VAL A O 1
ATOM 2348 N N . THR A 1 312 ? -9.730 -2.694 14.631 1.00 96.69 312 THR A N 1
ATOM 2349 C CA . THR A 1 312 ? -9.522 -3.868 15.487 1.00 96.69 312 THR A CA 1
ATOM 2350 C C . THR A 1 312 ? -9.100 -3.408 16.873 1.00 96.69 312 THR A C 1
ATOM 2352 O O . THR A 1 312 ? -8.140 -2.650 16.998 1.00 96.69 312 THR A O 1
ATOM 2355 N N . VAL A 1 313 ? -9.784 -3.893 17.910 1.00 97.62 313 VAL A N 1
ATOM 2356 C CA . VAL A 1 313 ? -9.432 -3.633 19.314 1.00 97.62 313 VAL A CA 1
ATOM 2357 C C . VAL A 1 313 ? -8.706 -4.851 19.876 1.00 97.62 313 VAL A C 1
ATOM 2359 O O . VAL A 1 313 ? -9.282 -5.941 19.927 1.00 97.62 313 VAL A O 1
ATOM 2362 N N . LYS A 1 314 ? -7.449 -4.673 20.286 1.00 97.44 314 LYS A N 1
ATOM 2363 C CA . LYS A 1 314 ? -6.560 -5.728 20.786 1.00 97.44 314 LYS A CA 1
ATOM 2364 C C . LYS A 1 314 ? -6.174 -5.474 22.245 1.00 97.44 314 LYS A C 1
ATOM 2366 O O . LYS A 1 314 ? -5.359 -4.595 22.511 1.00 97.44 314 LYS A O 1
ATOM 2371 N N . PRO A 1 315 ? -6.738 -6.210 23.211 1.00 97.19 315 PRO A N 1
ATOM 2372 C CA . PRO A 1 315 ? -6.307 -6.106 24.602 1.00 97.19 315 PRO A CA 1
ATOM 2373 C C . PRO A 1 315 ? -4.880 -6.615 24.801 1.00 97.19 315 PRO A C 1
ATOM 2375 O O . PRO A 1 315 ? -4.535 -7.664 24.256 1.00 97.19 315 PRO A O 1
ATOM 2378 N N . ARG A 1 316 ? -4.077 -5.924 25.620 1.00 95.69 316 ARG A N 1
ATOM 2379 C CA . ARG A 1 316 ? -2.692 -6.342 25.900 1.00 95.69 316 ARG A CA 1
ATOM 2380 C C . ARG A 1 316 ? -2.593 -7.520 26.859 1.00 95.69 316 ARG A C 1
ATOM 2382 O O . ARG A 1 316 ? -1.848 -8.454 26.591 1.00 95.69 316 ARG A O 1
ATOM 2389 N N . ASP A 1 317 ? -3.383 -7.507 27.926 1.00 94.81 317 ASP A N 1
ATOM 2390 C CA . ASP A 1 317 ? -3.276 -8.502 29.004 1.00 94.81 317 ASP A CA 1
ATOM 2391 C C . ASP A 1 317 ? -4.133 -9.756 28.753 1.00 94.81 317 ASP A C 1
ATOM 2393 O O . ASP A 1 317 ? -4.209 -10.674 29.572 1.00 94.81 317 ASP A O 1
ATOM 2397 N N . GLY A 1 318 ? -4.775 -9.821 27.584 1.00 94.75 318 GLY A N 1
ATOM 2398 C CA . GLY A 1 318 ? -5.563 -10.955 27.121 1.00 94.75 318 GLY A CA 1
ATOM 2399 C C . GLY A 1 318 ? -7.075 -10.763 27.221 1.00 94.75 318 GLY A C 1
ATOM 2400 O O . GLY A 1 318 ? -7.607 -9.785 27.749 1.00 94.75 318 GLY A O 1
ATOM 2401 N N . VAL A 1 319 ? -7.791 -11.737 26.667 1.00 96.88 319 VAL A N 1
ATOM 2402 C CA . VAL A 1 319 ? -9.247 -11.707 26.502 1.00 96.88 319 VAL A CA 1
ATOM 2403 C C . VAL A 1 319 ? -9.915 -12.616 27.532 1.00 96.88 319 VAL A C 1
ATOM 2405 O O . VAL A 1 319 ? -9.415 -13.702 27.821 1.00 96.88 319 VAL A O 1
ATOM 2408 N N . VAL A 1 320 ? -11.057 -12.179 28.069 1.00 96.31 320 VAL A N 1
ATOM 2409 C CA . VAL A 1 320 ? -11.951 -13.022 28.881 1.00 96.31 320 VAL A CA 1
ATOM 2410 C C . VAL A 1 320 ? -13.081 -13.569 28.013 1.00 96.31 320 VAL A C 1
ATOM 2412 O O . VAL A 1 320 ? -13.338 -14.767 28.011 1.00 96.31 320 VAL A O 1
ATOM 2415 N N . ASN A 1 321 ? -13.741 -12.704 27.239 1.00 96.44 321 ASN A N 1
ATOM 2416 C CA . ASN A 1 321 ? -14.757 -13.104 26.270 1.00 96.44 321 ASN A CA 1
ATOM 2417 C C . ASN A 1 321 ? -14.753 -12.148 25.068 1.00 96.44 321 ASN A C 1
ATOM 2419 O O . ASN A 1 321 ? -15.233 -11.017 25.167 1.00 96.44 321 ASN A O 1
ATOM 2423 N N . ALA A 1 322 ? -14.243 -12.623 23.927 1.00 96.38 322 ALA A N 1
ATOM 2424 C CA . ALA A 1 322 ? -14.081 -11.807 22.724 1.00 96.38 322 ALA A CA 1
ATOM 2425 C C . ALA A 1 322 ? -15.418 -11.296 22.171 1.00 96.38 322 ALA A C 1
ATOM 2427 O O . ALA A 1 322 ? -15.535 -10.122 21.838 1.00 96.38 322 ALA A O 1
ATOM 2428 N N . SER A 1 323 ? -16.432 -12.166 22.121 1.00 96.50 323 SER A N 1
ATOM 2429 C CA . SER A 1 323 ? -17.752 -11.861 21.547 1.00 96.50 323 SER A CA 1
ATOM 2430 C C . SER A 1 323 ? -18.564 -10.856 22.368 1.00 96.50 323 SER A C 1
ATOM 2432 O O . SER A 1 323 ? -19.412 -10.152 21.826 1.00 96.50 323 SER A O 1
ATOM 2434 N N . LYS A 1 324 ? -18.294 -10.777 23.676 1.00 96.12 324 LYS A N 1
ATOM 2435 C CA . LYS A 1 324 ? -18.952 -9.851 24.606 1.00 96.12 324 LYS A CA 1
ATOM 2436 C C . LYS A 1 324 ? -18.126 -8.594 24.891 1.00 96.12 324 LYS A C 1
ATOM 2438 O O . LYS A 1 324 ? -18.556 -7.791 25.717 1.00 96.12 324 LYS A O 1
ATOM 2443 N N . GLY A 1 325 ? -16.958 -8.434 24.266 1.00 97.19 325 GLY A N 1
ATOM 2444 C CA . GLY A 1 325 ? -16.083 -7.283 24.480 1.00 97.19 325 GLY A CA 1
ATOM 2445 C C . GLY A 1 325 ? -15.374 -7.251 25.827 1.00 97.19 325 GLY A C 1
ATOM 2446 O O . GLY A 1 325 ? -15.032 -6.164 26.278 1.00 97.19 325 GLY A O 1
ATOM 2447 N N . ILE A 1 326 ? -15.181 -8.399 26.488 1.00 97.94 326 ILE A N 1
ATOM 2448 C CA . ILE A 1 326 ? -14.629 -8.467 27.849 1.00 97.94 326 ILE A CA 1
ATOM 2449 C C . ILE A 1 326 ? -13.149 -8.854 27.809 1.00 97.94 326 ILE A C 1
ATOM 2451 O O . ILE A 1 326 ? -12.796 -9.939 27.331 1.00 97.94 326 ILE A O 1
ATOM 2455 N N . PHE A 1 327 ? -12.292 -8.005 28.370 1.00 97.94 327 PHE A N 1
ATOM 2456 C CA . PHE A 1 327 ? -10.853 -8.242 28.475 1.00 97.94 327 PHE A CA 1
ATOM 2457 C C . PHE A 1 327 ? -10.344 -8.176 29.918 1.00 97.94 327 PHE A C 1
ATOM 2459 O O . PHE A 1 327 ? -11.048 -7.721 30.827 1.00 97.94 327 PHE A O 1
ATOM 2466 N N . LYS A 1 328 ? -9.145 -8.728 30.126 1.00 96.38 328 LYS A N 1
ATOM 2467 C CA . LYS A 1 328 ? -8.519 -8.851 31.445 1.00 96.38 328 LYS A CA 1
ATOM 2468 C C . LYS A 1 328 ? -7.996 -7.504 31.944 1.00 96.38 328 LYS A C 1
ATOM 2470 O O . LYS A 1 328 ? -7.675 -6.621 31.156 1.00 96.38 328 LYS A O 1
ATOM 2475 N N . LEU A 1 329 ? -7.907 -7.383 33.264 1.00 96.38 329 LEU A N 1
ATOM 2476 C CA . LEU A 1 329 ? -7.122 -6.336 33.913 1.00 96.38 329 LEU A CA 1
ATOM 2477 C C . LEU A 1 329 ? -5.621 -6.659 33.798 1.00 96.38 329 LEU A C 1
ATOM 2479 O O . LEU A 1 329 ? -5.261 -7.805 33.529 1.00 96.38 329 LEU A O 1
ATOM 2483 N N . ASP A 1 330 ? -4.767 -5.679 34.086 1.00 94.69 330 ASP A N 1
ATOM 2484 C CA . ASP A 1 330 ? -3.296 -5.800 34.070 1.00 94.69 330 ASP A CA 1
ATOM 2485 C C . ASP A 1 330 ? -2.715 -6.756 35.136 1.00 94.69 330 ASP A C 1
ATOM 2487 O O . ASP A 1 330 ? -1.523 -7.055 35.143 1.00 94.69 330 ASP A O 1
ATOM 2491 N N . GLY A 1 331 ? -3.557 -7.246 36.052 1.00 90.62 331 GLY A N 1
ATOM 2492 C CA . GLY A 1 331 ? -3.184 -8.185 37.110 1.00 90.62 331 GLY A CA 1
ATOM 2493 C C . GLY A 1 331 ? -2.553 -7.547 38.352 1.00 90.62 331 GLY A C 1
ATOM 2494 O O . GLY A 1 331 ? -2.188 -8.273 39.273 1.00 90.62 331 GLY A O 1
ATOM 2495 N N . SER A 1 332 ? -2.454 -6.217 38.424 1.00 91.25 332 SER A N 1
ATOM 2496 C CA . SER A 1 332 ? -1.790 -5.501 39.527 1.00 91.25 332 SER A CA 1
ATOM 2497 C C . SER A 1 332 ? -2.651 -5.298 40.783 1.00 91.25 332 SER A C 1
ATOM 2499 O O . SER A 1 332 ? -2.150 -4.818 41.801 1.00 91.25 332 SER A O 1
ATOM 2501 N N . GLY A 1 333 ? -3.942 -5.641 40.741 1.00 92.44 333 GLY A N 1
ATOM 2502 C CA . GLY A 1 333 ? -4.873 -5.303 41.816 1.00 92.44 333 GLY A CA 1
ATOM 2503 C C . GLY A 1 333 ? -6.120 -6.178 41.879 1.00 92.44 333 GLY A C 1
ATOM 2504 O O . GLY A 1 333 ? -6.068 -7.317 42.340 1.00 92.44 333 GLY A O 1
ATOM 2505 N N . ALA A 1 334 ? -7.262 -5.612 41.489 1.00 93.56 334 ALA A N 1
ATOM 2506 C CA . ALA A 1 334 ? -8.568 -6.246 41.600 1.00 93.56 334 ALA A CA 1
ATOM 2507 C C . ALA A 1 334 ? -8.625 -7.589 40.859 1.00 93.56 334 ALA A C 1
ATOM 2509 O O . ALA A 1 334 ? -8.020 -7.771 39.802 1.00 93.56 334 ALA A O 1
ATOM 2510 N N . GLN A 1 335 ? -9.415 -8.518 41.397 1.00 92.94 335 GLN A N 1
ATOM 2511 C CA . GLN A 1 335 ? -9.623 -9.846 40.816 1.00 92.94 335 GLN A CA 1
ATOM 2512 C C . GLN A 1 335 ? -11.112 -10.136 40.635 1.00 92.94 335 GLN A C 1
ATOM 2514 O O . GLN A 1 335 ? -11.957 -9.515 41.280 1.00 92.94 335 GLN A O 1
ATOM 2519 N N . GLY A 1 336 ? -11.435 -11.079 39.745 1.00 91.56 336 GLY A N 1
ATOM 2520 C CA . GLY A 1 336 ? -12.822 -11.462 39.445 1.00 91.56 336 GLY A CA 1
ATOM 2521 C C . GLY A 1 336 ? -13.609 -10.404 38.664 1.00 91.56 336 GLY A C 1
ATOM 2522 O O . GLY A 1 336 ? -14.832 -10.485 38.573 1.00 91.56 336 GLY A O 1
ATOM 2523 N N . VAL A 1 337 ? -12.920 -9.409 38.101 1.00 94.12 337 VAL A N 1
ATOM 2524 C CA . VAL A 1 337 ? -13.489 -8.299 37.328 1.00 94.12 337 VAL A CA 1
ATOM 2525 C C . VAL A 1 337 ? -12.725 -8.183 36.009 1.00 94.12 337 VAL A C 1
ATOM 2527 O O . VAL A 1 337 ? -11.521 -8.424 35.960 1.00 94.12 337 VAL A O 1
ATOM 2530 N N . GLY A 1 338 ? -13.426 -7.833 34.935 1.00 95.88 338 GLY A N 1
ATOM 2531 C CA . GLY A 1 338 ? -12.844 -7.445 33.651 1.00 95.88 338 GLY A CA 1
ATOM 2532 C C . GLY A 1 338 ? -13.399 -6.102 33.190 1.00 95.88 338 GLY A C 1
ATOM 2533 O O . GLY A 1 338 ? -14.299 -5.539 33.820 1.00 95.88 338 GLY A O 1
ATOM 2534 N N . ILE A 1 339 ? -12.888 -5.596 32.071 1.00 97.81 339 ILE A N 1
ATOM 2535 C CA . ILE A 1 339 ? -13.433 -4.402 31.416 1.00 97.81 339 ILE A CA 1
ATOM 2536 C C . ILE A 1 339 ? -14.211 -4.853 30.182 1.00 97.81 339 ILE A C 1
ATOM 2538 O O . ILE A 1 339 ? -13.707 -5.635 29.376 1.00 97.81 339 ILE A O 1
ATOM 2542 N N . GLN A 1 340 ? -15.448 -4.377 30.052 1.00 98.31 340 GLN A N 1
ATOM 2543 C CA . GLN A 1 340 ? -16.300 -4.605 28.892 1.00 98.31 340 GLN A CA 1
ATOM 2544 C C . GLN A 1 340 ? -16.340 -3.360 28.010 1.00 98.31 340 GLN A C 1
ATOM 2546 O O . GLN A 1 340 ? -16.569 -2.264 28.520 1.00 98.31 340 GLN A O 1
ATOM 2551 N N . LEU A 1 341 ? -16.186 -3.545 26.700 1.00 98.50 341 LEU A N 1
ATOM 2552 C CA . LEU A 1 341 ? -16.320 -2.492 25.696 1.00 98.50 341 LEU A CA 1
ATOM 2553 C C . LEU A 1 341 ? -17.550 -2.714 24.810 1.00 98.50 341 LEU A C 1
ATOM 2555 O O . LEU A 1 341 ? -17.862 -3.845 24.420 1.00 98.50 341 LEU A O 1
ATOM 2559 N N . ALA A 1 342 ? -18.213 -1.621 24.441 1.00 98.19 342 ALA A N 1
ATOM 2560 C CA . ALA A 1 342 ? -19.330 -1.617 23.502 1.00 98.19 342 ALA A CA 1
ATOM 2561 C C . ALA A 1 342 ? -19.249 -0.422 22.547 1.00 98.19 342 ALA A C 1
ATOM 2563 O O . ALA A 1 342 ? -18.872 0.677 22.949 1.00 98.19 342 ALA A O 1
ATOM 2564 N N . TRP A 1 343 ? -19.622 -0.629 21.285 1.00 97.88 343 TRP A N 1
ATOM 2565 C CA . TRP A 1 343 ? -19.751 0.444 20.304 1.00 97.88 343 TRP A CA 1
ATOM 2566 C C . TRP A 1 343 ? -20.992 1.296 20.594 1.00 97.88 343 TRP A C 1
ATOM 2568 O O . TRP A 1 343 ? -22.053 0.771 20.943 1.00 97.88 343 TRP A O 1
ATOM 2578 N N . GLY A 1 344 ? -20.880 2.607 20.386 1.00 96.31 344 GLY A N 1
ATOM 2579 C CA . GLY A 1 344 ? -21.960 3.572 20.598 1.00 96.31 344 GLY A CA 1
ATOM 2580 C C . GLY A 1 344 ? -21.773 4.441 21.839 1.00 96.31 344 GLY A C 1
ATOM 2581 O O . GLY A 1 344 ? -20.766 4.363 22.538 1.00 96.31 344 GLY A O 1
ATOM 2582 N N . ASP A 1 345 ? -22.752 5.310 22.082 1.00 95.19 345 ASP A N 1
ATOM 2583 C CA . ASP A 1 345 ? -22.700 6.282 23.173 1.00 95.19 345 ASP A CA 1
ATOM 2584 C C . ASP A 1 345 ? -22.906 5.618 24.538 1.00 95.19 345 ASP A C 1
ATOM 2586 O O . ASP A 1 345 ? -23.793 4.771 24.682 1.00 95.19 345 ASP A O 1
ATOM 2590 N N . TYR A 1 346 ? -22.134 6.026 25.546 1.00 95.12 346 TYR A N 1
ATOM 2591 C CA . TYR A 1 346 ? -22.174 5.420 26.881 1.00 95.12 346 TYR A CA 1
ATOM 2592 C C . TYR A 1 346 ? -23.536 5.598 27.565 1.00 95.12 346 TYR A C 1
ATOM 2594 O O . TYR A 1 346 ? -24.000 4.677 28.232 1.00 95.12 346 TYR A O 1
ATOM 2602 N N . GLY A 1 347 ? -24.207 6.735 27.343 1.00 94.38 347 GLY A N 1
ATOM 2603 C CA . GLY A 1 347 ? -25.537 7.013 27.892 1.00 94.38 347 GLY A CA 1
ATOM 2604 C C . GLY A 1 347 ? -26.658 6.168 27.277 1.00 94.38 347 GLY A C 1
ATOM 2605 O O . GLY A 1 347 ? -27.740 6.083 27.848 1.00 94.38 347 GLY A O 1
ATOM 2606 N N . SER A 1 348 ? -26.401 5.523 26.135 1.00 91.94 348 SER A N 1
ATOM 2607 C CA . SER A 1 348 ? -27.372 4.673 25.430 1.00 91.94 348 SER A CA 1
ATOM 2608 C C . SER A 1 348 ? -27.208 3.175 25.708 1.00 91.94 348 SER A C 1
ATOM 2610 O O . SER A 1 348 ? -28.018 2.373 25.243 1.00 91.94 348 SER A O 1
ATOM 2612 N N . GLN A 1 349 ? -26.163 2.776 26.441 1.00 94.56 349 GLN A N 1
ATOM 2613 C CA . GLN A 1 349 ? -25.891 1.365 26.706 1.00 94.56 349 GLN A CA 1
ATOM 2614 C C . GLN A 1 349 ? -26.761 0.833 27.849 1.00 94.56 349 GLN A C 1
ATOM 2616 O O . GLN A 1 349 ? -26.800 1.402 28.939 1.00 94.56 349 GLN A O 1
ATOM 2621 N N . GLY A 1 350 ? -27.413 -0.305 27.611 1.00 92.44 350 GLY A N 1
ATOM 2622 C CA . GLY A 1 350 ? -28.121 -1.058 28.645 1.00 92.44 350 GLY A CA 1
ATOM 2623 C C . GLY A 1 350 ? -27.216 -2.035 29.399 1.00 92.44 350 GLY A C 1
ATOM 2624 O O . GLY A 1 350 ? -26.001 -2.090 29.191 1.00 92.44 350 GLY A O 1
ATOM 2625 N N . GLU A 1 351 ? -27.826 -2.862 30.252 1.00 90.38 351 GLU A N 1
ATOM 2626 C CA . GLU A 1 351 ? -27.114 -3.935 30.962 1.00 90.38 351 GLU A CA 1
ATOM 2627 C C . GLU A 1 351 ? -26.555 -5.000 30.021 1.00 90.38 351 GLU A C 1
ATOM 2629 O O . GLU A 1 3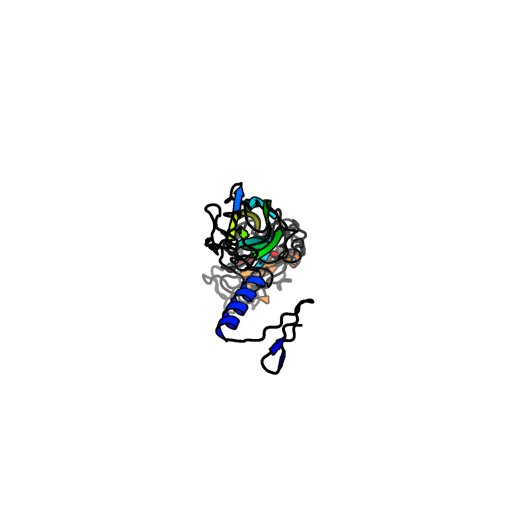51 ? -25.463 -5.520 30.237 1.00 90.38 351 GLU A O 1
ATOM 2634 N N . THR A 1 352 ? -27.278 -5.308 28.946 1.00 92.12 352 THR A N 1
ATOM 2635 C CA . THR A 1 352 ? -26.721 -6.045 27.813 1.00 92.12 352 THR A CA 1
ATOM 2636 C C . THR A 1 352 ? -26.364 -5.026 26.735 1.00 92.12 352 THR A C 1
ATOM 2638 O O . THR A 1 352 ? -27.260 -4.319 26.270 1.00 92.12 352 THR A O 1
ATOM 2641 N N . PRO A 1 353 ? -25.085 -4.911 26.336 1.00 94.12 353 PRO A N 1
ATOM 2642 C CA . PRO A 1 353 ? -24.701 -3.951 25.315 1.00 94.12 353 PRO A CA 1
ATOM 2643 C C . PRO A 1 353 ? -25.351 -4.302 23.977 1.00 94.12 353 PRO A C 1
ATOM 2645 O O . PRO A 1 353 ? -25.329 -5.460 23.560 1.00 94.12 353 PRO A O 1
ATOM 2648 N N . ALA A 1 354 ? -25.883 -3.298 23.278 1.00 91.12 354 ALA A N 1
ATOM 2649 C CA . ALA A 1 354 ? -26.533 -3.504 21.982 1.00 91.12 354 ALA A CA 1
ATOM 2650 C C . ALA A 1 354 ? -25.533 -3.937 20.895 1.00 91.12 354 ALA A C 1
ATOM 2652 O O . ALA A 1 354 ? -25.868 -4.707 19.997 1.00 91.12 354 ALA A O 1
ATOM 2653 N N . LYS A 1 355 ? -24.296 -3.430 20.977 1.00 95.25 355 LYS A N 1
ATOM 2654 C CA . LYS A 1 355 ? -23.199 -3.721 20.047 1.00 95.25 355 LYS A CA 1
ATOM 2655 C C . LYS A 1 355 ? -21.896 -3.938 20.828 1.00 95.25 355 LYS A C 1
ATOM 2657 O O . LYS A 1 355 ? -21.077 -3.020 20.891 1.00 95.25 355 LYS A O 1
ATOM 2662 N N . PRO A 1 356 ? -21.694 -5.103 21.471 1.00 96.94 356 PRO A N 1
ATOM 2663 C CA . PRO A 1 356 ? -20.431 -5.388 22.145 1.00 96.94 356 PRO A CA 1
ATOM 2664 C C . PRO A 1 356 ? -19.268 -5.328 21.146 1.00 96.94 356 PRO A C 1
ATOM 2666 O O . PRO A 1 356 ? -19.413 -5.718 19.984 1.00 96.94 356 PRO A O 1
ATOM 2669 N N . VAL A 1 357 ? -18.108 -4.844 21.592 1.00 98.31 357 VAL A N 1
ATOM 2670 C CA . VAL A 1 357 ? -16.899 -4.855 20.758 1.00 98.31 357 VAL A CA 1
ATOM 2671 C C . VAL A 1 357 ? -16.451 -6.299 20.566 1.00 98.31 357 VAL A C 1
ATOM 2673 O O . VAL A 1 357 ? -16.198 -7.001 21.540 1.00 98.31 357 VAL A O 1
ATOM 2676 N N . GLN A 1 358 ? -16.300 -6.746 19.323 1.00 97.75 358 GLN A N 1
ATOM 2677 C CA . GLN A 1 358 ? -15.692 -8.044 19.039 1.00 97.75 358 GLN A CA 1
ATOM 2678 C C . GLN A 1 358 ? -14.166 -7.915 19.108 1.00 97.75 358 GLN A C 1
ATOM 2680 O O . GLN A 1 358 ? -13.524 -7.395 18.195 1.00 97.75 358 GLN A O 1
ATOM 2685 N N . LEU A 1 359 ? -13.576 -8.344 20.225 1.00 98.06 359 LEU A N 1
ATOM 2686 C CA . LEU A 1 359 ? -12.134 -8.197 20.458 1.00 98.06 359 LEU A CA 1
ATOM 2687 C C . LEU A 1 359 ? -11.328 -9.032 19.456 1.00 98.06 359 LEU A C 1
ATOM 2689 O O . LEU A 1 359 ? -11.750 -10.118 19.055 1.00 98.06 359 LEU A O 1
ATOM 2693 N N . ASN A 1 360 ? -10.159 -8.520 19.064 1.00 96.75 360 ASN A N 1
ATOM 2694 C CA . ASN A 1 360 ? -9.268 -9.109 18.057 1.00 96.75 360 ASN A CA 1
ATOM 2695 C C . ASN A 1 360 ? -9.925 -9.364 16.686 1.00 96.75 360 ASN A C 1
ATOM 2697 O O . ASN A 1 360 ? -9.353 -10.077 15.865 1.00 96.75 360 ASN A O 1
ATOM 2701 N N . THR A 1 361 ? -11.097 -8.776 16.424 1.00 96.44 361 THR A N 1
ATOM 2702 C CA . THR A 1 361 ? -11.849 -8.964 15.180 1.00 96.44 361 THR A CA 1
ATOM 2703 C C . THR A 1 361 ? -11.945 -7.637 14.423 1.00 96.44 361 THR A C 1
ATOM 2705 O O . THR A 1 361 ? -12.421 -6.648 14.992 1.00 96.44 361 THR A O 1
ATOM 2708 N N . PRO A 1 362 ? -11.514 -7.577 13.150 1.00 94.94 362 PRO A N 1
ATOM 2709 C CA . PRO A 1 362 ? -11.680 -6.386 12.328 1.00 94.94 362 PRO A CA 1
ATOM 2710 C C . PRO A 1 362 ? -13.160 -6.039 12.141 1.00 94.94 362 PRO A C 1
ATOM 2712 O O . PRO A 1 362 ? -13.944 -6.851 11.657 1.00 94.94 362 PRO A O 1
ATOM 2715 N N . THR A 1 363 ? -13.538 -4.809 12.482 1.00 96.31 363 THR A N 1
ATOM 2716 C CA . THR A 1 363 ? -14.897 -4.277 12.324 1.00 96.31 363 THR A CA 1
ATOM 2717 C C . THR A 1 363 ? -14.874 -3.065 11.396 1.00 96.31 363 THR A C 1
ATOM 2719 O O . THR A 1 363 ? -14.024 -2.189 11.541 1.00 96.31 363 THR A O 1
ATOM 2722 N N . ASN A 1 364 ? -15.801 -2.989 10.440 1.00 96.06 364 ASN A N 1
ATOM 2723 C CA . ASN A 1 364 ? -15.882 -1.856 9.514 1.00 96.06 364 ASN A CA 1
ATOM 2724 C C . ASN A 1 364 ? -16.249 -0.563 10.265 1.00 96.06 364 ASN A C 1
ATOM 2726 O O . ASN A 1 364 ? -17.291 -0.507 10.923 1.00 96.06 364 ASN A O 1
ATOM 2730 N N . ALA A 1 365 ? -15.420 0.478 10.127 1.00 96.44 365 ALA A N 1
ATOM 2731 C CA . ALA A 1 365 ? -15.586 1.765 10.802 1.00 96.44 365 ALA A CA 1
ATOM 2732 C C . ALA A 1 365 ? -16.950 2.418 10.511 1.00 96.44 365 ALA A C 1
ATOM 2734 O O . ALA A 1 365 ? -17.605 2.908 11.429 1.00 96.44 365 ALA A O 1
ATOM 2735 N N . SER A 1 366 ? -17.425 2.344 9.263 1.00 95.88 366 SER A N 1
ATOM 2736 C CA . SER A 1 366 ? -18.728 2.902 8.855 1.00 95.88 366 SER A CA 1
ATOM 2737 C C . SER A 1 366 ? -19.932 2.192 9.493 1.00 95.88 366 SER A C 1
ATOM 2739 O O . SER A 1 366 ? -21.004 2.774 9.632 1.00 95.88 366 SER A O 1
ATOM 2741 N N . GLY A 1 367 ? -19.761 0.940 9.939 1.00 95.31 367 GLY A N 1
ATOM 2742 C CA . GLY A 1 367 ? -20.798 0.190 10.657 1.00 95.31 367 GLY A CA 1
ATOM 2743 C C . GLY A 1 367 ? -20.904 0.545 12.147 1.00 95.31 367 GLY A C 1
ATOM 2744 O O . GLY A 1 367 ? -21.920 0.245 12.786 1.00 95.31 367 GLY A O 1
ATOM 2745 N N . ILE A 1 368 ? -19.866 1.180 12.703 1.00 95.38 368 ILE A N 1
ATOM 2746 C CA . ILE A 1 368 ? -19.770 1.551 14.125 1.00 95.38 368 ILE A CA 1
ATOM 2747 C C . ILE A 1 368 ? -19.756 3.067 14.360 1.00 95.38 368 ILE A C 1
ATOM 2749 O O . ILE A 1 368 ? -19.979 3.499 15.489 1.00 95.38 368 ILE A O 1
ATOM 2753 N N . SER A 1 369 ? -19.537 3.880 13.323 1.00 96.00 369 SER A N 1
ATOM 2754 C CA . SER A 1 369 ? -19.575 5.340 13.403 1.00 96.00 369 SER A CA 1
ATOM 2755 C C . SER A 1 369 ? -20.065 5.980 12.103 1.00 96.00 369 SER A C 1
ATOM 2757 O O . SER A 1 369 ? -19.588 5.657 11.020 1.00 96.00 369 SER A O 1
ATOM 2759 N N . SER A 1 370 ? -20.965 6.959 12.226 1.00 94.75 370 SER A N 1
ATOM 2760 C CA . SER A 1 370 ? -21.427 7.804 11.115 1.00 94.75 370 SER A CA 1
ATOM 2761 C C . SER A 1 370 ? -20.386 8.826 10.645 1.00 94.75 370 SER A C 1
ATOM 2763 O O . SER A 1 370 ? -20.582 9.469 9.619 1.00 94.75 370 SER A O 1
ATOM 2765 N N . ASN A 1 371 ? -19.284 8.988 11.384 1.00 96.12 371 ASN A N 1
ATOM 2766 C CA . ASN A 1 371 ? -18.165 9.847 10.992 1.00 96.12 371 ASN A CA 1
ATOM 2767 C C . ASN A 1 371 ? -17.237 9.186 9.962 1.00 96.12 371 ASN A C 1
ATOM 2769 O O . ASN A 1 371 ? -16.231 9.787 9.584 1.00 96.12 371 ASN A O 1
ATOM 2773 N N . PHE A 1 372 ? -17.553 7.958 9.540 1.00 95.94 372 PHE A N 1
ATOM 2774 C CA . PHE A 1 372 ? -16.812 7.208 8.538 1.00 95.94 372 PHE A CA 1
ATOM 2775 C C . PHE A 1 372 ? -17.718 6.842 7.369 1.00 95.94 372 PHE A C 1
ATOM 2777 O O . PHE A 1 372 ? -18.751 6.193 7.542 1.00 95.94 372 PHE A O 1
ATOM 2784 N N . ALA A 1 373 ? -17.297 7.208 6.162 1.00 93.81 373 ALA A N 1
ATOM 2785 C CA . ALA A 1 373 ? -17.972 6.809 4.940 1.00 93.81 373 ALA A CA 1
ATOM 2786 C C . ALA A 1 373 ? -17.771 5.308 4.669 1.00 93.81 373 ALA A C 1
ATOM 2788 O O . ALA A 1 373 ? -16.713 4.735 4.958 1.00 93.81 373 ALA A O 1
ATOM 2789 N N . ALA A 1 374 ? -18.782 4.669 4.080 1.00 92.88 374 ALA A N 1
ATOM 2790 C CA . ALA A 1 374 ? -18.652 3.312 3.565 1.00 92.88 374 ALA A CA 1
ATOM 2791 C C . ALA A 1 374 ? -17.779 3.312 2.298 1.00 92.88 374 ALA A C 1
ATOM 2793 O O . ALA A 1 374 ? -17.957 4.147 1.412 1.00 92.88 374 ALA A O 1
ATOM 2794 N N . GLY A 1 375 ? -16.831 2.378 2.226 1.00 89.56 375 GLY A N 1
ATOM 2795 C CA . GLY A 1 375 ? -15.998 2.170 1.044 1.00 89.56 375 GLY A CA 1
ATOM 2796 C C . GLY A 1 375 ? -16.700 1.375 -0.068 1.00 89.56 375 GLY A C 1
ATOM 2797 O O . GLY A 1 375 ? -17.788 0.838 0.156 1.00 89.56 375 GLY A O 1
ATOM 2798 N N . PRO A 1 376 ? -16.070 1.228 -1.251 1.00 93.19 376 PRO A N 1
ATOM 2799 C CA . PRO A 1 376 ? -14.723 1.694 -1.599 1.00 93.19 376 PRO A CA 1
ATOM 2800 C C . PRO A 1 376 ? -14.640 3.205 -1.853 1.00 93.19 376 PRO A C 1
ATOM 2802 O O . PRO A 1 376 ? -15.550 3.807 -2.423 1.00 93.19 376 PRO A O 1
ATOM 2805 N N . TYR A 1 377 ? -13.513 3.809 -1.484 1.00 93.06 377 TYR A N 1
ATOM 2806 C CA . TYR A 1 377 ? -13.318 5.259 -1.542 1.00 93.06 377 TYR A CA 1
ATOM 2807 C C . TYR A 1 377 ? -12.883 5.738 -2.932 1.00 93.06 377 TYR A C 1
ATOM 2809 O O . TYR A 1 377 ? -12.092 5.092 -3.625 1.00 93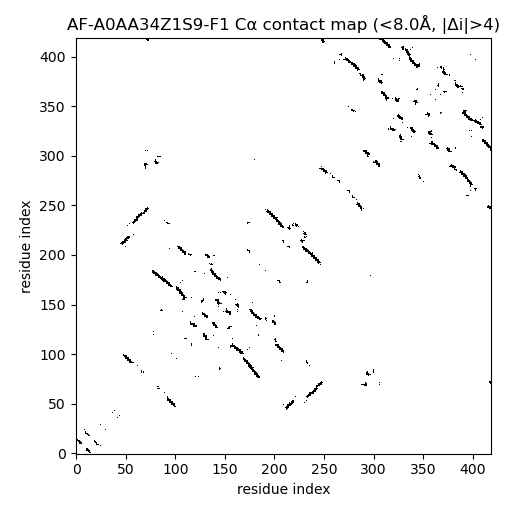.06 377 TYR A O 1
ATOM 2817 N N . ALA A 1 378 ? -13.396 6.893 -3.359 1.00 92.06 378 ALA A N 1
ATOM 2818 C CA . ALA A 1 378 ? -12.940 7.543 -4.584 1.00 92.06 378 ALA A CA 1
ATOM 2819 C C . ALA A 1 378 ? -11.478 8.004 -4.448 1.00 92.06 378 ALA A C 1
ATOM 2821 O O . ALA A 1 378 ? -11.009 8.300 -3.347 1.00 92.06 378 ALA A O 1
ATOM 2822 N N . LYS A 1 379 ? -10.762 8.098 -5.574 1.00 90.69 379 LYS A N 1
ATOM 2823 C CA . LYS A 1 379 ? -9.359 8.535 -5.592 1.00 90.69 379 LYS A CA 1
ATOM 2824 C C . LYS A 1 379 ? -9.223 9.921 -4.955 1.00 90.69 379 LYS A C 1
ATOM 2826 O O . LYS A 1 379 ? -9.857 10.866 -5.418 1.00 90.69 379 LYS A O 1
ATOM 2831 N N . GLY A 1 380 ? -8.365 10.029 -3.944 1.00 90.56 380 GLY A N 1
ATOM 2832 C CA . GLY A 1 380 ? -8.086 11.277 -3.232 1.00 90.56 380 GLY A CA 1
ATOM 2833 C C . GLY A 1 380 ? -9.194 11.719 -2.273 1.00 90.56 380 GLY A C 1
ATOM 2834 O O . GLY A 1 380 ? -9.129 12.829 -1.763 1.00 90.56 380 GLY A O 1
ATOM 2835 N N . SER A 1 381 ? -10.207 10.879 -2.033 1.00 93.38 381 SER A N 1
ATOM 2836 C CA . SER A 1 381 ? -11.200 11.118 -0.978 1.00 93.38 381 SER A CA 1
ATOM 2837 C C . SER A 1 381 ? -10.721 10.577 0.367 1.00 93.38 381 SER A C 1
ATOM 2839 O O . SER A 1 381 ? -9.756 9.818 0.421 1.00 93.38 381 SER A O 1
ATOM 2841 N N . ASN A 1 382 ? -11.399 10.944 1.452 1.00 93.19 382 ASN A N 1
ATOM 2842 C CA . ASN A 1 382 ? -11.049 10.515 2.801 1.00 93.19 382 ASN A CA 1
ATOM 2843 C C . ASN A 1 382 ? -12.143 9.616 3.393 1.00 93.19 382 ASN A C 1
ATOM 2845 O O . ASN A 1 382 ? -13.330 9.841 3.152 1.00 93.19 382 ASN A O 1
ATOM 2849 N N . ALA A 1 383 ? -11.754 8.608 4.179 1.00 93.75 383 ALA A N 1
ATOM 2850 C CA . ALA A 1 383 ? -12.710 7.775 4.903 1.00 93.75 383 ALA A CA 1
ATOM 2851 C C . ALA A 1 383 ? -13.463 8.540 5.995 1.00 93.75 383 ALA A C 1
ATOM 2853 O O . ALA A 1 383 ? -14.597 8.181 6.309 1.00 93.75 383 ALA A O 1
ATOM 2854 N N . VAL A 1 384 ? -12.842 9.567 6.579 1.00 94.12 384 VAL A N 1
ATOM 2855 C CA . VAL A 1 384 ? -13.451 10.404 7.610 1.00 94.12 384 VAL A CA 1
ATOM 2856 C C . VAL A 1 384 ? -14.369 11.428 6.941 1.00 94.12 384 VAL A C 1
ATOM 2858 O O . VAL A 1 384 ? -13.914 12.289 6.193 1.00 94.12 384 VAL A O 1
ATOM 2861 N N . SER A 1 385 ? -15.671 11.330 7.215 1.00 88.88 385 SER A N 1
ATOM 2862 C CA . SER A 1 385 ? -16.720 12.220 6.691 1.00 88.88 385 SER A CA 1
ATOM 2863 C C . SER A 1 385 ? -17.202 13.266 7.704 1.00 88.88 385 SER A C 1
ATOM 2865 O O . SER A 1 385 ? -18.016 14.120 7.360 1.00 88.88 385 SER A O 1
ATOM 2867 N N . GLY A 1 386 ? -16.725 13.190 8.948 1.00 89.19 386 GLY A N 1
ATOM 2868 C CA . GLY A 1 386 ? -17.049 14.109 10.041 1.00 89.19 386 GLY A CA 1
ATOM 2869 C C . GLY A 1 386 ? -15.803 14.478 10.841 1.00 89.19 386 GLY A C 1
ATOM 2870 O O . GLY A 1 386 ? -14.747 14.737 10.272 1.00 89.19 386 GLY A O 1
ATOM 2871 N N . ASP A 1 387 ? -15.901 14.461 12.170 1.00 92.56 387 ASP A N 1
ATOM 2872 C CA . ASP A 1 387 ? -14.748 14.700 13.050 1.00 92.56 387 ASP A CA 1
ATOM 2873 C C . ASP A 1 387 ? -13.855 13.456 13.227 1.00 92.56 387 ASP A C 1
ATOM 2875 O O . ASP A 1 387 ? -12.785 13.546 13.813 1.00 92.56 387 ASP A O 1
ATOM 2879 N N . GLY A 1 388 ? -14.262 12.288 12.727 1.00 93.88 388 GLY A N 1
ATOM 2880 C CA . GLY A 1 388 ? -13.520 11.033 12.892 1.00 93.88 388 GLY A CA 1
ATOM 2881 C C . GLY A 1 388 ? -13.703 10.371 14.260 1.00 93.88 388 GLY A C 1
ATOM 2882 O O . GLY A 1 388 ? -12.984 9.424 14.585 1.00 93.88 388 GLY A O 1
ATOM 2883 N N . THR A 1 389 ? -14.667 10.828 15.065 1.00 96.50 389 THR A N 1
ATOM 2884 C CA . THR A 1 389 ? -14.989 10.215 16.357 1.00 96.50 389 THR A CA 1
ATOM 2885 C C . THR A 1 389 ? -15.671 8.861 16.158 1.00 96.50 389 THR A C 1
ATOM 2887 O O . THR A 1 389 ? -16.663 8.739 15.435 1.00 96.50 389 THR A O 1
ATOM 2890 N N . ILE A 1 390 ? -15.179 7.833 16.842 1.00 97.12 390 ILE A N 1
ATOM 2891 C CA . ILE A 1 390 ? -15.837 6.542 17.034 1.00 97.12 390 ILE A CA 1
ATOM 2892 C C . ILE A 1 390 ? -16.332 6.497 18.473 1.00 97.12 390 ILE A C 1
ATOM 2894 O O . ILE A 1 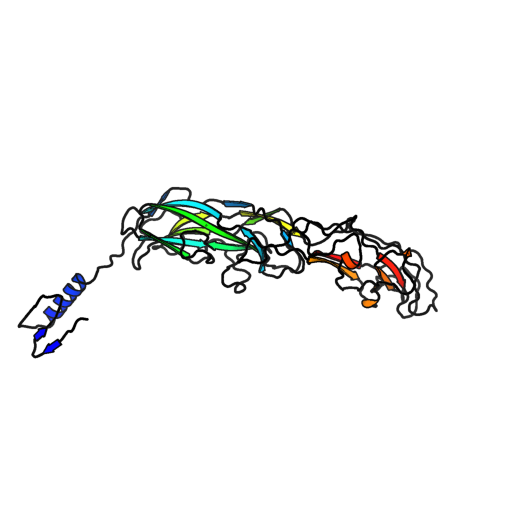390 ? -15.540 6.535 19.418 1.00 97.12 390 ILE A O 1
ATOM 2898 N N . LYS A 1 391 ? -17.657 6.425 18.637 1.00 97.38 391 LYS A N 1
ATOM 2899 C CA . LYS A 1 391 ? -18.267 6.325 19.961 1.00 97.38 391 LYS A CA 1
ATOM 2900 C C . LYS A 1 391 ? -18.057 4.933 20.537 1.00 97.38 391 LYS A C 1
ATOM 2902 O O . LYS A 1 391 ? -18.354 3.931 19.882 1.00 97.38 391 LYS A O 1
ATOM 2907 N N . MET A 1 392 ? -17.565 4.883 21.765 1.00 97.69 392 MET A N 1
ATOM 2908 C CA . MET A 1 392 ? -17.339 3.641 22.490 1.00 97.69 392 MET A CA 1
ATOM 2909 C C . MET A 1 392 ? -17.606 3.864 23.972 1.00 97.69 392 MET A C 1
ATOM 2911 O O . MET A 1 392 ? -17.288 4.916 24.521 1.00 97.69 392 MET A O 1
ATOM 2915 N N . ALA A 1 393 ? -18.160 2.851 24.619 1.00 98.12 393 ALA A N 1
ATOM 2916 C CA . ALA A 1 393 ? -18.436 2.833 26.040 1.00 98.12 393 ALA A CA 1
ATOM 2917 C C . ALA A 1 393 ? -17.607 1.744 26.720 1.00 98.12 393 ALA A C 1
ATOM 2919 O O . ALA A 1 393 ? -17.388 0.672 26.148 1.00 98.12 393 ALA A O 1
ATOM 2920 N N . ALA A 1 394 ? -17.186 2.007 27.953 1.00 98.31 394 ALA A N 1
ATOM 2921 C CA . ALA A 1 394 ? -16.497 1.038 28.794 1.00 98.31 394 ALA A CA 1
ATOM 2922 C C . ALA A 1 394 ? -17.198 0.891 30.147 1.00 98.31 394 ALA A C 1
ATOM 2924 O O . ALA A 1 394 ? -17.778 1.846 30.662 1.00 98.31 394 ALA A O 1
ATOM 2925 N N . ARG A 1 395 ? -17.128 -0.294 30.753 1.00 97.62 395 ARG A N 1
ATOM 2926 C CA . ARG A 1 395 ? -17.496 -0.508 32.162 1.00 97.62 395 ARG A CA 1
ATOM 2927 C C . ARG A 1 395 ? -16.680 -1.635 32.776 1.00 97.62 395 ARG A C 1
ATOM 2929 O O . ARG A 1 395 ? -16.158 -2.480 32.052 1.00 97.62 395 ARG A O 1
ATOM 2936 N N . TYR A 1 396 ? -16.622 -1.689 34.102 1.00 97.38 396 TYR A N 1
ATOM 2937 C CA . TYR A 1 396 ? -16.232 -2.925 34.773 1.00 97.38 396 TYR A CA 1
ATOM 2938 C C . TYR A 1 396 ? -17.383 -3.922 34.714 1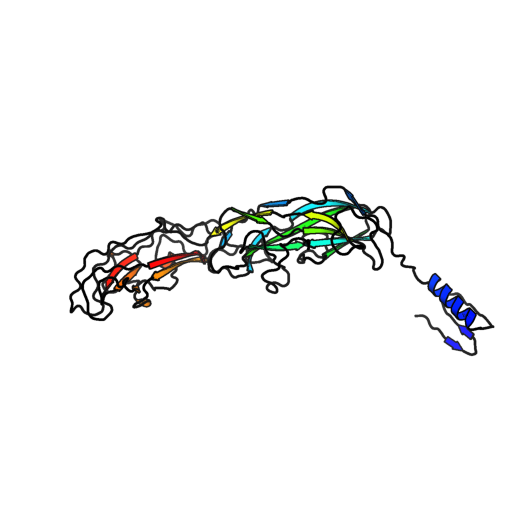.00 97.38 396 TYR A C 1
ATOM 2940 O O . TYR A 1 396 ? -18.548 -3.538 34.803 1.00 97.38 396 TYR A O 1
ATOM 2948 N N . ILE A 1 397 ? -17.059 -5.201 34.594 1.00 96.44 397 ILE A N 1
ATOM 2949 C CA . ILE A 1 397 ? -18.024 -6.295 34.649 1.00 96.44 397 ILE A CA 1
ATOM 2950 C C . ILE A 1 397 ? -17.436 -7.437 35.464 1.00 96.44 397 ILE A C 1
ATOM 2952 O O . ILE A 1 397 ? -16.230 -7.668 35.418 1.00 96.44 397 ILE A O 1
ATOM 2956 N N . ARG A 1 398 ? -18.275 -8.165 36.198 1.00 94.38 398 ARG A N 1
ATOM 2957 C CA . ARG A 1 398 ? -17.897 -9.436 36.816 1.00 94.38 398 ARG A CA 1
ATOM 2958 C C . ARG A 1 398 ? -18.111 -10.567 35.801 1.00 94.38 398 ARG A C 1
ATOM 2960 O O . ARG A 1 398 ? -19.259 -10.973 35.627 1.00 94.38 398 ARG A O 1
ATOM 2967 N N . PRO A 1 399 ? -17.068 -11.081 35.118 1.00 89.44 399 PRO A N 1
ATOM 2968 C CA . PRO A 1 399 ? -17.232 -12.219 34.227 1.00 89.44 399 PRO A CA 1
ATOM 2969 C C . PRO A 1 399 ? -17.468 -13.496 35.032 1.00 89.44 399 PRO A C 1
ATOM 2971 O O . PRO A 1 399 ? -18.505 -14.106 34.893 1.00 89.44 399 PRO A O 1
ATOM 2974 N N . THR A 1 400 ? -16.549 -13.872 35.919 1.00 84.44 400 THR A N 1
ATOM 2975 C CA . THR A 1 400 ? -16.612 -15.097 36.728 1.00 84.44 400 THR A CA 1
ATOM 2976 C C . THR A 1 400 ? -15.674 -14.961 37.932 1.00 84.44 400 THR A C 1
ATOM 2978 O O . THR A 1 400 ? -14.761 -14.135 37.914 1.00 84.44 400 THR A O 1
ATOM 2981 N N . GLY A 1 401 ? -15.822 -15.826 38.939 1.00 82.00 401 GLY A N 1
ATOM 2982 C CA . GLY A 1 401 ? -14.879 -15.929 40.062 1.00 82.00 401 GLY A CA 1
ATOM 2983 C C . GLY A 1 401 ? -15.151 -14.969 41.225 1.00 82.00 401 GLY A C 1
ATOM 2984 O O . GLY A 1 401 ? -16.122 -14.207 41.227 1.00 82.00 401 GLY A O 1
ATOM 2985 N N . THR A 1 402 ? -14.319 -15.054 42.260 1.00 86.00 402 THR A N 1
ATOM 2986 C CA . THR A 1 402 ? -14.455 -14.243 43.479 1.00 86.00 402 THR A CA 1
ATOM 2987 C C . THR A 1 402 ? -13.949 -12.827 43.232 1.00 86.00 402 THR A C 1
ATOM 2989 O O . THR A 1 402 ? -12.825 -12.645 42.770 1.00 86.00 402 THR A O 1
ATOM 2992 N N . VAL A 1 403 ? -14.772 -11.827 43.550 1.00 90.81 403 VAL A N 1
ATOM 2993 C CA . VAL A 1 403 ? -14.390 -10.416 43.422 1.00 90.81 403 VAL A CA 1
ATOM 2994 C C . VAL A 1 403 ? -13.478 -10.036 44.583 1.00 90.81 403 VAL A C 1
ATOM 2996 O O . VAL A 1 403 ? -13.851 -10.222 45.740 1.00 90.81 403 VAL A O 1
ATOM 2999 N N . GLN A 1 404 ? -12.304 -9.486 44.275 1.00 92.00 404 GLN A N 1
ATOM 3000 C CA . GLN A 1 404 ? -11.389 -8.908 45.263 1.00 92.00 404 GLN A CA 1
ATOM 3001 C C . GLN A 1 404 ? -11.162 -7.423 44.956 1.00 92.00 404 GLN A C 1
ATOM 3003 O O . GLN A 1 404 ? -10.956 -7.076 43.788 1.00 92.00 404 GLN A O 1
ATOM 3008 N N . PRO A 1 405 ? -11.202 -6.538 45.968 1.00 92.75 405 PRO A N 1
ATOM 3009 C CA . PRO A 1 405 ? -10.990 -5.111 45.770 1.00 92.75 405 PRO A CA 1
ATOM 3010 C C . PRO A 1 405 ? -9.528 -4.802 45.421 1.00 92.75 405 PRO A C 1
ATOM 3012 O O . PRO A 1 405 ? -8.608 -5.457 45.901 1.00 92.75 405 PRO A O 1
ATOM 3015 N N . GLY A 1 406 ? -9.309 -3.757 44.625 1.00 94.94 406 GLY A N 1
ATOM 3016 C CA . GLY A 1 406 ? -7.975 -3.268 44.276 1.00 94.94 406 GLY A CA 1
ATOM 3017 C C . GLY A 1 406 ? -8.001 -2.318 43.074 1.00 94.94 406 GLY A C 1
ATOM 3018 O O . GLY A 1 406 ? -9.079 -2.040 42.539 1.00 94.94 406 GLY A O 1
ATOM 3019 N N . PRO A 1 407 ? -6.836 -1.806 42.640 1.00 95.62 407 PRO A N 1
ATOM 3020 C CA . PRO A 1 407 ? -6.696 -1.121 41.355 1.00 95.62 407 PRO A CA 1
ATOM 3021 C C . PRO A 1 407 ? -7.157 -2.010 40.193 1.00 95.62 407 PRO A C 1
ATOM 3023 O O . PRO A 1 407 ? -6.849 -3.197 40.170 1.00 95.62 407 PRO A O 1
ATOM 3026 N N . ALA A 1 408 ? -7.898 -1.455 39.236 1.00 95.81 408 ALA A N 1
ATOM 3027 C CA . ALA A 1 408 ? -8.469 -2.212 38.122 1.00 95.81 408 ALA A CA 1
ATOM 3028 C C . ALA A 1 408 ? -8.133 -1.542 36.785 1.00 95.81 408 ALA A C 1
ATOM 3030 O O . ALA A 1 408 ? -8.992 -0.950 36.138 1.00 95.81 408 ALA A O 1
ATOM 3031 N N . ASN A 1 409 ? -6.867 -1.607 36.381 1.00 96.75 409 ASN A N 1
ATOM 3032 C CA . ASN A 1 409 ? -6.421 -1.007 35.126 1.00 96.75 409 ASN A CA 1
ATOM 3033 C C . ASN A 1 409 ? -6.413 -2.044 33.999 1.00 96.75 409 ASN A C 1
ATOM 3035 O O . ASN A 1 409 ? -6.348 -3.248 34.240 1.00 96.75 409 ASN A O 1
ATOM 3039 N N . GLY A 1 410 ? -6.452 -1.567 32.761 1.00 95.62 410 GLY A N 1
ATOM 3040 C CA . GLY A 1 410 ? -6.279 -2.398 31.579 1.00 95.62 410 GLY A CA 1
ATOM 3041 C C . GLY A 1 410 ? -5.935 -1.544 30.368 1.00 95.62 410 GLY A C 1
ATOM 3042 O O . GLY A 1 410 ? -6.162 -0.331 30.367 1.00 95.62 410 GLY A O 1
ATOM 3043 N N . LEU A 1 411 ? -5.380 -2.181 29.338 1.00 96.25 411 LEU A N 1
ATOM 3044 C CA . LEU A 1 411 ? -4.935 -1.499 28.129 1.00 96.25 411 LEU A CA 1
ATOM 3045 C C . LEU A 1 411 ? -5.396 -2.242 26.875 1.00 96.25 411 LEU A C 1
ATOM 3047 O O . LEU A 1 411 ? -5.299 -3.468 26.775 1.00 96.25 411 LEU A O 1
ATOM 3051 N N . VAL A 1 412 ? -5.868 -1.473 25.894 1.00 96.81 412 VAL A N 1
ATOM 3052 C CA . VAL A 1 412 ? -6.175 -1.963 24.550 1.00 96.81 412 VAL A CA 1
ATOM 3053 C C . VAL A 1 412 ? -5.413 -1.153 23.512 1.00 96.81 412 VAL A C 1
ATOM 3055 O O . VAL A 1 412 ? -5.246 0.057 23.644 1.00 96.81 412 VAL A O 1
ATOM 3058 N N . GLU A 1 413 ? -4.982 -1.828 22.458 1.00 95.31 413 GLU A N 1
ATOM 3059 C CA . GLU A 1 413 ? -4.462 -1.220 21.244 1.00 95.31 413 GLU A CA 1
ATOM 3060 C C . GLU A 1 413 ? -5.579 -1.158 20.207 1.00 95.31 413 GLU A C 1
ATOM 3062 O O . GLU A 1 413 ? -6.333 -2.119 20.027 1.00 95.31 413 GLU A O 1
ATOM 3067 N N . ILE A 1 414 ? -5.691 -0.029 19.514 1.00 94.69 414 ILE A N 1
ATOM 3068 C CA . ILE A 1 414 ? -6.632 0.127 18.408 1.00 94.69 414 ILE A CA 1
ATOM 3069 C C . ILE A 1 414 ? -5.825 0.204 17.121 1.00 94.69 414 ILE A C 1
ATOM 3071 O O . ILE A 1 414 ? -4.993 1.092 16.955 1.00 94.69 414 ILE A O 1
ATOM 3075 N N . LEU A 1 415 ? -6.087 -0.732 16.213 1.00 93.44 415 LEU A N 1
ATOM 3076 C CA . LEU A 1 415 ? -5.510 -0.752 14.875 1.00 93.44 415 LEU A CA 1
ATOM 3077 C C . LEU A 1 415 ? -6.597 -0.369 13.878 1.00 93.44 415 LEU A C 1
ATOM 3079 O O . LEU A 1 415 ? -7.620 -1.049 13.806 1.00 93.44 415 LEU A O 1
ATOM 3083 N N . ALA A 1 416 ? -6.375 0.690 13.106 1.00 93.75 416 ALA A N 1
ATOM 3084 C CA . ALA A 1 416 ? -7.311 1.162 12.095 1.00 93.75 416 ALA A CA 1
ATOM 3085 C C . ALA A 1 416 ? -6.589 1.320 10.756 1.00 93.75 416 ALA A C 1
ATOM 3087 O O . ALA A 1 416 ? -5.658 2.111 10.653 1.00 93.75 416 ALA A O 1
ATOM 3088 N N . ASN A 1 417 ? -6.996 0.561 9.737 1.00 92.25 417 ASN A N 1
ATOM 3089 C CA . ASN A 1 417 ? -6.343 0.584 8.427 1.00 92.25 417 ASN A CA 1
ATOM 3090 C C . ASN A 1 417 ? -7.360 0.487 7.291 1.00 92.25 417 ASN A C 1
ATOM 3092 O O . ASN A 1 417 ? -8.338 -0.257 7.397 1.00 92.25 417 ASN A O 1
ATOM 3096 N N . TYR A 1 418 ? -7.084 1.176 6.186 1.00 91.56 418 TYR A N 1
ATOM 3097 C CA . TYR A 1 418 ? -7.680 0.866 4.892 1.00 91.56 418 TYR A CA 1
ATOM 3098 C C . TYR A 1 418 ? -7.370 -0.585 4.508 1.00 91.56 418 TYR A C 1
ATOM 3100 O O . TYR A 1 418 ? -6.242 -1.055 4.681 1.00 91.56 418 TYR A O 1
ATOM 3108 N N . GLN A 1 419 ? -8.372 -1.273 3.967 1.00 85.25 419 GLN A N 1
ATOM 3109 C CA . GLN A 1 419 ? -8.232 -2.582 3.329 1.00 85.25 419 GLN A CA 1
ATOM 3110 C C . GLN A 1 419 ? -7.860 -2.440 1.857 1.00 85.25 419 GLN A C 1
ATOM 3112 O O . GLN A 1 419 ? -8.581 -1.703 1.128 1.00 85.25 419 GLN A O 1
#

Foldseek 3Di:
DWDWDDDDNWTFGDDDPDGDTDDDDDPVVVVVVVVVVCVVPDPPPAQDAKEKDKDDDQEDAAEDEFPAEFEDFLPADAFFWFAKDAFDWRFWIKIFIDDDQQKKWKWKAFAPPFPFQAFDPPPVDPQWTWTHKPFAQKTKWKAQCPPQFPRHSHTHYNDIDTGDMDRDRMDTRIRTIMMIMTGHHPDNADGDFAKDWIWHTKMWMWIFDDDDNYFHPDEPPDDDDDPGTIHTRHIHHTYIYIYGYHYQWWAFPDNDDDWPQDDDDDDQPHDALDWDQKGWPKTFTGGAFWQAGQRDPPCNVDGDFFAFKWKAKAWDCAAPDQQQQWRAFPPPWKPLKTKWKAFDASVPQDSRGPGTHRHRDIDGQVVRDVQADGDRDDRRHTRGNDRRMTTMIMIMGRNDDGIDGTDGHTDIDMTIGTD